Protein AF-A0A9P8M3V0-F1 (afdb_monomer)

InterPro domains:
  IPR002935 Class I-like SAM-dependent O-methyltransferase [PF01596] (32-208)
  IPR002935 Class I-like SAM-dependent O-methyltransferase [PS51682] (11-247)
  IPR029063 S-adenosyl-L-methionine-dependent methyltransferase superfamily [G3DSA:3.40.50.150] (4-231)
  IPR029063 S-adenosyl-L-methionine-dependent methyltransferase superfamily [SSF53335] (13-229)
  IPR040233 CCD97-like, C-terminal [PF09747] (293-359)
  IPR050362 Cation-dependent O-methyltransferase [PTHR10509] (41-198)

Solvent-accessible surface area (backbone atoms only — not comparable to full-atom values): 22439 Å² total; per-residue (Å²): 130,81,86,82,77,76,77,88,54,95,44,71,68,55,42,50,51,51,50,56,50,51,62,74,75,41,88,78,74,58,68,67,59,54,53,48,51,52,48,40,63,74,71,39,95,68,31,88,77,56,80,51,72,70,53,44,51,50,53,29,49,51,35,51,75,71,66,30,40,32,38,38,33,38,39,31,59,61,27,64,66,53,48,39,50,29,62,40,36,32,90,91,16,42,25,44,27,28,16,59,50,65,66,36,31,48,48,15,54,53,50,34,54,75,75,63,44,77,39,48,47,71,47,69,32,55,52,77,56,49,65,71,67,55,72,47,95,62,46,21,36,34,40,38,40,53,56,69,46,72,45,42,46,58,52,50,49,52,48,53,69,39,35,38,87,91,47,81,55,26,46,43,40,91,92,40,48,79,46,66,62,70,60,45,57,84,46,45,56,82,42,76,48,88,84,37,64,48,72,76,71,48,66,80,73,42,102,84,38,42,72,66,34,41,54,28,27,45,50,31,54,51,48,66,62,72,60,54,57,65,68,57,37,38,69,73,46,54,72,76,50,52,77,66,57,52,50,54,48,48,66,73,66,40,74,70,58,58,53,53,51,51,48,56,50,50,50,53,52,48,50,54,50,48,48,61,71,68,66,64,81,74,80,82,82,57,87,86,79,72,77,86,75,66,103,55,104,58,87,59,82,63,79,57,87,61,92,45,72,70,53,40,54,49,38,51,51,50,51,49,38,48,36,64,72,68,65,59,37,87,93,51,75,55,75,75,56,61,88,35,69,94,72,36,65,65,61,51,48,60,49,51,54,49,54,61,72,71,55,78,89,80,70,97,71,91,65,86,88,78,86,83,90,86,80,84,91,130

Radius of gyration: 29.23 Å; Cα contacts (8 Å, |Δi|>4): 378; chains: 1; bounding box: 68×86×80 Å

Mean predicted aligned error: 17.7 Å

Sequence (378 aa):
MIENCTTLYPNDIVGRKVSEYSDQHSVPLPEDLVKYHEWVLRSQEHSHFTISLLEARMLSWMARMVNAKRVLEIGTFVGFSVATWANAVGKDGSVTGLEKSPEFAQMARDQLSRFGWNNAEVVTGDALHTLAGLEPPEPYDIIFIDAQKSGYPAYLKIILDRSQPGQANRLLRPGGLIIGDNALRCGLVADESDDNPATKTVPLHTINWDWNNIAFLDEFNKMMHGHPHPVLYERLIKRHQTSSERQQEGQAKGYGRVLEADLARGETRLSALATEAAGEQREDLSPARHRWHAASDIDNPWDGEASTKEQGSELWREFLRERFIRGGDEDFDYAKVDGNEELDVVLRRDEEDRWFDDEEPSWVGDRDAAGETGVQDF

Foldseek 3Di:
DPPPDDPPAPDPVRVVVVVVVCQVPDDADPPLLVVVLVCLVPPPPVSVLDDDRVVLSVVLVVCVVLLWQEEEEEAQQQNSSVLSNLVSNDPNGAYEYEHADPVSQVNNVVSCVVSPSPRYHYDYHDSLVCLLPDQDPDAGQEYEYRDQLLCLVVSVVSLVVQQAPPHHSRHHDVNGYYHYPCLCVQVCLVDVDPVRVCVPVPPDDDPRHHPSSSVSSNVNVVVVVVPPPLVCCCVPPVVPDDPVRVVVVPVVVDPPVVVSSVVVVVVVVVVVVVCVVVPPDDDPPDVPPDDDDFPDPDPQPLVDDDPDPVSNVVSVVVVCCRCPVVVRPPVDDCVVPVPPPVNPPVVVVVVVVVVVVPDDDDDPPPDDDDDDDDDDDD

Structure (mmCIF, N/CA/C/O backbone):
data_AF-A0A9P8M3V0-F1
#
_entry.id   AF-A0A9P8M3V0-F1
#
loop_
_atom_site.group_PDB
_atom_site.id
_atom_site.type_symbol
_atom_site.label_atom_id
_atom_site.label_alt_id
_atom_site.label_comp_id
_atom_site.label_asym_id
_atom_site.label_entity_id
_atom_site.label_seq_id
_atom_site.pdbx_PDB_ins_code
_atom_site.Cartn_x
_atom_site.Cartn_y
_atom_site.Cartn_z
_atom_site.occupancy
_atom_site.B_iso_or_equiv
_atom_site.auth_seq_id
_atom_site.auth_comp_id
_atom_site.auth_asym_id
_atom_site.auth_atom_id
_atom_site.pdbx_PDB_model_num
ATOM 1 N N . MET A 1 1 ? 26.224 21.419 10.468 1.00 44.88 1 MET A N 1
ATOM 2 C CA . MET A 1 1 ? 25.247 20.324 10.322 1.00 44.88 1 MET A CA 1
ATOM 3 C C . MET A 1 1 ? 26.056 19.048 10.324 1.00 44.88 1 MET A C 1
ATOM 5 O O . MET A 1 1 ? 26.960 18.953 9.511 1.00 44.88 1 MET A O 1
ATOM 9 N N . ILE A 1 2 ? 25.833 18.152 11.283 1.00 44.34 2 ILE A N 1
ATOM 10 C CA . ILE A 1 2 ? 26.395 16.800 11.193 1.00 44.34 2 ILE A CA 1
ATOM 11 C C . ILE A 1 2 ? 25.642 16.139 10.036 1.00 44.34 2 ILE A C 1
ATOM 13 O O . ILE A 1 2 ? 24.411 16.156 10.044 1.00 44.34 2 ILE A O 1
ATOM 17 N N . GLU A 1 3 ? 26.358 15.670 9.016 1.00 45.41 3 GLU A N 1
ATOM 18 C CA . GLU A 1 3 ? 25.768 14.897 7.921 1.00 45.41 3 GLU A CA 1
ATOM 19 C C . GLU A 1 3 ? 25.096 13.660 8.519 1.00 45.41 3 GLU A C 1
ATOM 21 O O . GLU A 1 3 ? 25.761 12.742 8.985 1.00 45.41 3 GLU A O 1
ATOM 26 N N . ASN A 1 4 ? 23.765 13.670 8.559 1.00 56.47 4 ASN A N 1
ATOM 27 C CA . ASN A 1 4 ? 22.959 12.551 9.048 1.00 56.47 4 ASN A CA 1
ATOM 28 C C . ASN A 1 4 ? 22.274 11.809 7.887 1.00 56.47 4 ASN A C 1
ATOM 30 O O . ASN A 1 4 ? 21.232 11.187 8.070 1.00 56.47 4 ASN A O 1
ATOM 34 N N . CYS A 1 5 ? 22.816 11.936 6.670 1.00 63.94 5 CYS A N 1
ATOM 35 C CA . CYS A 1 5 ? 22.314 11.230 5.499 1.00 63.94 5 CYS A CA 1
ATOM 36 C C . CYS A 1 5 ? 23.101 9.927 5.330 1.00 63.94 5 CYS A C 1
ATOM 38 O O . CYS A 1 5 ? 24.256 9.936 4.906 1.00 63.94 5 CYS A O 1
ATOM 40 N N . THR A 1 6 ? 22.489 8.799 5.687 1.00 75.00 6 THR A N 1
ATOM 41 C CA . THR A 1 6 ? 23.058 7.477 5.415 1.00 75.00 6 THR A CA 1
ATOM 42 C C . THR A 1 6 ? 22.824 7.133 3.948 1.00 75.00 6 THR A C 1
ATOM 44 O O . THR A 1 6 ? 21.683 6.972 3.518 1.00 75.00 6 THR A O 1
ATOM 47 N N . THR A 1 7 ? 23.903 6.992 3.175 1.00 80.12 7 THR A N 1
ATOM 48 C CA . THR A 1 7 ? 23.818 6.385 1.839 1.00 80.12 7 THR A CA 1
ATOM 49 C C . THR A 1 7 ? 23.357 4.937 2.005 1.00 80.12 7 THR A C 1
ATOM 51 O O . THR A 1 7 ? 24.093 4.133 2.571 1.00 80.12 7 THR A O 1
ATOM 54 N N . LEU A 1 8 ? 22.141 4.611 1.548 1.00 83.88 8 LEU A N 1
ATOM 55 C CA . LEU A 1 8 ? 21.569 3.266 1.699 1.00 83.88 8 LEU A CA 1
ATOM 56 C C . LEU A 1 8 ? 22.402 2.219 0.952 1.00 83.88 8 LEU A C 1
ATOM 58 O O . LEU A 1 8 ? 22.829 1.234 1.547 1.00 83.88 8 LEU A O 1
ATOM 62 N N . TYR A 1 9 ? 22.676 2.464 -0.333 1.00 89.50 9 TYR A N 1
ATOM 63 C CA . TYR A 1 9 ? 23.532 1.616 -1.161 1.00 89.50 9 TYR A CA 1
ATOM 64 C C . TYR A 1 9 ? 24.507 2.484 -1.964 1.00 89.50 9 TYR A C 1
ATOM 66 O O . TYR A 1 9 ? 24.086 3.477 -2.554 1.00 89.50 9 TYR A O 1
ATOM 74 N N . PRO A 1 10 ? 25.801 2.129 -2.027 1.00 88.88 10 PRO A N 1
ATOM 75 C CA . PRO A 1 10 ? 26.820 2.953 -2.678 1.00 88.88 10 PRO A CA 1
ATOM 76 C C . PRO A 1 10 ? 26.776 2.910 -4.216 1.00 88.88 10 PRO A C 1
ATOM 78 O O . PRO A 1 10 ? 27.446 3.713 -4.856 1.00 88.88 10 PRO A O 1
ATOM 81 N N . ASN A 1 11 ? 26.063 1.948 -4.816 1.00 89.12 11 ASN A N 1
ATOM 82 C CA . ASN A 1 11 ? 25.818 1.823 -6.259 1.00 89.12 11 ASN A CA 1
ATOM 83 C C . ASN A 1 11 ? 24.795 0.704 -6.550 1.00 89.12 11 ASN A C 1
ATOM 85 O O . ASN A 1 11 ? 24.486 -0.111 -5.676 1.00 89.12 11 ASN A O 1
ATOM 89 N N . ASP A 1 12 ? 24.342 0.614 -7.804 1.00 87.31 12 ASP A N 1
ATOM 90 C CA . ASP A 1 12 ? 23.355 -0.373 -8.271 1.00 87.31 12 ASP A CA 1
ATOM 91 C C . ASP A 1 12 ? 23.804 -1.831 -8.115 1.00 87.31 12 ASP A C 1
ATOM 93 O O . ASP A 1 12 ? 22.974 -2.721 -7.926 1.00 87.31 12 ASP A O 1
ATOM 97 N N . ILE A 1 13 ? 25.111 -2.104 -8.205 1.00 93.38 13 ILE A N 1
ATOM 98 C CA . ILE A 1 13 ? 25.645 -3.465 -8.054 1.00 93.38 13 ILE A CA 1
ATOM 99 C C . ILE A 1 13 ? 25.448 -3.925 -6.610 1.00 93.38 13 ILE A C 1
ATOM 101 O O . ILE A 1 13 ? 24.942 -5.023 -6.381 1.00 93.38 13 ILE A O 1
ATOM 105 N N . VAL A 1 14 ? 25.804 -3.075 -5.643 1.00 93.88 14 VAL A N 1
ATOM 106 C CA . VAL A 1 14 ? 25.598 -3.362 -4.220 1.00 93.88 14 VAL A CA 1
ATOM 107 C C . VAL A 1 14 ? 24.110 -3.418 -3.894 1.00 93.88 1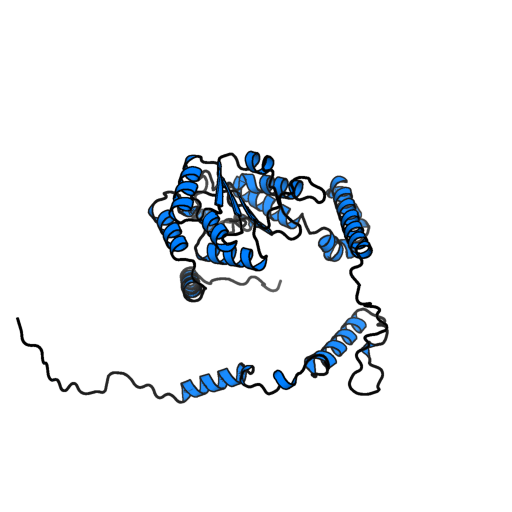4 VAL A C 1
ATOM 109 O O . VAL A 1 14 ? 23.693 -4.362 -3.233 1.00 93.88 14 VAL A O 1
ATOM 112 N N . GLY A 1 15 ? 23.299 -2.490 -4.414 1.00 91.38 15 GLY A N 1
ATOM 113 C CA . GLY A 1 15 ? 21.844 -2.526 -4.236 1.00 91.38 15 GLY A CA 1
ATOM 114 C C . GLY A 1 15 ? 21.241 -3.861 -4.683 1.00 91.38 15 GLY A C 1
ATOM 115 O O . GLY A 1 15 ? 20.538 -4.510 -3.914 1.00 91.38 15 GLY A O 1
ATOM 116 N N . ARG A 1 16 ? 21.613 -4.345 -5.877 1.00 90.50 16 ARG A N 1
ATOM 117 C CA . ARG A 1 16 ? 21.161 -5.648 -6.388 1.00 90.50 16 ARG A CA 1
ATOM 118 C C . ARG A 1 16 ? 21.614 -6.812 -5.509 1.00 90.50 16 ARG A C 1
ATOM 120 O O . ARG A 1 16 ? 20.813 -7.692 -5.217 1.00 90.50 16 ARG A O 1
ATOM 127 N N . LYS A 1 17 ? 22.874 -6.812 -5.064 1.00 94.31 17 LYS A N 1
ATOM 128 C CA . LYS A 1 17 ? 23.410 -7.858 -4.179 1.00 94.31 17 LYS A CA 1
ATOM 129 C C . LYS A 1 17 ? 22.702 -7.892 -2.827 1.00 94.31 17 LYS A C 1
ATOM 131 O O . LYS A 1 17 ? 22.432 -8.976 -2.319 1.00 94.31 17 LYS A O 1
ATOM 136 N N . VAL A 1 18 ? 22.354 -6.730 -2.273 1.00 92.06 18 VAL A N 1
ATOM 137 C CA . VAL A 1 18 ? 21.561 -6.647 -1.041 1.00 92.06 18 VAL A CA 1
ATOM 138 C C . VAL A 1 18 ? 20.141 -7.165 -1.265 1.00 92.06 18 VAL A C 1
ATOM 140 O O . VAL A 1 18 ? 19.637 -7.899 -0.416 1.00 92.06 18 VAL A O 1
ATOM 143 N N . SER A 1 19 ? 19.503 -6.844 -2.394 1.00 87.19 19 SER A N 1
ATOM 144 C CA . SER A 1 19 ? 18.187 -7.402 -2.734 1.00 87.19 19 SER A CA 1
ATOM 145 C C . SER A 1 19 ? 18.231 -8.927 -2.872 1.00 87.19 19 SER A C 1
ATOM 147 O O . SER A 1 19 ? 17.424 -9.604 -2.246 1.00 87.19 19 SER A O 1
ATOM 149 N N . GLU A 1 20 ? 19.215 -9.473 -3.598 1.00 89.88 20 GLU A N 1
ATOM 150 C CA . GLU A 1 20 ? 19.427 -10.924 -3.746 1.00 89.88 20 GLU A CA 1
ATOM 151 C C . GLU A 1 20 ? 19.598 -11.614 -2.383 1.00 89.88 20 GLU A C 1
ATOM 153 O O . GLU A 1 20 ? 18.942 -12.617 -2.105 1.00 89.88 20 GLU A O 1
ATOM 158 N N . TYR A 1 21 ? 20.445 -11.054 -1.514 1.00 92.56 21 TYR A N 1
ATOM 159 C CA . TYR A 1 21 ? 20.647 -11.562 -0.158 1.00 92.56 21 TYR A CA 1
ATOM 160 C C . TYR A 1 21 ? 19.351 -11.502 0.665 1.00 92.56 21 TYR A C 1
ATOM 162 O O . TYR A 1 21 ? 18.953 -12.481 1.292 1.00 92.56 21 TYR A O 1
ATOM 170 N N . SER A 1 22 ? 18.644 -10.370 0.624 1.00 90.12 22 SER A N 1
ATOM 171 C CA . SER A 1 22 ? 17.384 -10.189 1.356 1.00 90.12 22 SER A CA 1
ATOM 172 C C . SER A 1 22 ? 16.322 -11.191 0.909 1.00 90.12 22 SER A C 1
ATOM 174 O O . SER A 1 22 ? 15.603 -11.732 1.746 1.00 90.12 22 SER A O 1
ATOM 176 N N . ASP A 1 23 ? 16.242 -11.485 -0.388 1.00 85.25 23 ASP A N 1
ATOM 177 C CA . ASP A 1 23 ? 15.318 -12.477 -0.933 1.00 85.25 23 ASP A CA 1
ATOM 178 C C . ASP A 1 23 ? 15.640 -13.903 -0.471 1.00 85.25 23 ASP A C 1
ATOM 180 O O . ASP A 1 23 ? 14.714 -14.657 -0.168 1.00 85.25 23 ASP A O 1
ATOM 184 N N . GLN A 1 24 ? 16.925 -14.263 -0.392 1.00 88.69 24 GLN A N 1
ATOM 185 C CA . GLN A 1 24 ? 17.390 -15.589 0.039 1.00 88.69 24 GLN A CA 1
ATOM 186 C C . GLN A 1 24 ? 17.230 -15.824 1.545 1.00 88.69 24 GLN A C 1
ATOM 188 O O . GLN A 1 24 ? 17.010 -16.956 1.970 1.00 88.69 24 GLN A O 1
ATOM 193 N N . HIS A 1 25 ? 17.322 -14.760 2.345 1.00 90.88 25 HIS A N 1
ATOM 194 C CA . HIS A 1 25 ? 17.304 -14.828 3.807 1.00 90.88 25 HIS A CA 1
ATOM 195 C C . HIS A 1 25 ? 15.989 -14.336 4.438 1.00 90.88 25 HIS A C 1
ATOM 197 O O . HIS A 1 25 ? 15.899 -14.210 5.659 1.00 90.88 25 HIS A O 1
ATOM 203 N N . SER A 1 26 ? 14.952 -14.085 3.634 1.00 88.62 26 SER A N 1
ATOM 204 C CA . SER A 1 26 ? 13.604 -13.756 4.113 1.00 88.62 26 SER A CA 1
ATOM 205 C C . SER A 1 26 ? 12.661 -14.948 4.009 1.00 88.62 26 SER A C 1
ATOM 207 O O . SER A 1 26 ? 12.798 -15.801 3.134 1.00 88.62 26 SER A O 1
ATOM 209 N N . VAL A 1 27 ? 11.629 -14.967 4.857 1.00 88.62 27 VAL A N 1
ATOM 210 C CA . VAL A 1 27 ? 10.550 -15.961 4.758 1.00 88.62 27 VAL A CA 1
ATOM 211 C C . VAL A 1 27 ? 9.948 -15.921 3.341 1.00 88.62 27 VAL A C 1
ATOM 213 O O . VAL A 1 27 ? 9.580 -14.839 2.859 1.00 88.62 27 VAL A O 1
ATOM 216 N N . PRO A 1 28 ? 9.852 -17.067 2.642 1.00 90.50 28 PRO A N 1
ATOM 217 C CA . PRO A 1 28 ? 9.319 -17.097 1.289 1.00 90.50 28 PRO A CA 1
ATOM 218 C C . PRO A 1 28 ? 7.817 -16.793 1.284 1.00 90.50 28 PRO A C 1
ATOM 220 O O . PRO A 1 28 ? 7.082 -17.148 2.209 1.00 90.50 28 PRO A O 1
ATOM 223 N N . LEU A 1 29 ? 7.353 -16.149 0.212 1.00 93.81 29 LEU A N 1
ATOM 224 C CA . LEU A 1 29 ? 5.923 -16.070 -0.074 1.00 93.81 29 LEU A CA 1
ATOM 225 C C . LEU A 1 29 ? 5.414 -17.451 -0.528 1.00 93.81 29 LEU A C 1
ATOM 227 O O . LEU A 1 29 ? 6.187 -18.217 -1.108 1.00 93.81 29 LEU A O 1
ATOM 231 N N . PRO A 1 30 ? 4.127 -17.772 -0.298 1.00 95.62 30 PRO A N 1
ATOM 232 C CA . PRO A 1 30 ? 3.486 -18.943 -0.885 1.00 95.62 30 PRO A CA 1
ATOM 233 C C . PRO A 1 30 ? 3.764 -19.065 -2.385 1.00 95.62 30 PRO A C 1
ATOM 235 O O . PRO A 1 30 ? 3.725 -18.069 -3.110 1.00 95.62 30 PRO A O 1
ATOM 238 N N . GLU A 1 31 ? 3.994 -20.292 -2.852 1.00 96.44 31 GLU A N 1
ATOM 239 C CA . GLU A 1 31 ? 4.336 -20.576 -4.252 1.00 96.44 31 GLU A CA 1
ATOM 240 C C . GLU A 1 31 ? 3.298 -20.005 -5.230 1.00 96.44 31 GLU A C 1
ATOM 242 O O . GLU A 1 31 ? 3.654 -19.487 -6.286 1.00 96.44 31 GLU A O 1
ATOM 247 N N . ASP A 1 32 ? 2.019 -20.023 -4.855 1.00 97.19 32 ASP A N 1
ATOM 248 C CA . ASP A 1 32 ? 0.938 -19.473 -5.672 1.00 97.19 32 ASP A CA 1
ATOM 249 C C . ASP A 1 32 ? 1.036 -17.950 -5.839 1.00 97.19 32 ASP A C 1
ATOM 251 O O . ASP A 1 32 ? 0.793 -17.446 -6.934 1.00 97.19 32 ASP A O 1
ATOM 255 N N . LEU A 1 33 ? 1.465 -17.204 -4.808 1.00 97.38 33 LEU A N 1
ATOM 256 C CA . LEU A 1 33 ? 1.730 -15.765 -4.944 1.00 97.38 33 LEU A CA 1
ATOM 257 C C . LEU A 1 33 ? 2.925 -15.515 -5.865 1.00 97.38 33 LEU A C 1
ATOM 259 O O . LEU A 1 33 ? 2.870 -14.629 -6.714 1.00 97.38 33 LEU A O 1
ATOM 263 N N . VAL A 1 34 ? 3.982 -16.321 -5.752 1.00 96.88 34 VAL A N 1
ATOM 264 C CA . VAL A 1 34 ? 5.148 -16.209 -6.641 1.00 96.88 34 VAL A CA 1
ATOM 265 C C . VAL A 1 34 ? 4.745 -16.478 -8.095 1.00 96.88 34 VAL A C 1
ATOM 267 O O . VAL A 1 34 ? 5.070 -15.687 -8.978 1.00 96.88 34 VAL A O 1
ATOM 270 N N . LYS A 1 35 ? 3.957 -17.530 -8.351 1.00 98.00 35 LYS A N 1
ATOM 271 C CA . LYS A 1 35 ? 3.419 -17.848 -9.685 1.00 98.00 35 LYS A CA 1
ATOM 272 C C . LYS A 1 35 ? 2.510 -16.751 -10.230 1.00 98.00 35 LYS A C 1
ATOM 274 O O . LYS A 1 35 ? 2.551 -16.471 -11.428 1.00 98.00 35 LYS A O 1
ATOM 279 N N . TYR A 1 36 ? 1.693 -16.136 -9.380 1.00 98.00 36 TYR A N 1
ATOM 280 C CA . TYR A 1 36 ? 0.853 -15.011 -9.774 1.00 98.00 36 TYR A CA 1
ATOM 281 C C . TYR A 1 36 ? 1.718 -13.814 -10.185 1.00 98.00 36 TYR A C 1
ATOM 283 O O . TYR A 1 36 ? 1.559 -13.301 -11.290 1.00 98.00 36 TYR A O 1
ATOM 291 N N . HIS A 1 37 ? 2.704 -13.436 -9.373 1.00 97.62 37 HIS A N 1
ATOM 292 C CA . HIS A 1 37 ? 3.645 -12.369 -9.716 1.00 97.62 37 HIS A CA 1
ATOM 293 C C . HIS A 1 37 ? 4.384 -12.649 -11.035 1.00 97.62 37 HIS A C 1
ATOM 295 O O . HIS A 1 37 ? 4.434 -11.793 -11.916 1.00 97.62 37 HIS A O 1
ATOM 301 N N . GLU A 1 38 ? 4.892 -13.871 -11.232 1.00 97.19 38 GLU A N 1
ATOM 302 C CA . GLU A 1 38 ? 5.509 -14.278 -12.501 1.00 97.19 38 GLU A CA 1
ATOM 303 C C . GLU A 1 38 ? 4.551 -14.153 -13.690 1.00 97.19 38 GLU A C 1
ATOM 305 O O . GLU A 1 38 ? 4.959 -13.724 -14.772 1.00 97.19 38 GLU A O 1
ATOM 310 N N . TRP A 1 39 ? 3.279 -14.520 -13.508 1.00 97.44 39 TRP A N 1
ATOM 311 C CA . TRP A 1 39 ? 2.264 -14.339 -14.538 1.00 97.44 39 TRP A CA 1
ATOM 312 C C . TRP A 1 39 ? 2.083 -12.859 -14.880 1.00 97.44 39 TRP A C 1
ATOM 314 O O . TRP A 1 39 ? 2.057 -12.536 -16.069 1.00 97.44 39 TRP A O 1
ATOM 324 N N . VAL A 1 40 ? 2.031 -11.960 -13.889 1.00 97.62 40 VAL A N 1
ATOM 325 C CA . VAL A 1 40 ? 1.940 -10.512 -14.137 1.00 97.62 40 VAL A CA 1
ATOM 326 C C . VAL A 1 40 ? 3.128 -10.047 -14.978 1.00 97.62 40 VAL A C 1
ATOM 328 O O . VAL A 1 40 ? 2.933 -9.459 -16.041 1.00 97.62 40 VAL A O 1
ATOM 331 N N . LEU A 1 41 ? 4.352 -10.390 -14.563 1.00 96.75 41 LEU A N 1
ATOM 332 C CA . LEU A 1 41 ? 5.581 -9.984 -15.251 1.00 96.75 41 LEU A CA 1
ATOM 333 C C . LEU A 1 41 ? 5.677 -10.493 -16.695 1.00 96.75 41 LEU A C 1
ATOM 335 O O . LEU A 1 41 ? 6.214 -9.798 -17.553 1.00 96.75 41 LEU A O 1
ATOM 339 N N . ARG A 1 42 ? 5.180 -11.704 -16.974 1.00 96.94 42 ARG A N 1
ATOM 340 C CA . ARG A 1 42 ? 5.281 -12.324 -18.306 1.00 96.94 42 ARG A CA 1
ATOM 341 C C . ARG A 1 42 ? 4.140 -11.962 -19.249 1.00 96.94 42 ARG A C 1
ATOM 343 O O . ARG A 1 42 ? 4.328 -12.054 -20.458 1.00 96.94 42 ARG A O 1
ATOM 350 N N . SER A 1 43 ? 2.958 -11.645 -18.722 1.00 94.69 43 SER A N 1
ATOM 351 C CA . SER A 1 43 ? 1.737 -11.514 -19.530 1.00 94.69 43 SER A CA 1
ATOM 352 C C . SER A 1 43 ? 1.221 -10.088 -19.679 1.00 94.69 43 SER A C 1
ATOM 354 O O . SER A 1 43 ? 0.475 -9.830 -20.620 1.00 94.69 43 SER A O 1
ATOM 356 N N . GLN A 1 44 ? 1.596 -9.173 -18.781 1.00 94.94 44 GLN A N 1
ATOM 357 C CA . GLN A 1 44 ? 1.056 -7.817 -18.762 1.00 94.94 44 GLN A CA 1
ATOM 358 C C . GLN A 1 44 ? 2.053 -6.815 -19.344 1.00 94.94 44 GLN A C 1
ATOM 360 O O . GLN A 1 44 ? 3.186 -6.711 -18.878 1.00 94.94 44 GLN A O 1
ATOM 365 N N . GLU A 1 45 ? 1.610 -6.016 -20.318 1.00 90.62 45 GLU A N 1
ATOM 366 C CA . GLU A 1 45 ? 2.402 -4.908 -20.878 1.00 90.62 45 GLU A CA 1
ATOM 367 C C . GLU A 1 45 ? 2.762 -3.873 -19.797 1.00 90.62 45 GLU A C 1
ATOM 369 O O . GLU A 1 45 ? 3.880 -3.360 -19.740 1.00 90.62 45 GLU A O 1
ATOM 374 N N . HIS A 1 46 ? 1.833 -3.622 -18.873 1.00 88.12 46 HIS A N 1
ATOM 375 C CA . HIS A 1 46 ? 2.005 -2.701 -17.750 1.00 88.12 46 HIS A CA 1
ATOM 376 C C . HIS A 1 46 ? 2.466 -3.400 -16.465 1.00 88.12 46 HIS A C 1
ATOM 378 O O . HIS A 1 46 ? 2.129 -2.972 -15.366 1.00 88.12 46 HIS A O 1
ATOM 384 N N . SER A 1 47 ? 3.244 -4.480 -16.579 1.00 91.00 47 SER A N 1
ATOM 385 C CA . SER A 1 47 ? 3.702 -5.263 -15.424 1.00 91.00 47 SER A CA 1
ATOM 386 C C . SER A 1 47 ? 4.456 -4.447 -14.370 1.00 91.00 47 SER A C 1
ATOM 388 O O . SER A 1 47 ? 4.392 -4.784 -13.197 1.00 91.00 47 SER A O 1
ATOM 390 N N . HIS A 1 48 ? 5.090 -3.336 -14.749 1.00 87.31 48 HIS A N 1
ATOM 391 C CA . HIS A 1 48 ? 5.752 -2.403 -13.831 1.00 87.31 48 HIS A CA 1
ATOM 392 C C . HIS A 1 48 ? 4.806 -1.665 -12.859 1.00 87.31 48 HIS A C 1
ATOM 394 O O . HIS A 1 48 ? 5.293 -0.933 -12.004 1.00 87.31 48 HIS A O 1
ATOM 400 N N . PHE A 1 49 ? 3.481 -1.822 -12.982 1.00 91.06 49 PHE A N 1
ATOM 401 C CA . PHE A 1 49 ? 2.511 -1.360 -11.979 1.00 91.06 49 PHE A CA 1
ATOM 402 C C . PHE A 1 49 ? 2.348 -2.333 -10.805 1.00 91.06 49 PHE A C 1
ATOM 404 O O . PHE A 1 49 ? 1.696 -1.990 -9.831 1.00 91.06 49 PHE A O 1
ATOM 411 N N . THR A 1 50 ? 2.883 -3.555 -10.889 1.00 95.69 50 THR A N 1
ATOM 412 C CA . THR A 1 50 ? 2.801 -4.502 -9.773 1.00 95.69 50 THR A CA 1
ATOM 413 C C . THR A 1 50 ? 3.837 -4.182 -8.702 1.00 95.69 50 THR A C 1
ATOM 415 O O . THR A 1 50 ? 4.986 -3.868 -9.017 1.00 95.69 50 THR A O 1
ATOM 418 N N . ILE A 1 51 ? 3.455 -4.357 -7.437 1.00 96.06 51 ILE A N 1
ATOM 419 C CA . ILE A 1 51 ? 4.398 -4.341 -6.314 1.00 96.06 51 ILE A CA 1
ATOM 420 C C . ILE A 1 51 ? 5.428 -5.470 -6.445 1.00 96.06 51 ILE A C 1
ATOM 422 O O . ILE A 1 51 ? 5.147 -6.534 -7.009 1.00 96.06 51 ILE A O 1
ATOM 426 N N . SER A 1 52 ? 6.614 -5.259 -5.875 1.00 93.62 52 SER A N 1
ATOM 427 C CA . SER A 1 52 ? 7.668 -6.281 -5.836 1.00 93.62 52 SER A CA 1
ATOM 428 C C . SER A 1 52 ? 7.357 -7.406 -4.837 1.00 93.62 52 SER A C 1
ATOM 430 O O . SER A 1 52 ? 6.582 -7.233 -3.897 1.00 93.62 52 SER A O 1
ATOM 432 N N . LEU A 1 53 ? 8.031 -8.557 -4.964 1.00 93.56 53 LEU A N 1
ATOM 433 C CA . LEU A 1 53 ? 7.935 -9.631 -3.961 1.00 93.56 53 LEU A CA 1
ATOM 434 C C . LEU A 1 53 ? 8.429 -9.188 -2.574 1.00 93.56 53 LEU A C 1
ATOM 436 O O . LEU A 1 53 ? 7.878 -9.614 -1.560 1.00 93.56 53 LEU A O 1
ATOM 440 N N . LEU A 1 54 ? 9.457 -8.336 -2.512 1.00 91.88 54 LEU A N 1
ATOM 441 C CA . LEU A 1 54 ? 9.974 -7.806 -1.250 1.00 91.88 54 LEU A CA 1
ATOM 442 C C . LEU A 1 54 ? 8.934 -6.920 -0.556 1.00 91.88 54 LEU A C 1
ATOM 444 O O . LEU A 1 54 ? 8.687 -7.068 0.640 1.00 91.88 54 LEU A O 1
ATOM 448 N N . GLU A 1 55 ? 8.276 -6.054 -1.321 1.00 95.00 55 GLU A N 1
ATOM 449 C CA . GLU A 1 55 ? 7.176 -5.234 -0.823 1.00 95.00 55 GLU A CA 1
ATOM 450 C C . GLU A 1 55 ? 5.994 -6.100 -0.377 1.00 95.00 55 GLU A C 1
ATOM 452 O O . GLU A 1 55 ? 5.498 -5.934 0.733 1.00 95.00 55 GLU A O 1
ATOM 457 N N . ALA A 1 56 ? 5.613 -7.112 -1.159 1.00 97.06 56 ALA A N 1
ATOM 458 C CA . ALA A 1 56 ? 4.555 -8.046 -0.785 1.00 97.06 56 ALA A CA 1
ATOM 459 C C . ALA A 1 56 ? 4.837 -8.768 0.553 1.00 97.06 56 ALA A C 1
ATOM 461 O O . ALA A 1 56 ? 3.927 -8.958 1.372 1.00 97.06 56 ALA A O 1
ATOM 462 N N . ARG A 1 57 ? 6.101 -9.126 0.831 1.00 95.44 57 ARG A N 1
ATOM 463 C CA . ARG A 1 57 ? 6.516 -9.658 2.144 1.00 95.44 57 ARG A CA 1
ATOM 464 C C . ARG A 1 57 ? 6.350 -8.622 3.256 1.00 95.44 57 ARG A C 1
ATOM 466 O O . ARG A 1 57 ? 5.807 -8.957 4.309 1.00 95.44 57 ARG A O 1
ATOM 473 N N . MET A 1 58 ? 6.781 -7.381 3.026 1.00 95.31 58 MET A N 1
ATOM 474 C CA . MET A 1 58 ? 6.642 -6.288 3.993 1.00 95.31 58 MET A CA 1
ATOM 475 C C . MET A 1 58 ? 5.169 -6.015 4.326 1.00 95.31 58 MET A C 1
ATOM 477 O O . MET A 1 58 ? 4.807 -5.974 5.500 1.00 95.31 58 MET A O 1
ATOM 481 N N . LEU A 1 59 ? 4.308 -5.904 3.313 1.00 97.69 59 LEU A N 1
ATOM 482 C CA . LEU A 1 59 ? 2.867 -5.696 3.479 1.00 97.69 59 LEU A CA 1
ATOM 483 C C . LEU A 1 59 ? 2.222 -6.854 4.255 1.00 97.69 59 LEU A C 1
ATOM 485 O O . LEU A 1 59 ? 1.477 -6.632 5.212 1.00 97.69 59 LEU A O 1
ATOM 489 N N . SER A 1 60 ? 2.588 -8.097 3.925 1.00 97.06 60 SER A N 1
ATOM 490 C CA . SER A 1 60 ? 2.132 -9.282 4.661 1.00 97.06 60 SER A CA 1
ATOM 491 C C . SER A 1 60 ? 2.543 -9.248 6.135 1.00 97.06 60 SER A C 1
ATOM 493 O O . SER A 1 60 ? 1.751 -9.592 7.015 1.00 97.06 60 SER A O 1
ATOM 495 N N . TRP A 1 61 ? 3.777 -8.828 6.419 1.00 95.75 61 TRP A N 1
ATOM 496 C CA . TRP A 1 61 ? 4.276 -8.670 7.782 1.00 95.75 61 TRP A CA 1
ATOM 497 C C . TRP A 1 61 ? 3.522 -7.569 8.539 1.00 95.75 61 TRP A C 1
ATOM 499 O O . TRP A 1 61 ? 3.061 -7.815 9.654 1.00 95.75 61 TRP A O 1
ATOM 509 N N . MET A 1 62 ? 3.301 -6.403 7.923 1.00 96.31 62 MET A N 1
ATOM 510 C CA . MET A 1 62 ? 2.534 -5.302 8.520 1.00 96.31 62 MET A CA 1
ATOM 511 C C . MET A 1 62 ? 1.100 -5.715 8.862 1.00 96.31 62 MET A C 1
ATOM 513 O O . MET A 1 62 ? 0.649 -5.462 9.979 1.00 96.31 62 MET A O 1
ATOM 517 N N . ALA A 1 63 ? 0.406 -6.409 7.951 1.00 97.56 63 ALA A N 1
ATOM 518 C CA . ALA A 1 63 ? -0.934 -6.941 8.206 1.00 97.56 63 ALA A CA 1
ATOM 519 C C . ALA A 1 63 ? -0.968 -7.867 9.425 1.00 97.56 63 ALA A C 1
ATOM 521 O O . ALA A 1 63 ? -1.849 -7.740 10.276 1.00 97.56 63 ALA A O 1
ATOM 522 N N . ARG A 1 64 ? 0.013 -8.766 9.551 1.00 94.94 64 ARG A N 1
ATOM 523 C CA . ARG A 1 64 ? 0.100 -9.691 10.689 1.00 94.94 64 ARG A CA 1
ATOM 524 C C . ARG A 1 64 ? 0.427 -8.979 11.996 1.00 94.94 64 ARG A C 1
ATOM 526 O O . ARG A 1 64 ? -0.181 -9.304 13.010 1.00 94.94 64 ARG A O 1
ATOM 533 N N . MET A 1 65 ? 1.325 -7.994 11.974 1.00 95.94 65 MET A N 1
ATOM 534 C CA . MET A 1 65 ? 1.678 -7.213 13.164 1.00 95.94 65 MET A CA 1
ATOM 535 C C . MET A 1 65 ? 0.477 -6.494 13.776 1.00 95.94 65 MET A C 1
ATOM 537 O O . MET A 1 65 ? 0.354 -6.441 14.996 1.00 95.94 65 MET A O 1
ATOM 541 N N . VAL A 1 66 ? -0.415 -5.955 12.941 1.00 95.56 66 VAL A N 1
ATOM 542 C CA . VAL A 1 66 ? -1.629 -5.272 13.418 1.00 95.56 66 VAL A CA 1
ATOM 543 C C . VAL A 1 66 ? -2.843 -6.196 13.518 1.00 95.56 66 VAL A C 1
ATOM 545 O O . VAL A 1 66 ? -3.950 -5.710 13.753 1.00 95.56 66 VAL A O 1
ATOM 548 N N . ASN A 1 67 ? -2.640 -7.508 13.339 1.00 95.69 67 ASN A N 1
ATOM 549 C CA . ASN A 1 67 ? -3.680 -8.535 13.292 1.00 95.69 67 ASN A CA 1
ATOM 550 C C . ASN A 1 67 ? -4.858 -8.147 12.374 1.00 95.69 67 ASN A C 1
ATOM 552 O O . ASN A 1 67 ? -6.023 -8.275 12.750 1.00 95.69 67 ASN A O 1
ATOM 556 N N . ALA A 1 68 ? -4.547 -7.634 11.182 1.00 98.12 68 ALA A N 1
ATOM 557 C CA . ALA A 1 68 ? -5.544 -7.193 10.216 1.00 98.12 68 ALA A CA 1
ATOM 558 C C . ALA A 1 68 ? -6.444 -8.353 9.761 1.00 98.12 68 ALA A C 1
ATOM 560 O O . ALA A 1 68 ? -5.979 -9.458 9.470 1.00 98.12 68 ALA A O 1
ATOM 561 N N . LYS A 1 69 ? -7.740 -8.068 9.662 1.00 98.25 69 LYS A N 1
ATOM 562 C CA . LYS A 1 69 ? -8.796 -8.935 9.132 1.00 98.25 69 LYS A CA 1
ATOM 563 C C . LYS A 1 69 ? -9.509 -8.314 7.943 1.00 98.25 69 LYS A C 1
ATOM 565 O O . LYS A 1 69 ? -10.062 -9.050 7.139 1.00 98.25 69 LYS A O 1
ATOM 570 N N . ARG A 1 70 ? -9.512 -6.993 7.803 1.00 98.50 70 ARG A N 1
ATOM 571 C CA . ARG A 1 70 ? -10.209 -6.273 6.738 1.00 98.50 70 ARG A CA 1
ATOM 572 C C . ARG A 1 70 ? -9.248 -5.286 6.090 1.00 98.50 70 ARG A C 1
ATOM 574 O O . ARG A 1 70 ? -8.795 -4.349 6.747 1.00 98.50 70 ARG A O 1
ATOM 581 N N . VAL A 1 71 ? -8.955 -5.475 4.806 1.00 98.81 71 VAL A N 1
ATOM 582 C CA . VAL A 1 71 ? -8.096 -4.563 4.033 1.00 98.81 71 VAL A CA 1
ATOM 583 C C . VAL A 1 71 ? -8.887 -3.950 2.887 1.00 98.81 71 VAL A C 1
ATOM 585 O O . VAL A 1 71 ? -9.577 -4.657 2.159 1.00 98.81 71 VAL A O 1
ATOM 588 N N . LEU A 1 72 ? -8.773 -2.637 2.726 1.00 98.81 72 LEU A N 1
ATOM 589 C CA . LEU A 1 72 ? -9.244 -1.923 1.546 1.00 98.81 72 LEU A CA 1
ATOM 590 C C . LEU A 1 72 ? -8.038 -1.509 0.709 1.00 98.81 72 LEU A C 1
ATOM 592 O O . LEU A 1 72 ? -7.107 -0.898 1.226 1.00 98.81 72 LEU A O 1
ATOM 596 N N . GLU A 1 73 ? -8.076 -1.794 -0.581 1.00 98.75 73 GLU A N 1
ATOM 597 C CA . GLU A 1 73 ? -7.057 -1.396 -1.542 1.00 98.75 73 GLU A CA 1
ATOM 598 C C . GLU A 1 73 ? -7.659 -0.459 -2.592 1.00 98.75 73 GLU A C 1
ATOM 600 O O . GLU A 1 73 ? -8.682 -0.759 -3.206 1.00 98.75 73 GLU A O 1
ATOM 605 N N . ILE A 1 74 ? -7.023 0.693 -2.793 1.00 98.56 74 ILE A N 1
ATOM 606 C CA . ILE A 1 74 ? -7.379 1.679 -3.810 1.00 98.56 74 ILE A CA 1
ATOM 607 C C . ILE A 1 74 ? -6.350 1.580 -4.935 1.00 98.56 74 ILE A C 1
ATOM 609 O O . ILE A 1 74 ? -5.222 2.036 -4.760 1.00 98.56 74 ILE A O 1
ATOM 613 N N . GLY A 1 75 ? -6.773 1.041 -6.081 1.00 97.06 75 GLY A N 1
ATOM 614 C CA . GLY A 1 75 ? -5.900 0.668 -7.194 1.00 97.06 75 GLY A CA 1
ATOM 615 C C . GLY A 1 75 ? -5.490 -0.796 -7.084 1.00 97.06 75 GLY A C 1
ATOM 616 O O . GLY A 1 75 ? -4.664 -1.152 -6.258 1.00 97.06 75 GLY A O 1
ATOM 617 N N . THR A 1 76 ? -6.116 -1.652 -7.892 1.00 97.19 76 THR A N 1
ATOM 618 C CA . THR A 1 76 ? -5.936 -3.113 -7.822 1.00 97.19 76 THR A CA 1
ATOM 619 C C . THR A 1 76 ? -5.107 -3.645 -8.980 1.00 97.19 76 THR A C 1
ATOM 621 O O . THR A 1 76 ? -4.490 -4.706 -8.864 1.00 97.19 76 THR A O 1
ATOM 624 N N . PHE A 1 77 ? -5.111 -2.939 -10.115 1.00 97.12 77 PHE A N 1
ATOM 625 C CA . PHE A 1 77 ? -4.529 -3.414 -11.362 1.00 97.12 77 PHE A CA 1
ATOM 626 C C . PHE A 1 77 ? -5.014 -4.849 -11.639 1.00 97.12 77 PHE A C 1
ATOM 628 O O . PHE A 1 77 ? -6.216 -5.115 -11.597 1.00 97.12 77 PHE A O 1
ATOM 635 N N . VAL A 1 78 ? -4.106 -5.789 -11.889 1.00 97.69 78 VAL A N 1
ATOM 636 C CA . VAL A 1 78 ? -4.444 -7.194 -12.121 1.00 97.69 78 VAL A CA 1
ATOM 637 C C . VAL A 1 78 ? -4.485 -8.033 -10.846 1.00 97.69 78 VAL A C 1
ATOM 639 O O . VAL A 1 78 ? -4.574 -9.236 -10.983 1.00 97.69 78 VAL A O 1
ATOM 642 N N . GLY A 1 79 ? -4.446 -7.454 -9.636 1.00 97.81 79 GLY A N 1
ATOM 643 C CA . GLY A 1 79 ? -4.836 -8.129 -8.386 1.00 97.81 79 GLY A CA 1
ATOM 644 C C . GLY A 1 79 ? -3.745 -8.837 -7.573 1.00 97.81 79 GLY A C 1
ATOM 645 O O . GLY A 1 79 ? -4.082 -9.606 -6.670 1.00 97.81 79 GLY A O 1
ATOM 646 N N . PHE A 1 80 ? -2.457 -8.611 -7.849 1.00 98.56 80 PHE A N 1
ATOM 647 C CA . PHE A 1 80 ? -1.367 -9.264 -7.104 1.00 98.56 80 PHE A CA 1
ATOM 648 C C . PHE A 1 80 ? -1.238 -8.769 -5.646 1.00 98.56 80 PHE A C 1
ATOM 650 O O . PHE A 1 80 ? -1.104 -9.572 -4.718 1.00 98.56 80 PHE A O 1
ATOM 657 N N . SER A 1 81 ? -1.325 -7.457 -5.421 1.00 98.38 81 SER A N 1
ATOM 658 C CA . SER A 1 81 ? -1.372 -6.839 -4.086 1.00 98.38 81 SER A CA 1
ATOM 659 C C . SER A 1 81 ? -2.609 -7.290 -3.303 1.00 98.38 81 SER A C 1
ATOM 661 O O . SER A 1 81 ? -2.475 -7.764 -2.174 1.00 98.38 81 SER A O 1
ATOM 663 N N . VAL A 1 82 ? -3.790 -7.309 -3.934 1.00 98.69 82 VAL A N 1
ATOM 664 C CA . VAL A 1 82 ? -5.015 -7.885 -3.343 1.00 98.69 82 VAL A CA 1
ATOM 665 C C . VAL A 1 82 ? -4.808 -9.331 -2.885 1.00 98.69 82 VAL A C 1
ATOM 667 O O . VAL A 1 82 ? -5.175 -9.672 -1.761 1.00 98.69 82 VAL A O 1
ATOM 670 N N . ALA A 1 83 ? -4.189 -10.184 -3.707 1.00 98.50 83 ALA A N 1
ATOM 671 C CA . ALA A 1 83 ? -3.889 -11.566 -3.323 1.00 98.50 83 ALA A CA 1
ATOM 672 C C . ALA A 1 83 ? -2.907 -11.647 -2.144 1.00 98.50 83 ALA A C 1
ATOM 674 O O . ALA A 1 83 ? -3.052 -12.494 -1.260 1.00 98.50 83 ALA A O 1
ATOM 675 N N . THR A 1 84 ? -1.928 -10.741 -2.106 1.00 98.50 84 THR A N 1
ATOM 676 C CA . THR A 1 84 ? -0.965 -10.621 -1.003 1.00 98.50 84 THR A CA 1
ATOM 677 C C . THR A 1 84 ? -1.683 -10.313 0.309 1.00 98.50 84 THR A C 1
ATOM 679 O O . THR A 1 84 ? -1.479 -11.015 1.304 1.00 98.50 84 THR A O 1
ATOM 682 N N . TRP A 1 85 ? -2.590 -9.334 0.305 1.00 98.62 85 TRP A N 1
ATOM 683 C CA . TRP A 1 85 ? -3.424 -9.021 1.463 1.00 98.62 85 TRP A CA 1
ATOM 684 C C . TRP A 1 85 ? -4.323 -10.190 1.849 1.00 98.62 85 TRP A C 1
ATOM 686 O O . TRP A 1 85 ? -4.394 -10.537 3.026 1.00 98.62 85 TRP A O 1
ATOM 696 N N . ALA A 1 86 ? -4.957 -10.834 0.867 1.00 98.31 86 ALA A N 1
ATOM 697 C CA . ALA A 1 86 ? -5.895 -11.933 1.075 1.00 98.31 86 ALA A CA 1
ATOM 698 C C . ALA A 1 86 ? -5.220 -13.132 1.751 1.00 98.31 86 ALA A C 1
ATOM 700 O O . ALA A 1 86 ? -5.771 -13.735 2.675 1.00 98.31 86 ALA A O 1
ATOM 701 N N . ASN A 1 87 ? -3.987 -13.428 1.341 1.00 97.75 87 ASN A N 1
ATOM 702 C CA . ASN A 1 87 ? -3.128 -14.397 2.000 1.00 97.75 87 ASN A CA 1
ATOM 703 C C . ASN A 1 87 ? -2.726 -13.954 3.419 1.00 97.75 87 ASN A C 1
ATOM 705 O O . ASN A 1 87 ? -2.703 -14.770 4.340 1.00 97.75 87 ASN A O 1
ATOM 709 N N . ALA A 1 88 ? -2.398 -12.674 3.613 1.00 97.56 88 ALA A N 1
ATOM 710 C CA . ALA A 1 88 ? -1.905 -12.162 4.888 1.00 97.56 88 ALA A CA 1
ATOM 711 C C . ALA A 1 88 ? -2.972 -12.137 5.995 1.00 97.56 88 ALA A C 1
ATOM 713 O O . ALA A 1 88 ? -2.661 -12.510 7.128 1.00 97.56 88 ALA A O 1
ATOM 714 N N . VAL A 1 89 ? -4.212 -11.745 5.676 1.00 97.81 89 VAL A N 1
ATOM 715 C CA . VAL A 1 89 ? -5.333 -11.707 6.639 1.00 97.81 89 VAL A CA 1
ATOM 716 C C . VAL A 1 89 ? -5.901 -13.094 6.958 1.00 97.81 89 VAL A C 1
ATOM 718 O O . VAL A 1 89 ? -6.542 -13.292 7.996 1.00 97.81 89 VAL A O 1
ATOM 721 N N . GLY A 1 90 ? -5.626 -14.070 6.087 1.00 95.19 90 GLY A N 1
ATOM 722 C CA . GLY A 1 90 ? -6.098 -15.445 6.194 1.00 95.19 90 GLY A CA 1
ATOM 723 C C . GLY A 1 90 ? -7.566 -15.620 5.798 1.00 95.19 90 GLY A C 1
ATOM 724 O O . GLY A 1 90 ? -8.277 -14.667 5.487 1.00 95.19 90 GLY A O 1
ATOM 725 N N . LYS A 1 91 ? -8.033 -16.872 5.832 1.00 92.31 91 LYS A N 1
ATOM 726 C CA . LYS A 1 91 ? -9.374 -17.287 5.370 1.00 92.31 91 LYS A CA 1
ATOM 727 C C . LYS A 1 91 ? -10.552 -16.575 6.053 1.00 92.31 91 LYS A C 1
ATOM 729 O O . LYS A 1 91 ? -11.614 -16.476 5.456 1.00 92.31 91 LYS A O 1
ATOM 734 N N . ASP A 1 92 ? -10.358 -16.127 7.294 1.00 93.38 92 ASP A N 1
ATOM 735 C CA . ASP A 1 92 ? -11.388 -15.461 8.100 1.00 93.38 92 ASP A CA 1
ATOM 736 C C . ASP A 1 92 ? -11.339 -13.929 7.937 1.00 93.38 92 ASP A C 1
ATOM 738 O O . ASP A 1 92 ? -12.152 -13.213 8.514 1.00 93.38 92 ASP A O 1
ATOM 742 N N . GLY A 1 93 ? -10.359 -13.418 7.184 1.00 97.56 93 GLY A N 1
ATOM 743 C CA . GLY A 1 93 ? -10.280 -12.018 6.789 1.00 97.56 93 GLY A CA 1
ATOM 744 C C . GLY A 1 93 ? -10.893 -11.773 5.412 1.00 97.56 93 GLY A C 1
ATOM 745 O O . GLY A 1 93 ? -11.251 -12.708 4.706 1.00 97.56 93 GLY A O 1
ATOM 746 N N . SER A 1 94 ? -10.992 -10.507 5.020 1.00 98.25 94 SER A N 1
ATOM 747 C CA . SER A 1 94 ? -11.537 -10.061 3.739 1.00 98.25 94 SER A CA 1
ATOM 748 C C . SER A 1 94 ? -10.724 -8.907 3.161 1.00 98.25 94 SER A C 1
ATOM 750 O O . SER A 1 94 ? -10.170 -8.089 3.904 1.00 98.25 94 SER A O 1
ATOM 752 N N . VAL A 1 95 ? -10.659 -8.843 1.833 1.00 98.75 95 VAL A N 1
ATOM 753 C CA . VAL A 1 95 ? -9.988 -7.768 1.099 1.00 98.75 95 VAL A CA 1
ATOM 754 C C . VAL A 1 95 ? -10.928 -7.205 0.047 1.00 98.75 95 VAL A C 1
ATOM 756 O O . VAL A 1 95 ? -11.496 -7.960 -0.736 1.00 98.75 95 VAL A O 1
ATOM 759 N N . THR A 1 96 ? -11.052 -5.885 0.000 1.00 98.69 96 THR A N 1
ATOM 760 C CA . THR A 1 96 ? -11.836 -5.175 -1.012 1.00 98.69 96 THR A CA 1
ATOM 761 C C . THR A 1 96 ? -10.885 -4.340 -1.862 1.00 98.69 96 THR A C 1
ATOM 763 O O . THR A 1 96 ? -10.245 -3.428 -1.350 1.00 98.69 96 THR A O 1
ATOM 766 N N . GLY A 1 97 ? -10.774 -4.644 -3.154 1.00 98.50 97 GLY A N 1
ATOM 767 C CA . GLY A 1 97 ? -10.000 -3.873 -4.127 1.00 98.50 97 GLY A CA 1
ATOM 768 C C . GLY A 1 97 ? -10.886 -2.947 -4.959 1.00 98.50 97 GLY A C 1
ATOM 769 O O . GLY A 1 97 ? -11.951 -3.358 -5.423 1.00 98.50 97 GLY A O 1
ATOM 770 N N . LEU A 1 98 ? -10.468 -1.698 -5.160 1.00 98.62 98 LEU A N 1
ATOM 771 C CA . LEU A 1 98 ? -11.144 -0.725 -6.018 1.00 98.62 98 LEU A CA 1
ATOM 772 C C . LEU A 1 98 ? -10.351 -0.537 -7.313 1.00 98.62 98 LEU A C 1
ATOM 774 O O . LEU A 1 98 ? -9.235 -0.016 -7.287 1.00 98.62 98 LEU A O 1
ATOM 778 N N . GLU A 1 99 ? -10.952 -0.902 -8.445 1.00 97.94 99 GLU A N 1
ATOM 779 C CA . GLU A 1 99 ? -10.307 -0.833 -9.759 1.00 97.94 99 GLU A CA 1
ATOM 780 C C . GLU A 1 99 ? -11.152 -0.055 -10.761 1.00 97.94 99 GLU A C 1
ATOM 782 O O . GLU A 1 99 ? -12.331 -0.343 -10.968 1.00 97.94 99 GLU A O 1
ATOM 787 N N . LYS A 1 100 ? -10.542 0.916 -11.437 1.00 96.81 100 LYS A N 1
ATOM 788 C CA . LYS A 1 100 ? -11.244 1.760 -12.403 1.00 96.81 100 LYS A CA 1
ATOM 789 C C . LYS A 1 100 ? -11.471 1.048 -13.729 1.00 96.81 100 LYS A C 1
ATOM 791 O O . LYS A 1 100 ? -12.545 1.196 -14.311 1.00 96.81 100 LYS A O 1
ATOM 796 N N . SER A 1 101 ? -10.473 0.316 -14.219 1.00 96.88 101 SER A N 1
ATOM 797 C CA . SER A 1 101 ? -10.532 -0.373 -15.507 1.00 96.88 101 SER A CA 1
ATOM 798 C C . SER A 1 101 ? -11.382 -1.642 -15.401 1.00 96.88 101 SER A C 1
ATOM 800 O O . SER A 1 101 ? -11.011 -2.559 -14.667 1.00 96.88 101 SER A O 1
ATOM 802 N N . PRO A 1 102 ? -12.497 -1.768 -16.147 1.00 97.81 102 PRO A N 1
ATOM 803 C CA . PRO A 1 102 ? -13.280 -3.003 -16.151 1.00 97.81 102 PRO A CA 1
ATOM 804 C C . PRO A 1 102 ? -12.475 -4.221 -16.616 1.00 97.81 102 PRO A C 1
ATOM 806 O O . PRO A 1 102 ? -12.704 -5.322 -16.124 1.00 97.81 102 PRO A O 1
ATOM 809 N N . GLU A 1 103 ? -11.520 -4.016 -17.527 1.00 97.62 103 GLU A N 1
ATOM 810 C CA . GLU A 1 103 ? -10.634 -5.064 -18.032 1.00 97.62 103 GLU A CA 1
ATOM 811 C C . GLU A 1 103 ? -9.696 -5.580 -16.936 1.00 97.62 103 GLU A C 1
ATOM 813 O O . GLU A 1 103 ? -9.700 -6.776 -16.646 1.00 97.62 103 GLU A O 1
ATOM 818 N N . PHE A 1 104 ? -8.960 -4.687 -16.263 1.00 97.69 104 PHE A N 1
ATOM 819 C CA . PHE A 1 104 ? -8.065 -5.094 -15.174 1.00 97.69 104 PHE A CA 1
ATOM 820 C C . PHE A 1 104 ? -8.839 -5.669 -13.992 1.00 97.69 104 PHE A C 1
ATOM 822 O O . PHE A 1 104 ? -8.440 -6.693 -13.445 1.00 97.69 104 PHE A O 1
ATOM 829 N N . ALA A 1 105 ? -10.001 -5.097 -13.664 1.00 98.38 105 ALA A N 1
ATOM 830 C CA . ALA A 1 105 ? -10.869 -5.642 -12.630 1.00 98.38 105 ALA A CA 1
ATOM 831 C C . ALA A 1 105 ? -11.316 -7.076 -12.950 1.00 98.38 105 ALA A C 1
ATOM 833 O O . ALA A 1 105 ? -11.370 -7.917 -12.053 1.00 98.38 105 ALA A O 1
ATOM 834 N N . GLN A 1 106 ? -11.635 -7.372 -14.215 1.00 98.38 106 GLN A N 1
ATOM 835 C CA . GLN A 1 106 ? -11.991 -8.727 -14.624 1.00 98.38 106 GLN A CA 1
ATOM 836 C C . GLN A 1 106 ? -10.788 -9.672 -14.538 1.00 98.38 106 GLN A C 1
ATOM 838 O O . GLN A 1 106 ? -10.913 -10.742 -13.949 1.00 98.38 106 GLN A O 1
ATOM 843 N N . MET A 1 107 ? -9.618 -9.256 -15.033 1.00 98.12 107 MET A N 1
ATOM 844 C CA . MET A 1 107 ? -8.385 -10.045 -14.924 1.00 98.12 107 MET A CA 1
ATOM 845 C C . MET A 1 107 ? -8.029 -10.356 -13.466 1.00 98.12 107 MET A C 1
ATOM 847 O O . MET A 1 107 ? -7.687 -11.496 -13.153 1.00 98.12 107 MET A O 1
ATOM 851 N N . ALA A 1 10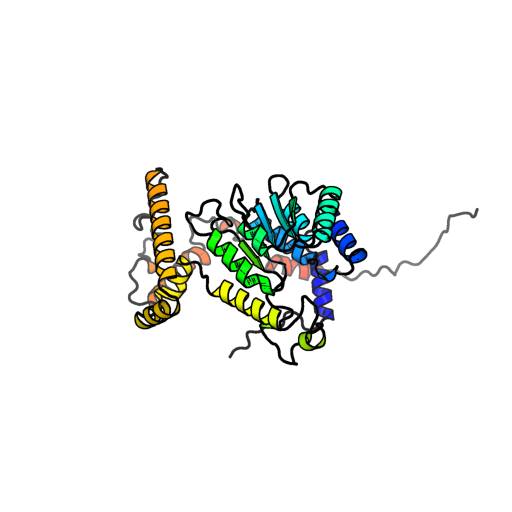8 ? -8.165 -9.371 -12.574 1.00 98.38 108 ALA A N 1
ATOM 852 C CA . ALA A 1 108 ? -7.938 -9.541 -11.146 1.00 98.38 108 ALA A CA 1
ATOM 853 C C . ALA A 1 108 ? -8.882 -10.592 -10.551 1.00 98.38 108 ALA A C 1
ATOM 855 O O . ALA A 1 108 ? -8.419 -11.513 -9.882 1.00 98.38 108 ALA A O 1
ATOM 856 N N . ARG A 1 109 ? -10.193 -10.519 -10.833 1.00 98.62 109 ARG A N 1
ATOM 857 C CA . ARG A 1 109 ? -11.162 -11.531 -10.368 1.00 98.62 109 ARG A CA 1
ATOM 858 C C . ARG A 1 109 ? -10.824 -12.929 -10.884 1.00 98.62 109 ARG A C 1
ATOM 860 O O . ARG A 1 109 ? -10.856 -13.883 -10.107 1.00 98.62 109 ARG A O 1
ATOM 867 N N . ASP A 1 110 ? -10.478 -13.045 -12.163 1.00 97.94 110 ASP A N 1
ATOM 868 C CA . ASP A 1 110 ? -10.171 -14.330 -12.792 1.00 97.94 110 ASP A CA 1
ATOM 869 C C . ASP A 1 110 ? -8.928 -14.974 -12.166 1.00 97.94 110 ASP A C 1
ATOM 871 O O . ASP A 1 110 ? -8.948 -16.159 -11.828 1.00 97.94 110 ASP A O 1
ATOM 875 N N . GLN A 1 111 ? -7.852 -14.207 -11.957 1.00 97.81 111 GLN A N 1
ATOM 876 C CA . GLN A 1 111 ? -6.642 -14.731 -11.321 1.00 97.81 111 GLN A CA 1
ATOM 877 C C . GLN A 1 111 ? -6.843 -15.008 -9.825 1.00 97.81 111 GLN A C 1
ATOM 879 O O . GLN A 1 111 ? -6.432 -16.069 -9.356 1.00 97.81 111 GLN A O 1
ATOM 884 N N . LEU A 1 112 ? -7.517 -14.124 -9.078 1.00 98.12 112 LEU A N 1
ATOM 885 C CA . LEU A 1 112 ? -7.837 -14.358 -7.663 1.00 98.12 112 LEU A CA 1
ATOM 886 C C . LEU A 1 112 ? -8.621 -15.664 -7.484 1.00 98.12 112 LEU A C 1
ATOM 888 O O . LEU A 1 112 ? -8.262 -16.490 -6.645 1.00 98.12 112 LEU A O 1
ATOM 892 N N . SER A 1 113 ? -9.633 -15.894 -8.328 1.00 97.06 113 SER A N 1
ATOM 893 C CA . SER A 1 113 ? -10.401 -17.141 -8.336 1.00 97.06 113 SER A CA 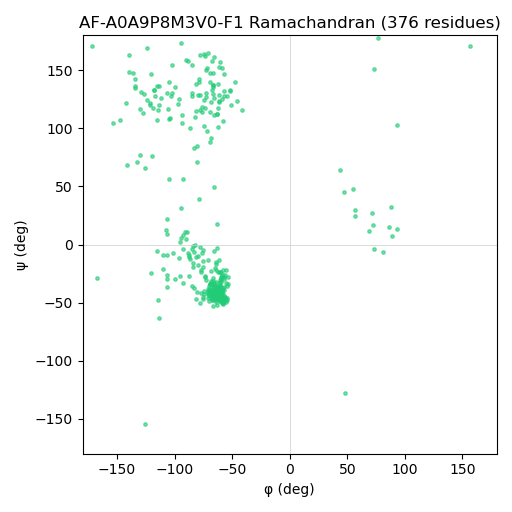1
ATOM 894 C C . SER A 1 113 ? -9.540 -18.347 -8.720 1.00 97.06 113 SER A C 1
ATOM 896 O O . SER A 1 113 ? -9.580 -19.373 -8.039 1.00 97.06 113 SER A O 1
ATOM 898 N N . ARG A 1 114 ? -8.713 -18.223 -9.767 1.00 96.44 114 ARG A N 1
ATOM 899 C CA . ARG A 1 114 ? -7.834 -19.296 -10.260 1.00 96.44 114 ARG A CA 1
ATOM 900 C C . ARG A 1 114 ? -6.880 -19.831 -9.194 1.00 96.44 114 ARG A C 1
ATOM 902 O O . ARG A 1 114 ? -6.630 -21.032 -9.164 1.00 96.44 114 ARG A O 1
ATOM 909 N N . PHE A 1 115 ? -6.343 -18.952 -8.357 1.00 94.06 115 PHE A N 1
ATOM 910 C CA . PHE A 1 115 ? -5.420 -19.314 -7.282 1.00 94.06 115 PHE A CA 1
ATOM 911 C C . PHE A 1 115 ? -6.113 -19.507 -5.917 1.00 94.06 115 PHE A C 1
ATOM 913 O O . PHE A 1 115 ? -5.455 -19.814 -4.929 1.00 94.06 115 PHE A O 1
ATOM 920 N N . GLY A 1 116 ? -7.443 -19.376 -5.847 1.00 94.88 116 GLY A N 1
ATOM 921 C CA . GLY A 1 116 ? -8.232 -19.735 -4.665 1.00 94.88 116 GLY A CA 1
ATOM 922 C C . GLY A 1 116 ? -8.373 -18.656 -3.583 1.00 94.88 116 GLY A C 1
ATOM 923 O O . GLY A 1 116 ? -8.827 -18.973 -2.480 1.00 94.88 116 GLY A O 1
ATOM 924 N N . TRP A 1 117 ? -8.058 -17.388 -3.869 1.00 96.31 117 TRP A N 1
ATOM 925 C CA . TRP A 1 117 ? -8.277 -16.262 -2.946 1.00 96.31 117 TRP A CA 1
ATOM 926 C C . TRP A 1 117 ? -9.728 -15.777 -2.985 1.00 96.31 117 TRP A C 1
ATOM 928 O O . TRP A 1 117 ? -10.049 -14.700 -3.477 1.00 96.31 117 TRP A O 1
ATOM 938 N N . ASN A 1 118 ? -10.622 -16.606 -2.443 1.00 95.44 118 ASN A N 1
ATOM 939 C CA . ASN A 1 118 ? -12.067 -16.351 -2.406 1.00 95.44 118 ASN A CA 1
ATOM 940 C C . ASN A 1 118 ? -12.491 -15.318 -1.348 1.00 95.44 118 ASN A C 1
ATOM 942 O O . ASN A 1 118 ? -13.657 -14.944 -1.281 1.00 95.44 118 ASN A O 1
ATOM 946 N N . ASN A 1 119 ? -11.560 -14.884 -0.501 1.00 97.56 119 ASN A N 1
ATOM 947 C CA . ASN A 1 119 ? -11.767 -13.848 0.504 1.00 97.56 119 ASN A CA 1
ATOM 948 C C . ASN A 1 119 ? -11.439 -12.434 -0.010 1.00 97.56 119 ASN A C 1
ATOM 950 O O . ASN A 1 119 ? -11.375 -11.492 0.778 1.00 97.56 119 ASN A O 1
ATOM 954 N N . ALA A 1 120 ? -11.225 -12.282 -1.316 1.00 97.88 120 ALA A N 1
ATOM 955 C CA . ALA A 1 120 ? -11.005 -11.002 -1.965 1.00 97.88 120 ALA A CA 1
ATOM 956 C C . ALA A 1 120 ? -12.138 -10.673 -2.941 1.00 97.88 120 ALA A C 1
ATOM 958 O O . ALA A 1 120 ? -12.557 -11.514 -3.737 1.00 97.88 120 ALA A O 1
ATOM 959 N N . GLU A 1 121 ? -12.592 -9.426 -2.921 1.00 97.38 121 GLU A N 1
ATOM 960 C CA . GLU A 1 121 ? -13.542 -8.874 -3.881 1.00 97.38 121 GLU A CA 1
ATOM 961 C C . GLU A 1 121 ? -12.928 -7.681 -4.616 1.00 97.38 121 GLU A C 1
ATOM 963 O O . GLU A 1 121 ? -12.140 -6.923 -4.055 1.00 97.38 121 GLU A O 1
ATOM 968 N N . VAL A 1 122 ? -13.301 -7.501 -5.883 1.00 98.50 122 VAL A N 1
ATOM 969 C CA . VAL A 1 122 ? -12.869 -6.355 -6.694 1.00 98.50 122 VAL A CA 1
ATOM 970 C C . VAL A 1 122 ? -14.100 -5.599 -7.165 1.00 98.50 122 VAL A C 1
ATOM 972 O O . VAL A 1 122 ? -14.938 -6.149 -7.889 1.00 98.50 122 VAL A O 1
ATOM 975 N N . VAL A 1 123 ? -14.196 -4.331 -6.785 1.00 98.25 123 VAL A N 1
ATOM 976 C CA . VAL A 1 123 ? -15.266 -3.411 -7.171 1.00 98.25 123 VAL A CA 1
ATOM 977 C C . VAL A 1 123 ? -14.782 -2.567 -8.345 1.00 98.25 123 VAL A C 1
ATOM 979 O O . VAL A 1 123 ? -13.785 -1.853 -8.244 1.00 98.25 123 VAL A O 1
ATOM 982 N N . THR A 1 124 ? -15.500 -2.640 -9.468 1.00 98.38 124 THR A N 1
ATOM 983 C CA . THR A 1 124 ? -15.175 -1.842 -10.655 1.00 98.38 124 THR A CA 1
ATOM 984 C C . THR A 1 124 ? -15.805 -0.455 -10.564 1.00 98.38 124 THR A C 1
ATOM 986 O O . THR A 1 124 ? -17.018 -0.340 -10.396 1.00 98.38 124 THR A O 1
ATOM 989 N N . GLY A 1 125 ? -15.009 0.596 -10.741 1.00 96.94 125 GLY A N 1
ATOM 990 C CA . GLY A 1 125 ? -15.480 1.976 -10.831 1.00 96.94 125 GLY A CA 1
ATOM 991 C C . GLY A 1 125 ? -14.407 2.993 -10.460 1.00 96.94 125 GLY A C 1
ATOM 992 O O . GLY A 1 125 ? -13.340 2.641 -9.965 1.00 96.94 125 GLY A O 1
ATOM 993 N N . ASP A 1 126 ? -14.686 4.277 -10.696 1.00 95.62 126 ASP A N 1
ATOM 994 C CA . ASP A 1 126 ? -13.771 5.335 -10.265 1.00 95.62 126 ASP A CA 1
ATOM 995 C C . ASP A 1 126 ? -13.625 5.309 -8.740 1.00 95.62 126 ASP A C 1
ATOM 997 O O . ASP A 1 126 ? -14.624 5.406 -8.022 1.00 95.62 126 ASP A O 1
ATOM 1001 N N . ALA A 1 127 ? -12.384 5.187 -8.265 1.00 93.44 127 ALA A N 1
ATOM 1002 C CA . ALA A 1 127 ? -12.073 5.065 -6.850 1.00 93.44 127 ALA A CA 1
ATOM 1003 C C . ALA A 1 127 ? -12.654 6.211 -6.011 1.00 93.44 127 ALA A C 1
ATOM 1005 O O . ALA A 1 127 ? -13.064 5.966 -4.886 1.00 93.44 127 ALA A O 1
ATOM 1006 N N . LEU A 1 128 ? -12.760 7.442 -6.532 1.00 92.88 128 LEU A N 1
ATOM 1007 C CA . LEU A 1 128 ? -13.362 8.546 -5.772 1.00 92.88 128 LEU A CA 1
ATOM 1008 C C . LEU A 1 128 ? -14.854 8.316 -5.513 1.00 92.88 128 LEU A C 1
ATOM 1010 O O . LEU A 1 128 ? -15.364 8.686 -4.457 1.00 92.88 128 LEU A O 1
ATOM 1014 N N . HIS A 1 129 ? -15.551 7.692 -6.462 1.00 95.12 129 HIS A N 1
ATOM 1015 C CA . HIS A 1 129 ? -16.970 7.381 -6.331 1.00 95.12 129 HIS A CA 1
ATOM 1016 C C . HIS A 1 129 ? -17.192 6.114 -5.508 1.00 95.12 129 HIS A C 1
ATOM 1018 O O . HIS A 1 129 ? -18.021 6.114 -4.599 1.00 95.12 129 HIS A O 1
ATOM 1024 N N . THR A 1 130 ? -16.449 5.044 -5.795 1.00 95.62 130 THR A N 1
ATOM 1025 C CA . THR A 1 130 ? -16.600 3.770 -5.083 1.00 95.62 130 THR A CA 1
ATOM 1026 C C . THR A 1 130 ? -16.188 3.916 -3.620 1.00 95.62 130 THR A C 1
ATOM 1028 O O . THR A 1 130 ? -16.959 3.533 -2.748 1.00 95.62 130 THR A O 1
ATOM 1031 N N . LEU A 1 131 ? -15.067 4.585 -3.320 1.00 95.31 131 LEU A N 1
ATOM 1032 C CA . LEU A 1 131 ? -14.623 4.868 -1.949 1.00 95.31 131 LEU A CA 1
ATOM 1033 C C . LEU A 1 131 ? -15.637 5.707 -1.162 1.00 95.31 131 LEU A C 1
ATOM 1035 O O . LEU A 1 131 ? -15.864 5.447 0.019 1.00 95.31 131 LEU A O 1
ATOM 1039 N N . ALA A 1 132 ? -16.261 6.706 -1.792 1.00 91.69 132 ALA A N 1
ATOM 1040 C CA . ALA A 1 132 ? -17.283 7.527 -1.145 1.00 91.69 132 ALA A CA 1
ATOM 1041 C C . ALA A 1 132 ? -18.579 6.742 -0.874 1.00 91.69 132 ALA A C 1
ATOM 1043 O O . ALA A 1 132 ? -19.221 6.976 0.146 1.00 91.69 132 ALA A O 1
ATOM 1044 N N . GLY A 1 133 ? -18.937 5.807 -1.759 1.00 91.81 133 GLY A N 1
ATOM 1045 C CA . GLY A 1 133 ? -20.149 4.990 -1.663 1.00 91.81 133 GLY A CA 1
ATOM 1046 C C . GLY A 1 133 ? -20.011 3.686 -0.870 1.00 91.81 133 GLY A C 1
ATOM 1047 O O . GLY A 1 133 ? -21.015 3.017 -0.654 1.00 91.81 133 GLY A O 1
ATOM 1048 N N . LEU A 1 134 ? -18.802 3.295 -0.448 1.00 93.75 134 LEU A N 1
ATOM 1049 C CA . LEU A 1 134 ? -18.600 2.075 0.341 1.00 93.75 134 LEU A CA 1
ATOM 1050 C C . LEU A 1 134 ? -19.347 2.156 1.672 1.00 93.75 134 LEU A C 1
ATOM 1052 O O . LEU A 1 134 ? -19.109 3.079 2.436 1.00 93.75 134 LEU A O 1
ATOM 1056 N N . GLU A 1 135 ? -20.153 1.164 2.019 1.00 93.06 135 GLU A N 1
ATOM 1057 C CA . GLU A 1 135 ? -20.779 1.049 3.342 1.00 93.06 135 GLU A CA 1
ATOM 1058 C C . GLU A 1 135 ? -20.311 -0.253 3.991 1.00 93.06 135 GLU A C 1
ATOM 1060 O O . GLU A 1 135 ? -21.023 -1.258 3.953 1.00 93.06 135 GLU A O 1
ATOM 1065 N N . PRO A 1 136 ? -19.066 -0.294 4.505 1.00 92.44 136 PRO A N 1
ATOM 1066 C CA . PRO A 1 136 ? -18.536 -1.535 5.032 1.00 92.44 136 PRO A CA 1
ATOM 1067 C C . PRO A 1 136 ? -19.289 -1.912 6.321 1.00 92.44 136 PRO A C 1
ATOM 1069 O O . PRO A 1 136 ? -19.558 -1.035 7.145 1.00 92.44 136 PRO A O 1
ATOM 1072 N N . PRO A 1 137 ? -19.603 -3.205 6.526 1.00 90.00 137 PRO A N 1
ATOM 1073 C CA . PRO A 1 137 ? -20.296 -3.662 7.732 1.00 90.00 137 PRO A CA 1
ATOM 1074 C C . PRO A 1 137 ? -19.456 -3.438 8.995 1.00 90.00 137 PRO A C 1
ATOM 1076 O O . PRO A 1 137 ? -19.992 -3.160 10.063 1.00 90.00 137 PRO A O 1
ATOM 1079 N N . GLU A 1 138 ? -18.134 -3.526 8.852 1.00 93.19 138 GLU A N 1
ATOM 1080 C CA . GLU A 1 138 ? -17.153 -3.203 9.879 1.00 93.19 138 GLU A CA 1
ATOM 1081 C C . GLU A 1 138 ? -16.013 -2.383 9.263 1.00 93.19 138 GLU A C 1
ATOM 1083 O O . GLU A 1 138 ? -15.664 -2.616 8.095 1.00 93.19 138 GLU A O 1
ATOM 1088 N N . PRO A 1 139 ? -15.394 -1.464 10.024 1.00 96.44 139 PRO A N 1
ATOM 1089 C CA . PRO A 1 139 ? -14.275 -0.676 9.526 1.00 96.44 139 PRO A CA 1
ATOM 1090 C C . PRO A 1 139 ? -13.105 -1.558 9.075 1.00 96.44 139 PRO A C 1
ATOM 1092 O O . PRO A 1 139 ? -12.883 -2.647 9.602 1.00 96.44 139 PRO A O 1
ATOM 1095 N N . TYR A 1 140 ? -12.328 -1.065 8.120 1.00 98.50 140 TYR A N 1
ATOM 1096 C CA . TYR A 1 140 ? -11.082 -1.689 7.699 1.00 98.50 140 TYR A CA 1
ATOM 1097 C C . TYR A 1 140 ? -9.985 -1.503 8.756 1.00 98.50 140 TYR A C 1
ATOM 1099 O O . TYR A 1 140 ? -9.949 -0.502 9.482 1.00 98.50 140 TYR A O 1
ATOM 1107 N N . ASP A 1 141 ? -9.069 -2.466 8.816 1.00 98.44 141 ASP A N 1
ATOM 1108 C CA . ASP A 1 141 ? -7.848 -2.414 9.622 1.00 98.44 141 ASP A CA 1
ATOM 1109 C C . ASP A 1 141 ? -6.722 -1.688 8.889 1.00 98.44 141 ASP A C 1
ATOM 1111 O O . ASP A 1 141 ? -5.917 -0.992 9.509 1.00 98.44 141 ASP A O 1
ATOM 1115 N N . ILE A 1 142 ? -6.667 -1.870 7.568 1.00 98.75 142 ILE A N 1
ATOM 1116 C CA . ILE A 1 142 ? -5.667 -1.284 6.679 1.00 98.75 142 ILE A CA 1
ATOM 1117 C C . ILE A 1 142 ? -6.373 -0.715 5.454 1.00 98.75 142 ILE A C 1
ATOM 1119 O O . ILE A 1 142 ? -7.244 -1.364 4.873 1.00 98.75 142 ILE A O 1
ATOM 1123 N N . ILE A 1 143 ? -5.962 0.482 5.048 1.00 98.62 143 ILE A N 1
ATOM 1124 C CA . ILE A 1 143 ? -6.288 1.058 3.748 1.00 98.62 143 ILE A CA 1
ATOM 1125 C C . ILE A 1 143 ? -4.979 1.297 2.990 1.00 98.62 143 ILE A C 1
ATOM 1127 O O . ILE A 1 143 ? -4.134 2.073 3.437 1.00 98.62 143 ILE A O 1
ATOM 1131 N N . PHE A 1 144 ? -4.813 0.620 1.857 1.00 98.75 144 PHE A N 1
ATOM 1132 C CA . PHE A 1 144 ? -3.667 0.743 0.959 1.00 98.75 144 PHE A CA 1
ATOM 1133 C C . PHE A 1 144 ? -4.040 1.605 -0.253 1.00 98.75 144 PHE A C 1
ATOM 1135 O O . PHE A 1 144 ? -5.083 1.391 -0.870 1.00 98.75 144 PHE A O 1
ATOM 1142 N N . ILE A 1 145 ? -3.218 2.604 -0.571 1.00 98.31 145 ILE A N 1
ATOM 1143 C CA . ILE A 1 145 ? -3.412 3.534 -1.685 1.00 98.31 145 ILE A CA 1
ATOM 1144 C C . ILE A 1 145 ? -2.277 3.325 -2.686 1.00 98.31 145 ILE A C 1
ATOM 1146 O O . ILE A 1 145 ? -1.154 3.771 -2.445 1.00 98.31 145 ILE A O 1
ATOM 1150 N N . ASP A 1 146 ? -2.597 2.707 -3.819 1.00 96.00 146 ASP A N 1
ATOM 1151 C CA . ASP A 1 146 ? -1.700 2.561 -4.963 1.00 96.00 146 ASP A CA 1
ATOM 1152 C C . ASP A 1 146 ? -2.450 2.712 -6.296 1.00 96.00 146 ASP A C 1
ATOM 1154 O O . ASP A 1 146 ? -2.659 1.785 -7.071 1.00 96.00 146 ASP A O 1
ATOM 1158 N N . ALA A 1 147 ? -2.905 3.935 -6.556 1.00 93.44 147 ALA A N 1
ATOM 1159 C CA . ALA A 1 147 ? -3.679 4.265 -7.751 1.00 93.44 147 ALA A CA 1
ATOM 1160 C C . ALA A 1 147 ? -3.045 5.426 -8.532 1.00 93.44 147 ALA A C 1
ATOM 1162 O O . ALA A 1 147 ? -1.845 5.701 -8.444 1.00 93.44 147 ALA A O 1
ATOM 1163 N N . GLN A 1 148 ? -3.867 6.147 -9.299 1.00 90.94 148 GLN A N 1
ATOM 1164 C CA . GLN A 1 148 ? -3.482 7.410 -9.925 1.00 90.94 148 GLN A CA 1
ATOM 1165 C C . GLN A 1 148 ? -3.062 8.439 -8.863 1.00 90.94 148 GLN A C 1
ATOM 1167 O O . GLN A 1 148 ? -3.817 8.752 -7.939 1.00 90.94 148 GLN A O 1
ATOM 1172 N N . LYS A 1 149 ? -1.855 8.993 -9.003 1.00 88.94 149 LYS A N 1
ATOM 1173 C CA . LYS A 1 149 ? -1.225 9.811 -7.954 1.00 88.94 149 LYS A CA 1
ATOM 1174 C C . LYS A 1 149 ? -1.940 11.151 -7.738 1.00 88.94 149 LYS A C 1
ATOM 1176 O O . LYS A 1 149 ? -2.083 11.590 -6.602 1.00 88.94 149 LYS A O 1
ATOM 1181 N N . SER A 1 150 ? -2.529 11.722 -8.790 1.00 89.88 150 SER A N 1
ATOM 1182 C CA . SER A 1 150 ? -3.416 12.894 -8.696 1.00 89.88 150 SER A CA 1
ATOM 1183 C C . SER A 1 150 ? -4.637 12.709 -7.786 1.00 89.88 150 SER A C 1
ATOM 1185 O O . SER A 1 150 ? -5.198 13.688 -7.303 1.00 89.88 150 SER A O 1
ATOM 1187 N N . GLY A 1 151 ? -5.054 11.465 -7.529 1.00 92.06 151 GLY A N 1
ATOM 1188 C CA . GLY A 1 151 ? -6.165 11.167 -6.629 1.00 92.06 151 GLY A CA 1
ATOM 1189 C C . GLY A 1 151 ? -5.779 11.105 -5.150 1.00 92.06 151 GLY A C 1
ATOM 1190 O O . GLY A 1 151 ? -6.668 11.167 -4.305 1.00 92.06 151 GLY A O 1
ATOM 1191 N N . TYR A 1 152 ? -4.488 11.003 -4.810 1.00 94.75 152 TYR A N 1
ATOM 1192 C CA . TYR A 1 152 ? -4.028 10.688 -3.449 1.00 94.75 152 TYR A CA 1
ATOM 1193 C C . TYR A 1 152 ? -4.541 11.660 -2.375 1.00 94.75 152 TYR A C 1
ATOM 1195 O O . TYR A 1 152 ? -5.096 11.176 -1.383 1.00 94.75 152 TYR A O 1
ATOM 1203 N N . PRO A 1 153 ? -4.450 12.997 -2.548 1.00 93.62 153 PRO A N 1
ATOM 1204 C CA . PRO A 1 153 ? -5.003 13.937 -1.569 1.00 93.62 153 PRO A CA 1
ATOM 1205 C C . PRO A 1 153 ? -6.508 13.751 -1.348 1.00 93.62 153 PRO A C 1
ATOM 1207 O O . PRO A 1 153 ? -6.990 13.768 -0.215 1.00 93.62 153 PRO A O 1
ATOM 1210 N N . ALA A 1 154 ? -7.260 13.510 -2.426 1.00 94.62 154 ALA A N 1
ATOM 1211 C CA . ALA A 1 154 ? -8.702 13.311 -2.360 1.00 94.62 154 ALA A CA 1
ATOM 1212 C C . ALA A 1 154 ? -9.072 11.968 -1.707 1.00 94.62 154 ALA A C 1
ATOM 1214 O O . ALA A 1 154 ? -9.968 11.940 -0.862 1.00 94.62 154 ALA A O 1
ATOM 1215 N N . TYR A 1 155 ? -8.361 10.880 -2.028 1.00 96.31 155 TYR A N 1
ATOM 1216 C CA . TYR A 1 155 ? -8.530 9.587 -1.360 1.00 96.31 155 TYR A CA 1
ATOM 1217 C C . TYR A 1 155 ? -8.277 9.714 0.139 1.00 96.31 155 TYR A C 1
ATOM 1219 O O . TYR A 1 155 ? -9.133 9.334 0.935 1.00 96.31 155 TYR A O 1
ATOM 1227 N N . LEU A 1 156 ? -7.150 10.320 0.530 1.00 95.50 156 LEU A N 1
ATOM 1228 C CA . LEU A 1 156 ? -6.804 10.531 1.932 1.00 95.50 156 LEU A CA 1
ATOM 1229 C C . LEU A 1 156 ? -7.866 11.360 2.655 1.00 95.50 156 LEU A C 1
ATOM 1231 O O . LEU A 1 156 ? -8.299 10.987 3.743 1.00 95.50 156 LEU A O 1
ATOM 1235 N N . LYS A 1 157 ? -8.332 12.452 2.040 1.00 92.00 157 LYS A N 1
ATOM 1236 C CA . LYS A 1 157 ? -9.393 13.284 2.609 1.00 92.00 157 LYS A CA 1
ATOM 1237 C C . LYS A 1 157 ? -10.671 12.478 2.854 1.00 92.00 157 LYS A C 1
ATOM 1239 O O . LYS A 1 157 ? -11.212 12.539 3.953 1.00 92.00 157 LYS A O 1
ATOM 1244 N N . ILE A 1 158 ? -11.133 11.706 1.867 1.00 93.75 158 ILE A N 1
ATOM 1245 C CA . ILE A 1 158 ? -12.324 10.853 2.016 1.00 93.75 158 ILE A CA 1
ATOM 1246 C C . ILE A 1 158 ? -12.107 9.830 3.133 1.00 93.75 158 ILE A C 1
ATOM 1248 O O . ILE A 1 158 ? -12.983 9.664 3.979 1.00 93.75 158 ILE A O 1
ATOM 1252 N N . ILE A 1 159 ? -10.943 9.174 3.170 1.00 95.00 159 ILE A N 1
ATOM 1253 C CA . ILE A 1 159 ? -10.616 8.190 4.204 1.00 95.00 159 ILE A CA 1
ATOM 1254 C C . ILE A 1 159 ? -10.701 8.826 5.589 1.00 95.00 159 ILE A C 1
ATOM 1256 O O . ILE A 1 159 ? -11.379 8.282 6.457 1.00 95.00 159 ILE A O 1
ATOM 1260 N N . LEU A 1 160 ? -10.060 9.975 5.801 1.00 91.69 160 LEU A N 1
ATOM 1261 C CA . LEU A 1 160 ? -10.028 10.647 7.098 1.00 91.69 160 LEU A CA 1
ATOM 1262 C C . LEU A 1 160 ? -11.406 11.167 7.513 1.00 91.69 160 LEU A C 1
ATOM 1264 O O . LEU A 1 160 ? -11.827 10.910 8.639 1.00 91.69 160 LEU A O 1
ATOM 1268 N N . ASP A 1 161 ? -12.138 11.824 6.610 1.00 89.19 161 ASP A N 1
ATOM 1269 C CA . ASP A 1 161 ? -13.487 12.340 6.880 1.00 89.19 161 ASP A CA 1
ATOM 1270 C C . ASP A 1 161 ? -14.454 11.207 7.264 1.00 89.19 161 ASP A C 1
ATOM 1272 O O . ASP A 1 161 ? -15.255 11.338 8.191 1.00 89.19 161 ASP A O 1
ATOM 1276 N N . ARG A 1 162 ? -14.347 10.054 6.592 1.00 91.50 162 ARG A N 1
ATOM 1277 C CA . ARG A 1 162 ? -15.171 8.864 6.854 1.00 91.50 162 ARG A CA 1
ATOM 1278 C C . ARG A 1 162 ? -14.649 7.974 7.979 1.00 91.50 162 ARG A C 1
ATOM 1280 O O . ARG A 1 162 ? -15.294 6.989 8.334 1.00 91.50 162 ARG A O 1
ATOM 1287 N N . SER A 1 163 ? -13.493 8.302 8.543 1.00 91.81 163 SER A N 1
ATOM 1288 C CA . SER A 1 163 ? -12.893 7.583 9.671 1.00 91.81 163 SER A CA 1
ATOM 1289 C C . SER A 1 163 ? -12.982 8.371 10.971 1.00 91.81 163 SER A C 1
ATOM 1291 O O . SER A 1 163 ? -12.338 8.001 11.955 1.00 91.81 163 SER A O 1
ATOM 1293 N N . GLN A 1 164 ? -13.781 9.441 10.985 1.00 83.69 164 GLN A N 1
ATOM 1294 C CA . GLN A 1 164 ? -14.019 10.231 12.180 1.00 83.69 164 GLN A CA 1
ATOM 1295 C C . GLN A 1 164 ? -14.786 9.431 13.239 1.00 83.69 164 GLN A C 1
ATOM 1297 O O . GLN A 1 164 ? -15.605 8.566 12.905 1.00 83.69 164 GLN A O 1
ATOM 1302 N N . PRO A 1 165 ? -14.530 9.694 14.527 1.00 76.75 165 PRO A N 1
ATOM 1303 C CA . PRO A 1 165 ? -15.322 9.110 15.596 1.00 76.75 165 PRO A CA 1
ATOM 1304 C C . PRO A 1 165 ? -16.819 9.456 15.455 1.00 76.75 165 PRO A C 1
ATOM 1306 O O . PRO A 1 165 ? -17.179 10.494 14.900 1.00 76.75 165 PRO A O 1
ATOM 1309 N N . GLY A 1 166 ? -17.697 8.534 15.859 1.00 76.12 166 GLY A N 1
ATOM 1310 C CA . GLY A 1 166 ? -19.153 8.691 15.737 1.00 76.12 166 GLY A CA 1
ATOM 1311 C C . GLY A 1 166 ? -19.745 8.566 14.321 1.00 76.12 166 GLY A C 1
ATOM 1312 O O . GLY A 1 166 ? -20.968 8.580 14.189 1.00 76.12 166 GLY A O 1
ATOM 1313 N N . GLN A 1 167 ? -18.933 8.410 13.266 1.00 78.00 167 GLN A N 1
ATOM 1314 C CA . GLN A 1 167 ? -19.439 8.179 11.906 1.00 78.00 167 GLN A CA 1
ATOM 1315 C C . GLN A 1 167 ? -20.144 6.824 11.787 1.00 78.00 167 GLN A C 1
ATOM 1317 O O . GLN A 1 167 ? -19.586 5.780 12.136 1.00 78.00 167 GLN A O 1
ATOM 1322 N N . ALA A 1 168 ? -21.357 6.839 11.231 1.00 77.38 168 ALA A N 1
ATOM 1323 C CA . ALA A 1 168 ? -22.016 5.622 10.774 1.00 77.38 168 ALA A CA 1
ATOM 1324 C C . ALA A 1 168 ? -21.230 5.040 9.586 1.00 77.38 168 ALA A C 1
ATOM 1326 O O . ALA A 1 168 ? -20.795 5.787 8.710 1.00 77.38 168 ALA A O 1
ATOM 1327 N N . ASN A 1 169 ? -21.033 3.717 9.559 1.00 84.50 169 ASN A N 1
ATOM 1328 C CA . ASN A 1 169 ? -20.237 3.021 8.534 1.00 84.50 169 ASN A CA 1
ATOM 1329 C C . ASN A 1 169 ? -18.812 3.587 8.403 1.00 84.50 169 ASN A C 1
ATOM 1331 O O . ASN A 1 169 ? -18.337 3.904 7.305 1.00 84.50 169 ASN A O 1
ATOM 1335 N N . ARG A 1 170 ? -18.152 3.754 9.557 1.00 92.00 170 ARG A N 1
ATOM 1336 C CA . ARG A 1 170 ? -16.772 4.232 9.662 1.00 92.00 170 ARG A CA 1
ATOM 1337 C C . ARG A 1 170 ? -15.848 3.409 8.763 1.00 92.00 170 ARG A C 1
ATOM 1339 O O . ARG A 1 170 ? -15.877 2.182 8.801 1.00 92.00 170 ARG A O 1
ATOM 1346 N N . LEU A 1 171 ? -15.008 4.091 7.988 1.00 95.56 171 LEU A N 1
ATOM 1347 C CA . LEU A 1 171 ? -14.174 3.431 6.987 1.00 95.56 171 LEU A CA 1
ATOM 1348 C C . LEU A 1 171 ? -12.947 2.743 7.599 1.00 95.56 171 LEU A C 1
ATOM 1350 O O . LEU A 1 171 ? -12.731 1.571 7.328 1.00 95.56 171 LEU A O 1
ATOM 1354 N N . LEU A 1 172 ? -12.165 3.433 8.434 1.00 95.94 172 LEU A N 1
ATOM 1355 C CA . LEU A 1 172 ? -10.987 2.877 9.115 1.00 95.94 172 LEU A CA 1
ATOM 1356 C C . LEU A 1 172 ? -11.212 2.816 10.626 1.00 95.94 172 LEU A C 1
ATOM 1358 O O . LEU A 1 172 ? -11.684 3.790 11.226 1.00 95.94 172 LEU A O 1
ATOM 1362 N N . ARG A 1 173 ? -10.837 1.705 11.269 1.00 93.56 173 ARG A N 1
ATOM 1363 C CA . ARG A 1 173 ? -10.920 1.587 12.733 1.00 93.56 173 ARG A CA 1
ATOM 1364 C C . ARG A 1 173 ? -9.932 2.519 13.455 1.00 93.56 173 ARG A C 1
ATOM 1366 O O . ARG A 1 173 ? -8.893 2.878 12.896 1.00 93.56 173 ARG A O 1
ATOM 1373 N N . PRO A 1 174 ? -10.176 2.859 14.736 1.00 88.62 174 PRO A N 1
ATOM 1374 C CA . PRO A 1 174 ? -9.136 3.418 15.597 1.00 88.62 174 PRO A CA 1
ATOM 1375 C C . PRO A 1 174 ? -7.869 2.550 15.599 1.00 88.62 174 PRO A C 1
ATOM 1377 O O . PRO A 1 174 ? -7.937 1.325 15.733 1.00 88.62 174 PRO A O 1
ATOM 1380 N N . GLY A 1 175 ? -6.710 3.192 15.435 1.00 87.69 175 GLY A N 1
ATOM 1381 C CA . GLY A 1 175 ? -5.417 2.506 15.353 1.00 87.69 175 GLY A CA 1
ATOM 1382 C C . GLY A 1 175 ? -5.209 1.673 14.081 1.00 87.69 175 GLY A C 1
ATOM 1383 O O . GLY A 1 175 ? -4.276 0.875 14.049 1.00 87.69 175 GLY A O 1
ATOM 1384 N N . GLY A 1 176 ? -6.075 1.811 13.071 1.00 93.12 176 GLY A N 1
ATOM 1385 C CA . GLY A 1 176 ? -5.857 1.239 11.744 1.00 93.12 176 GLY A CA 1
ATOM 1386 C C . GLY A 1 176 ? -4.750 1.966 10.974 1.00 93.12 176 GLY A C 1
ATOM 1387 O O . GLY A 1 176 ? -4.341 3.070 11.343 1.00 93.12 176 GLY A O 1
ATOM 1388 N N . LEU A 1 177 ? -4.264 1.343 9.901 1.00 96.56 177 LEU A N 1
ATOM 1389 C CA . LEU A 1 177 ? -3.166 1.864 9.085 1.00 96.56 177 LEU A CA 1
ATOM 1390 C C . LEU A 1 177 ? -3.665 2.433 7.756 1.00 96.56 177 LEU A C 1
ATOM 1392 O O . LEU A 1 177 ? -4.501 1.831 7.087 1.00 96.56 177 LEU A O 1
ATOM 1396 N N . ILE A 1 178 ? -3.086 3.561 7.348 1.00 97.00 178 ILE A N 1
ATOM 1397 C CA . ILE A 1 178 ? -3.163 4.066 5.975 1.00 97.00 178 ILE A CA 1
ATOM 1398 C C . ILE A 1 178 ? -1.758 3.961 5.392 1.00 97.00 178 ILE A C 1
ATOM 1400 O O . ILE A 1 178 ? -0.806 4.462 5.990 1.00 97.00 178 ILE A O 1
ATOM 1404 N N . ILE A 1 179 ? -1.631 3.306 4.245 1.00 97.56 179 ILE A N 1
ATOM 1405 C CA . ILE A 1 179 ? -0.357 3.076 3.564 1.00 97.56 179 ILE A CA 1
ATOM 1406 C C . ILE A 1 179 ? -0.494 3.636 2.149 1.00 97.56 179 ILE A C 1
ATOM 1408 O O . ILE A 1 179 ? -1.420 3.261 1.439 1.00 97.56 179 ILE A O 1
ATOM 1412 N N . GLY A 1 180 ? 0.395 4.545 1.747 1.00 96.06 180 GLY A N 1
ATOM 1413 C CA . GLY A 1 180 ? 0.432 5.088 0.387 1.00 96.06 180 GLY A CA 1
ATOM 1414 C C . GLY A 1 180 ? 1.704 4.663 -0.332 1.00 96.06 180 GLY A C 1
ATOM 1415 O O . GLY A 1 180 ? 2.794 4.999 0.133 1.00 96.06 180 GLY A O 1
ATOM 1416 N N . ASP A 1 181 ? 1.570 3.957 -1.453 1.00 95.56 181 ASP A N 1
ATOM 1417 C CA . ASP A 1 181 ? 2.720 3.511 -2.239 1.00 95.56 181 ASP A CA 1
ATOM 1418 C C . ASP A 1 181 ? 3.219 4.592 -3.217 1.00 95.56 181 ASP A C 1
ATOM 1420 O O . ASP A 1 181 ? 2.493 5.505 -3.628 1.00 95.56 181 ASP A O 1
ATOM 1424 N N . ASN A 1 182 ? 4.506 4.502 -3.552 1.00 92.88 182 ASN A N 1
ATOM 1425 C CA . ASN A 1 182 ? 5.288 5.401 -4.396 1.00 92.88 182 ASN A CA 1
ATOM 1426 C C . ASN A 1 182 ? 5.296 6.867 -3.933 1.00 92.88 182 ASN A C 1
ATOM 1428 O O . ASN A 1 182 ? 5.556 7.764 -4.738 1.00 92.88 182 ASN A O 1
ATOM 1432 N N . ALA A 1 183 ? 5.066 7.111 -2.642 1.00 91.69 183 ALA A N 1
ATOM 1433 C CA . ALA A 1 183 ? 4.946 8.440 -2.044 1.00 91.69 183 ALA A CA 1
ATOM 1434 C C . ALA A 1 183 ? 6.130 9.386 -2.334 1.00 91.69 183 ALA A C 1
ATOM 1436 O O . ALA A 1 183 ? 5.952 10.600 -2.374 1.00 91.69 183 ALA A O 1
ATOM 1437 N N . LEU A 1 184 ? 7.335 8.844 -2.553 1.00 91.19 184 LEU A N 1
ATOM 1438 C CA . LEU A 1 184 ? 8.546 9.622 -2.856 1.00 91.19 184 LEU A CA 1
ATOM 1439 C C . LEU A 1 184 ? 8.864 9.733 -4.350 1.00 91.19 184 LEU A C 1
ATOM 1441 O O . LEU A 1 184 ? 9.748 10.499 -4.723 1.00 91.19 184 LEU A O 1
ATOM 1445 N N . ARG A 1 185 ? 8.185 8.954 -5.199 1.00 88.25 185 ARG A N 1
ATOM 1446 C CA . ARG A 1 185 ? 8.326 8.956 -6.661 1.00 88.25 185 ARG A CA 1
ATOM 1447 C C . ARG A 1 185 ? 9.776 9.002 -7.162 1.00 88.25 185 ARG A C 1
ATOM 1449 O O . ARG A 1 185 ? 10.191 9.971 -7.788 1.00 88.25 185 ARG A O 1
ATOM 1456 N N . CYS A 1 186 ? 10.560 7.965 -6.867 1.00 87.69 186 CYS A N 1
ATOM 1457 C CA . CYS A 1 186 ? 11.989 7.914 -7.225 1.00 87.69 186 CYS A CA 1
ATOM 1458 C C . CYS A 1 186 ? 12.799 9.110 -6.673 1.00 87.69 186 CYS A C 1
ATOM 1460 O O . CYS A 1 186 ? 13.760 9.557 -7.290 1.00 87.69 186 CYS A O 1
ATOM 1462 N N . GLY A 1 187 ? 12.380 9.668 -5.535 1.00 89.19 187 GLY A N 1
ATOM 1463 C CA . GLY A 1 187 ? 13.004 10.835 -4.912 1.00 89.19 187 GLY A CA 1
ATOM 1464 C C . GLY A 1 187 ? 12.583 12.181 -5.506 1.00 89.19 187 GLY A C 1
ATOM 1465 O O . GLY A 1 187 ? 12.916 13.203 -4.920 1.00 89.19 187 GLY A O 1
ATOM 1466 N N . LEU A 1 188 ? 11.815 12.212 -6.602 1.00 89.00 188 LEU A N 1
ATOM 1467 C CA . LEU A 1 188 ? 11.448 13.452 -7.303 1.00 89.00 188 LEU A CA 1
ATOM 1468 C C . LEU A 1 188 ? 10.586 14.402 -6.464 1.00 89.00 188 LEU A C 1
ATOM 1470 O O . LEU A 1 188 ? 10.563 15.596 -6.725 1.00 89.00 188 LEU A O 1
ATOM 1474 N N . VAL A 1 189 ? 9.891 13.887 -5.445 1.00 90.12 189 VAL A N 1
ATOM 1475 C CA . VAL A 1 189 ? 9.169 14.730 -4.476 1.00 90.12 189 VAL A CA 1
ATOM 1476 C C . VAL A 1 189 ? 10.132 15.537 -3.598 1.00 90.12 189 VAL A C 1
ATOM 1478 O O . VAL A 1 189 ? 9.808 16.645 -3.184 1.00 90.12 189 VAL A O 1
ATOM 1481 N N . ALA A 1 190 ? 11.303 14.978 -3.288 1.00 90.19 190 ALA A N 1
ATOM 1482 C CA . ALA A 1 190 ? 12.297 15.610 -2.427 1.00 90.19 190 ALA A CA 1
ATOM 1483 C C . ALA A 1 190 ? 13.338 16.416 -3.219 1.00 90.19 190 ALA A C 1
ATOM 1485 O O . ALA A 1 190 ? 13.827 17.427 -2.718 1.00 90.19 190 ALA A O 1
ATOM 1486 N N . ASP A 1 191 ? 13.677 15.964 -4.427 1.00 88.44 191 ASP A N 1
ATOM 1487 C CA . ASP A 1 191 ? 14.678 16.579 -5.293 1.00 88.44 191 ASP A CA 1
ATOM 1488 C C . ASP A 1 191 ? 14.303 16.409 -6.773 1.00 88.44 191 ASP A C 1
ATOM 1490 O O . ASP A 1 191 ? 14.394 15.314 -7.339 1.00 88.44 191 ASP A O 1
ATOM 1494 N N . GLU A 1 192 ? 13.876 17.514 -7.385 1.00 86.62 192 GLU A N 1
ATOM 1495 C CA . GLU A 1 192 ? 13.545 17.622 -8.810 1.00 86.62 192 GLU A CA 1
ATOM 1496 C C . GLU A 1 192 ? 14.717 18.127 -9.672 1.00 86.62 192 GLU A C 1
ATOM 1498 O O . GLU A 1 192 ? 14.538 18.384 -10.862 1.00 86.62 192 GLU A O 1
ATOM 1503 N N . SER A 1 193 ? 15.909 18.296 -9.090 1.00 87.19 193 SER A N 1
ATOM 1504 C CA . SER A 1 193 ? 17.081 18.783 -9.815 1.00 87.19 193 SER A CA 1
ATOM 1505 C C . SER A 1 193 ? 17.684 17.726 -10.749 1.00 87.19 193 SER A C 1
ATOM 1507 O O . SER A 1 193 ? 17.446 16.524 -10.618 1.00 87.19 193 SER A O 1
ATOM 1509 N N . ASP A 1 194 ? 18.534 18.175 -11.677 1.00 86.38 194 ASP A N 1
ATOM 1510 C CA . ASP A 1 194 ? 19.258 17.308 -12.617 1.00 86.38 194 ASP A CA 1
ATOM 1511 C C . ASP A 1 194 ? 20.212 16.301 -11.942 1.00 86.38 194 ASP A C 1
ATOM 1513 O O . ASP A 1 194 ? 20.692 15.378 -12.622 1.00 86.38 194 ASP A O 1
ATOM 1517 N N . ASP A 1 195 ? 20.493 16.486 -10.647 1.00 88.56 195 ASP A N 1
ATOM 1518 C CA . ASP A 1 195 ? 21.298 15.581 -9.826 1.00 88.56 195 ASP A CA 1
ATOM 1519 C C . ASP A 1 195 ? 20.526 14.304 -9.476 1.00 88.56 195 ASP A C 1
ATOM 1521 O O . ASP A 1 195 ? 21.137 13.242 -9.337 1.00 88.56 195 ASP A O 1
ATOM 1525 N N . ASN A 1 196 ? 19.190 14.360 -9.422 1.00 87.31 196 ASN A N 1
ATOM 1526 C CA . ASN A 1 196 ? 18.361 13.170 -9.307 1.00 87.31 196 ASN A CA 1
ATOM 1527 C C . ASN A 1 196 ? 18.297 12.452 -10.670 1.00 87.31 196 ASN A C 1
ATOM 1529 O O . ASN A 1 196 ? 17.678 12.971 -11.605 1.00 87.31 196 ASN A O 1
ATOM 1533 N N . PRO A 1 197 ? 18.845 11.226 -10.814 1.00 85.81 197 PRO A N 1
ATOM 1534 C CA . PRO A 1 197 ? 18.850 10.512 -12.092 1.00 85.81 197 PRO A CA 1
ATOM 1535 C C . PRO A 1 197 ? 17.448 10.256 -12.657 1.00 85.81 197 PRO A C 1
ATOM 1537 O O . PRO A 1 197 ? 17.287 10.140 -13.875 1.00 85.81 197 PRO A O 1
ATOM 1540 N N . ALA A 1 198 ? 16.430 10.193 -11.789 1.00 84.19 198 ALA A N 1
ATOM 1541 C CA . ALA A 1 198 ? 15.042 9.979 -12.178 1.00 84.19 198 ALA A CA 1
ATOM 1542 C C . ALA A 1 198 ? 14.514 11.073 -13.116 1.00 84.19 198 ALA A C 1
ATOM 1544 O O . ALA A 1 198 ? 13.680 10.775 -13.964 1.00 84.19 198 ALA A O 1
ATOM 1545 N N . THR A 1 199 ? 15.040 12.301 -13.051 1.00 80.31 199 THR A N 1
ATOM 1546 C CA . THR A 1 199 ? 14.652 13.397 -13.963 1.00 80.31 199 THR A CA 1
ATOM 1547 C C . THR A 1 199 ? 14.925 13.084 -15.437 1.00 80.31 199 THR A C 1
ATOM 1549 O O . THR A 1 199 ? 14.269 13.636 -16.319 1.00 80.31 199 THR A O 1
ATOM 1552 N N . LYS A 1 200 ? 15.870 12.175 -15.712 1.00 80.56 200 LYS A N 1
ATOM 1553 C CA . LYS A 1 200 ? 16.302 11.784 -17.064 1.00 80.56 200 LYS A CA 1
ATOM 1554 C C . LYS A 1 200 ? 15.808 10.398 -17.470 1.00 80.56 200 LYS A C 1
ATOM 1556 O O . LYS A 1 200 ? 15.656 10.134 -18.660 1.00 80.56 200 LYS A O 1
ATOM 1561 N N . THR A 1 201 ? 15.615 9.497 -16.506 1.00 76.81 201 THR A N 1
ATOM 1562 C CA . THR A 1 201 ? 15.276 8.087 -16.765 1.00 76.81 201 THR A CA 1
ATOM 1563 C C . THR A 1 201 ? 13.782 7.806 -16.707 1.00 76.81 201 THR A C 1
ATOM 1565 O O . THR A 1 201 ? 13.306 6.886 -17.371 1.00 76.81 201 THR A O 1
ATOM 1568 N N . VAL A 1 202 ? 13.031 8.596 -15.942 1.00 69.94 202 VAL A N 1
ATOM 1569 C CA . VAL A 1 202 ? 11.580 8.483 -15.876 1.00 69.94 202 VAL A CA 1
ATOM 1570 C C . VAL A 1 202 ? 10.972 9.182 -17.093 1.00 69.94 202 VAL A C 1
ATOM 1572 O O . VAL A 1 202 ? 11.281 10.350 -17.333 1.00 69.94 202 VAL A O 1
ATOM 1575 N N . PRO A 1 203 ? 10.076 8.527 -17.853 1.00 60.84 203 PRO A N 1
ATOM 1576 C CA . PRO A 1 203 ? 9.389 9.163 -18.967 1.00 60.84 203 PRO A CA 1
ATOM 1577 C C . PRO A 1 203 ? 8.528 10.332 -18.477 1.00 60.84 203 PRO A C 1
ATOM 1579 O O . PRO A 1 203 ? 7.418 10.139 -17.975 1.00 60.84 203 PRO A O 1
ATOM 1582 N N . LEU A 1 204 ? 9.035 11.552 -18.641 1.00 55.81 204 LEU A N 1
ATOM 1583 C CA . LEU A 1 204 ? 8.257 12.774 -18.496 1.00 55.81 204 LEU A CA 1
ATOM 1584 C C . LEU A 1 204 ? 7.154 12.716 -19.567 1.00 55.81 204 LEU A C 1
ATOM 1586 O O . LEU A 1 204 ? 7.465 12.570 -20.747 1.00 55.81 204 LEU A O 1
ATOM 1590 N N . HIS A 1 205 ? 5.880 12.796 -19.169 1.00 55.34 205 HIS A N 1
ATOM 1591 C CA . HIS A 1 205 ? 4.690 12.778 -20.047 1.00 55.34 205 HIS A CA 1
ATOM 1592 C C . HIS A 1 205 ? 4.092 11.404 -20.416 1.00 55.34 205 HIS A C 1
ATOM 1594 O O . HIS A 1 205 ? 3.488 11.265 -21.481 1.00 55.34 205 HIS A O 1
ATOM 1600 N N . THR A 1 206 ? 4.159 10.398 -19.539 1.00 56.41 206 THR A N 1
ATOM 1601 C CA . THR A 1 206 ? 3.188 9.280 -19.619 1.00 56.41 206 THR A CA 1
ATOM 1602 C C . THR A 1 206 ? 1.959 9.577 -18.761 1.00 56.41 206 THR A C 1
ATOM 1604 O O . THR A 1 206 ? 2.029 10.394 -17.846 1.00 56.41 206 THR A O 1
ATOM 1607 N N . ILE A 1 207 ? 0.823 8.917 -19.033 1.00 51.00 207 ILE A N 1
ATOM 1608 C CA . ILE A 1 207 ? -0.474 9.197 -18.374 1.00 51.00 207 ILE A CA 1
ATOM 1609 C C . ILE A 1 207 ? -0.418 9.117 -16.837 1.00 51.00 207 ILE A C 1
ATOM 1611 O O . ILE A 1 207 ? -1.233 9.730 -16.155 1.00 51.00 207 ILE A O 1
ATOM 1615 N N . ASN A 1 208 ? 0.580 8.407 -16.303 1.00 51.44 208 ASN A N 1
ATOM 1616 C CA . ASN A 1 208 ? 0.817 8.253 -14.874 1.00 51.44 208 ASN A CA 1
ATOM 1617 C C . ASN A 1 208 ? 2.072 8.981 -14.372 1.00 51.44 208 ASN A C 1
ATOM 1619 O O . ASN A 1 208 ? 2.251 9.014 -13.163 1.00 51.44 208 ASN A O 1
ATOM 1623 N N . TRP A 1 209 ? 2.937 9.534 -15.234 1.00 58.66 209 TRP A N 1
ATOM 1624 C CA . TRP A 1 209 ? 4.228 10.145 -14.875 1.00 58.66 209 TRP A CA 1
ATOM 1625 C C . TRP A 1 209 ? 4.378 11.541 -15.500 1.00 58.66 209 TRP A C 1
ATOM 1627 O O . TRP A 1 209 ? 5.080 11.743 -16.491 1.00 58.66 209 TRP A O 1
ATOM 1637 N N . ASP A 1 210 ? 3.706 12.519 -14.903 1.00 66.75 210 ASP A N 1
ATOM 1638 C CA . ASP A 1 210 ? 3.883 13.941 -15.202 1.00 66.75 210 ASP A CA 1
ATOM 1639 C C . ASP A 1 210 ? 4.245 14.720 -13.923 1.00 66.75 210 ASP A C 1
ATOM 1641 O O . ASP A 1 210 ? 4.166 14.190 -12.811 1.00 66.75 210 ASP A O 1
ATOM 1645 N N . TRP A 1 211 ? 4.649 15.983 -14.072 1.00 63.81 211 TRP A N 1
ATOM 1646 C CA . TRP A 1 211 ? 5.023 16.842 -12.941 1.00 63.81 211 TRP A CA 1
ATOM 1647 C C . TRP A 1 211 ? 3.848 17.176 -12.016 1.00 63.81 211 TRP A C 1
ATOM 1649 O O . TRP A 1 211 ? 4.041 17.344 -10.813 1.00 63.81 211 TRP A O 1
ATOM 1659 N N . ASN A 1 212 ? 2.618 17.209 -12.539 1.00 71.56 212 ASN A N 1
ATOM 1660 C CA . ASN A 1 212 ? 1.438 17.448 -11.709 1.00 71.56 212 ASN A CA 1
ATOM 1661 C C . ASN A 1 212 ? 1.269 16.330 -10.673 1.00 71.56 212 ASN A C 1
ATOM 1663 O O . ASN A 1 212 ? 0.973 16.603 -9.513 1.00 71.56 212 ASN A O 1
ATOM 1667 N N . ASN A 1 213 ? 1.527 15.077 -11.057 1.00 79.56 213 ASN A N 1
ATOM 1668 C CA . ASN A 1 213 ? 1.490 13.939 -10.142 1.00 79.56 213 ASN A CA 1
ATOM 1669 C C . ASN A 1 213 ? 2.510 14.050 -8.992 1.00 79.56 213 ASN A C 1
ATOM 1671 O O . ASN A 1 213 ? 2.206 13.603 -7.889 1.00 79.56 213 ASN A O 1
ATOM 1675 N N . ILE A 1 214 ? 3.682 14.661 -9.206 1.00 85.19 214 ILE A N 1
ATOM 1676 C CA . ILE A 1 214 ? 4.678 14.882 -8.138 1.00 85.19 214 ILE A CA 1
ATOM 1677 C C . ILE A 1 214 ? 4.149 15.891 -7.113 1.00 85.19 214 ILE A C 1
ATOM 1679 O O . ILE A 1 214 ? 4.224 15.632 -5.913 1.00 85.19 214 ILE A O 1
ATOM 1683 N N . ALA A 1 215 ? 3.532 16.985 -7.569 1.00 88.06 215 ALA A N 1
ATOM 1684 C CA . ALA A 1 215 ? 2.925 17.978 -6.681 1.00 88.06 215 ALA A CA 1
ATOM 1685 C C . ALA A 1 215 ? 1.790 17.385 -5.823 1.00 88.06 215 ALA A C 1
ATOM 1687 O O . ALA A 1 215 ? 1.709 17.667 -4.629 1.00 88.06 215 ALA A O 1
ATOM 1688 N N . PHE A 1 216 ? 0.950 16.513 -6.394 1.00 90.81 216 PHE A N 1
ATOM 1689 C CA . PHE A 1 216 ? -0.095 15.821 -5.629 1.00 90.81 216 PHE A CA 1
ATOM 1690 C C . PHE A 1 216 ? 0.470 14.844 -4.586 1.00 90.81 216 PHE A C 1
ATOM 1692 O O . PHE A 1 216 ? -0.118 14.688 -3.516 1.00 90.81 216 PHE A O 1
ATOM 1699 N N . LEU A 1 217 ? 1.607 14.199 -4.863 1.00 92.00 217 LEU A N 1
ATOM 1700 C CA . LEU A 1 217 ? 2.284 13.342 -3.884 1.00 92.00 217 LEU A CA 1
ATOM 1701 C C . LEU A 1 217 ? 2.920 14.153 -2.754 1.00 92.00 217 LEU A C 1
ATOM 1703 O O . LEU A 1 217 ? 2.811 13.762 -1.595 1.00 92.00 217 LEU A O 1
ATOM 1707 N N . ASP A 1 218 ? 3.526 15.299 -3.063 1.00 91.88 218 ASP A N 1
ATOM 1708 C CA . ASP A 1 218 ? 4.010 16.240 -2.050 1.00 91.88 218 ASP A CA 1
ATOM 1709 C C . ASP A 1 218 ? 2.862 16.749 -1.157 1.00 91.88 218 ASP A C 1
ATOM 1711 O O . ASP A 1 218 ? 2.967 16.725 0.072 1.00 91.88 218 ASP A O 1
ATOM 1715 N N . GLU A 1 219 ? 1.722 17.125 -1.750 1.00 91.50 219 GLU A N 1
ATOM 1716 C CA . GLU A 1 219 ? 0.511 17.489 -1.006 1.00 91.50 219 GLU A CA 1
ATOM 1717 C C . GLU A 1 219 ? 0.043 16.343 -0.098 1.00 91.50 219 GLU A C 1
ATOM 1719 O O . GLU A 1 219 ? -0.162 16.554 1.099 1.00 91.50 219 GLU A O 1
ATOM 1724 N N . PHE A 1 220 ? -0.070 15.124 -0.632 1.00 93.44 220 PHE A N 1
ATOM 1725 C CA . PHE A 1 220 ? -0.432 13.933 0.138 1.00 93.44 220 PHE A CA 1
ATOM 1726 C C . PHE A 1 220 ? 0.527 13.700 1.317 1.00 93.44 220 PHE A C 1
ATOM 1728 O O . PHE A 1 220 ? 0.076 13.521 2.450 1.00 93.44 220 PHE A O 1
ATOM 1735 N N . ASN A 1 221 ? 1.841 13.778 1.093 1.00 92.56 221 ASN A N 1
ATOM 1736 C CA . ASN A 1 221 ? 2.853 13.603 2.137 1.00 92.56 221 ASN A CA 1
ATOM 1737 C C . ASN A 1 221 ? 2.726 14.672 3.235 1.00 92.56 221 ASN A C 1
ATOM 1739 O O . ASN A 1 221 ? 2.770 14.365 4.430 1.00 92.56 221 ASN A O 1
ATOM 1743 N N . LYS A 1 222 ? 2.501 15.932 2.846 1.00 89.56 222 LYS A N 1
ATOM 1744 C CA . LYS A 1 222 ? 2.263 17.043 3.779 1.00 89.56 222 LYS A CA 1
ATOM 1745 C C . LYS A 1 222 ? 0.954 16.884 4.546 1.00 89.56 222 LYS A C 1
ATOM 1747 O O . LYS A 1 222 ? 0.912 17.213 5.731 1.00 89.56 222 LYS A O 1
ATOM 1752 N N . MET A 1 223 ? -0.099 16.354 3.925 1.00 86.81 223 MET A N 1
ATOM 1753 C CA . MET A 1 223 ? -1.350 16.022 4.611 1.00 86.81 223 MET A CA 1
ATOM 1754 C C . MET A 1 223 ? -1.138 14.915 5.646 1.00 86.81 223 MET A C 1
ATOM 1756 O O . MET A 1 223 ? -1.557 15.079 6.790 1.00 86.81 223 MET A O 1
ATOM 1760 N N . MET A 1 224 ? -0.434 13.836 5.291 1.00 84.62 224 MET A N 1
ATOM 1761 C CA . MET A 1 224 ? -0.097 12.751 6.223 1.00 84.62 224 MET A CA 1
ATOM 1762 C C . MET A 1 224 ? 0.683 13.267 7.444 1.00 84.62 224 MET A C 1
ATOM 1764 O O . MET A 1 224 ? 0.430 12.829 8.565 1.00 84.62 224 MET A O 1
ATOM 1768 N N . HIS A 1 225 ? 1.563 14.259 7.263 1.00 76.62 225 HIS A N 1
ATOM 1769 C CA . HIS A 1 225 ? 2.212 14.968 8.372 1.00 76.62 225 HIS A CA 1
ATOM 1770 C C . HIS A 1 225 ? 1.243 15.875 9.159 1.00 76.62 225 HIS A C 1
ATOM 1772 O O . HIS A 1 225 ? 1.261 15.909 10.390 1.00 76.62 225 HIS A O 1
ATOM 1778 N N . GLY A 1 226 ? 0.400 16.625 8.446 1.00 64.19 226 GLY A N 1
ATOM 1779 C CA . GLY A 1 226 ? -0.512 17.643 8.973 1.00 64.19 226 GLY A CA 1
ATOM 1780 C C . GLY A 1 226 ? -1.764 17.118 9.687 1.00 64.19 226 GLY A C 1
ATOM 1781 O O . GLY A 1 226 ? -2.487 17.928 10.279 1.00 64.19 226 GLY A O 1
ATOM 1782 N N . HIS A 1 227 ? -1.989 15.799 9.693 1.00 57.69 227 HIS A N 1
ATOM 1783 C CA . HIS A 1 227 ? -2.996 15.088 10.494 1.00 57.69 227 HIS A CA 1
ATOM 1784 C C . HIS A 1 227 ? -2.375 14.335 11.692 1.00 57.69 227 HIS A C 1
ATOM 1786 O O . HIS A 1 227 ? -2.555 13.124 11.832 1.00 57.69 227 HIS A O 1
ATOM 1792 N N . PRO A 1 228 ? -1.635 15.005 12.595 1.00 50.94 228 PRO A N 1
ATOM 1793 C CA . PRO A 1 228 ? -1.086 14.336 13.757 1.00 50.94 228 PRO A CA 1
ATOM 1794 C C . PRO A 1 228 ? -2.233 13.913 14.676 1.00 50.94 228 PRO A C 1
ATOM 1796 O O . PRO A 1 228 ? -3.148 14.695 14.947 1.00 50.94 228 PRO A O 1
ATOM 1799 N N . HIS A 1 229 ? -2.163 12.675 15.171 1.00 51.94 229 HIS A N 1
ATOM 1800 C CA . HIS A 1 229 ? -3.058 12.143 16.196 1.00 51.94 229 HIS A CA 1
ATOM 1801 C C . HIS A 1 229 ? -3.276 13.224 17.269 1.00 51.94 229 HIS A C 1
ATOM 1803 O O . HIS A 1 229 ? -2.298 13.596 17.925 1.00 51.94 229 HIS A O 1
ATOM 1809 N N . PRO A 1 230 ? -4.498 13.756 17.467 1.00 54.16 230 PRO A N 1
ATOM 1810 C CA . PRO A 1 230 ? -4.712 14.981 18.243 1.00 54.16 230 PRO A CA 1
ATOM 1811 C C . PRO A 1 230 ? -4.089 14.933 19.643 1.00 54.16 230 PRO A C 1
ATOM 1813 O O . PRO A 1 230 ? -3.538 15.922 20.117 1.00 54.16 230 PRO A O 1
ATOM 1816 N N . VAL A 1 231 ? -4.083 13.750 20.265 1.00 49.06 231 VAL A N 1
ATOM 1817 C CA . VAL A 1 231 ? -3.463 13.505 21.578 1.00 49.06 231 VAL A CA 1
ATOM 1818 C C . VAL A 1 231 ? -1.927 13.528 21.532 1.00 49.06 231 VAL A C 1
ATOM 1820 O O . VAL A 1 231 ? -1.298 14.055 22.447 1.00 49.06 231 VAL A O 1
ATOM 1823 N N . LEU A 1 232 ? -1.299 12.993 20.477 1.00 47.31 232 LEU A N 1
ATOM 1824 C CA . LEU A 1 232 ? 0.159 13.045 20.315 1.00 47.31 232 LEU A CA 1
ATOM 1825 C C . LEU A 1 232 ? 0.598 14.446 19.902 1.00 47.31 232 LEU A C 1
ATOM 1827 O O . LEU A 1 232 ? 1.577 14.948 20.440 1.00 47.31 232 LEU A O 1
ATOM 1831 N N . TYR A 1 233 ? -0.162 15.104 19.023 1.00 55.53 233 TYR A N 1
ATOM 1832 C CA . TYR A 1 233 ? 0.038 16.509 18.694 1.00 55.53 233 TYR A CA 1
ATOM 1833 C C . TYR A 1 233 ? -0.014 17.378 19.946 1.00 55.53 233 TYR A C 1
ATOM 1835 O O . TYR A 1 233 ? 0.856 18.214 20.174 1.00 55.53 233 TYR A O 1
ATOM 1843 N N . GLU A 1 234 ? -1.007 17.150 20.806 1.00 52.56 234 GLU A N 1
ATOM 1844 C CA . GLU A 1 234 ? -1.140 17.904 22.040 1.00 52.56 234 GLU A CA 1
ATOM 1845 C C . GLU A 1 234 ? 0.013 17.635 23.011 1.00 52.56 234 GLU A C 1
ATOM 1847 O O . GLU A 1 234 ? 0.613 18.575 23.531 1.00 52.56 234 GLU A O 1
ATOM 1852 N N . ARG A 1 235 ? 0.374 16.362 23.203 1.00 53.97 235 ARG A N 1
ATOM 1853 C CA . ARG A 1 235 ? 1.442 15.945 24.117 1.00 53.97 235 ARG A CA 1
ATOM 1854 C C . ARG A 1 235 ? 2.837 16.375 23.658 1.00 53.97 235 ARG A C 1
ATOM 1856 O O . ARG A 1 235 ? 3.637 16.750 24.509 1.00 53.97 235 ARG A O 1
ATOM 1863 N N . LEU A 1 236 ? 3.134 16.272 22.364 1.00 46.03 236 LEU A N 1
ATOM 1864 C CA . LEU A 1 236 ? 4.485 16.431 21.812 1.00 46.03 236 LEU A CA 1
ATOM 1865 C C . LEU A 1 236 ? 4.736 17.816 21.214 1.00 46.03 236 LEU A C 1
ATOM 1867 O O . LEU A 1 236 ? 5.871 18.277 21.234 1.00 46.03 236 LEU A O 1
ATOM 1871 N N . ILE A 1 237 ? 3.698 18.482 20.700 1.00 58.50 237 ILE A N 1
ATOM 1872 C CA . ILE A 1 237 ? 3.823 19.782 20.027 1.00 58.50 237 ILE A CA 1
ATOM 1873 C C . ILE A 1 237 ? 3.126 20.870 20.854 1.00 58.50 237 ILE A C 1
ATOM 1875 O O . ILE A 1 237 ? 3.777 21.767 21.389 1.00 58.50 237 ILE A O 1
ATOM 1879 N N . LYS A 1 238 ? 1.804 20.775 21.038 1.00 59.25 238 LYS A N 1
ATOM 1880 C CA . LYS A 1 238 ? 0.975 21.854 21.611 1.00 59.25 238 LYS A CA 1
ATOM 1881 C C . LYS A 1 238 ? 1.319 22.197 23.063 1.00 59.25 238 LYS A C 1
ATOM 1883 O O . LYS A 1 238 ? 1.245 23.362 23.440 1.00 59.25 238 LYS A O 1
ATOM 1888 N N . ARG A 1 239 ? 1.699 21.211 23.888 1.00 66.06 239 ARG A N 1
ATOM 1889 C CA . ARG A 1 239 ? 2.120 21.420 25.290 1.00 66.06 239 ARG A CA 1
ATOM 1890 C C . ARG A 1 239 ? 3.373 22.296 25.403 1.00 66.06 239 ARG A C 1
ATOM 1892 O O . ARG A 1 239 ? 3.584 22.913 26.444 1.00 66.06 239 ARG A O 1
ATOM 1899 N N . HIS A 1 240 ? 4.176 22.350 24.345 1.00 68.38 240 HIS A N 1
ATOM 1900 C CA . HIS A 1 240 ? 5.417 23.115 24.289 1.00 68.38 240 HIS A CA 1
ATOM 1901 C C . HIS A 1 240 ? 5.275 24.448 23.539 1.00 68.38 240 HIS A C 1
ATOM 1903 O O . HIS A 1 240 ? 6.197 25.255 23.584 1.00 68.38 240 HIS A O 1
ATOM 1909 N N . GLN A 1 241 ? 4.126 24.711 22.904 1.00 73.50 241 GLN A N 1
ATOM 1910 C CA . GLN A 1 241 ? 3.845 25.983 22.238 1.00 73.50 241 GLN A CA 1
ATOM 1911 C C . GLN A 1 241 ? 3.442 27.076 23.234 1.00 73.50 241 GLN A C 1
ATOM 1913 O O . GLN A 1 241 ? 2.628 26.878 24.145 1.00 73.50 241 GLN A O 1
ATOM 1918 N N . THR A 1 242 ? 3.936 28.284 22.998 1.00 80.75 242 THR A N 1
ATOM 1919 C CA . THR A 1 242 ? 3.485 29.492 23.685 1.00 80.75 242 THR A CA 1
ATOM 1920 C C . THR A 1 242 ? 2.030 29.817 23.335 1.00 80.75 242 THR A C 1
ATOM 1922 O O . THR A 1 242 ? 1.457 29.359 22.344 1.00 80.75 242 THR A O 1
ATOM 1925 N N . SER A 1 243 ? 1.378 30.635 24.161 1.00 66.69 243 SER A N 1
ATOM 1926 C CA . SER A 1 243 ? -0.001 31.079 23.905 1.00 66.69 243 SER A CA 1
ATOM 1927 C C . SER A 1 243 ? -0.148 31.850 22.584 1.00 66.69 243 SER A C 1
ATOM 1929 O O . SER A 1 243 ? -1.192 31.752 21.947 1.00 66.69 243 SER A O 1
ATOM 1931 N N . SER A 1 244 ? 0.903 32.557 22.153 1.00 72.38 244 SER A N 1
ATOM 1932 C CA . SER A 1 244 ? 0.936 33.301 20.886 1.00 72.38 244 SER A CA 1
ATOM 1933 C C . SER A 1 244 ? 0.991 32.365 19.672 1.00 72.38 244 SER A C 1
ATOM 1935 O O . SER A 1 244 ? 0.200 32.507 18.741 1.00 72.38 244 SER A O 1
ATOM 1937 N N . GLU A 1 245 ? 1.859 31.350 19.714 1.00 69.50 245 GLU A N 1
ATOM 1938 C CA . GLU A 1 245 ? 1.989 30.343 18.648 1.00 69.50 245 GLU A CA 1
ATOM 1939 C C . GLU A 1 245 ? 0.700 29.533 18.481 1.00 69.50 245 GLU A C 1
ATOM 1941 O O . GLU A 1 245 ? 0.231 29.336 17.362 1.00 69.50 245 GLU A O 1
ATOM 1946 N N . ARG A 1 246 ? 0.056 29.153 19.595 1.00 65.62 246 ARG A N 1
ATOM 1947 C CA . ARG A 1 246 ? -1.243 28.459 19.577 1.00 65.62 246 ARG A CA 1
ATOM 1948 C C . ARG A 1 246 ? -2.344 29.290 18.922 1.00 65.62 246 ARG A C 1
ATOM 1950 O O . ARG A 1 246 ? -3.208 28.742 18.240 1.00 65.62 246 ARG A O 1
ATOM 1957 N N . GLN A 1 247 ? -2.333 30.604 19.133 1.00 61.12 247 GLN A N 1
ATOM 1958 C CA . GLN A 1 247 ? -3.333 31.511 18.578 1.00 61.12 247 GLN A CA 1
ATOM 1959 C C . GLN A 1 247 ? -3.124 31.741 17.076 1.00 61.12 247 GLN A C 1
ATOM 1961 O O . GLN A 1 247 ? -4.095 31.689 16.323 1.00 61.12 247 GLN A O 1
ATOM 1966 N N . GLN A 1 248 ? -1.877 31.931 16.634 1.00 71.19 248 GLN A N 1
ATOM 1967 C CA . GLN A 1 248 ? -1.542 32.030 15.208 1.00 71.19 248 GLN A CA 1
ATOM 1968 C C . GLN A 1 248 ? -1.869 30.736 14.463 1.00 71.19 248 GLN A C 1
ATOM 1970 O O . GLN A 1 248 ? -2.481 30.762 13.397 1.00 71.19 248 GLN A O 1
ATOM 1975 N N . GLU A 1 249 ? -1.532 29.592 15.054 1.00 64.19 249 GLU A N 1
ATOM 1976 C CA . GLU A 1 249 ? -1.851 28.292 14.483 1.00 64.19 249 GLU A CA 1
ATOM 1977 C C . GLU A 1 249 ? -3.367 28.039 14.420 1.00 64.19 249 GLU A C 1
ATOM 1979 O O . GLU A 1 249 ? -3.874 27.558 13.406 1.00 64.19 249 GLU A O 1
ATOM 1984 N N . GLY A 1 250 ? -4.110 28.397 15.471 1.00 58.34 250 GLY A N 1
ATOM 1985 C CA . GLY A 1 250 ? -5.571 28.301 15.486 1.00 58.34 250 GLY A CA 1
ATOM 1986 C C . GLY A 1 250 ? -6.239 29.183 14.427 1.00 58.34 250 GLY A C 1
ATOM 1987 O O . GLY A 1 250 ? -7.212 28.762 13.802 1.00 58.34 250 GLY A O 1
ATOM 1988 N N . GLN A 1 251 ? -5.691 30.375 14.171 1.00 63.22 251 GLN A N 1
ATOM 1989 C CA . GLN A 1 251 ? -6.145 31.263 13.096 1.00 63.22 251 GLN A CA 1
ATOM 1990 C C . GLN A 1 251 ? -5.824 30.698 11.706 1.00 63.22 251 GLN A C 1
ATOM 1992 O O . GLN A 1 251 ? -6.658 30.795 10.809 1.00 63.22 251 GLN A O 1
ATOM 1997 N N . ALA A 1 252 ? -4.661 30.063 11.539 1.00 63.31 252 ALA A N 1
ATOM 1998 C CA . ALA A 1 252 ? -4.255 29.443 10.280 1.00 63.31 252 ALA A CA 1
ATOM 1999 C C . ALA A 1 252 ? -5.065 28.175 9.941 1.00 63.31 252 ALA A C 1
ATOM 2001 O O . ALA A 1 252 ? -5.359 27.927 8.775 1.00 63.31 252 ALA A O 1
ATOM 2002 N N . LYS A 1 253 ? -5.439 27.367 10.946 1.00 57.91 253 LYS A N 1
ATOM 2003 C CA . LYS A 1 253 ? -6.114 26.066 10.753 1.00 57.91 253 LYS A CA 1
ATOM 2004 C C . LYS A 1 253 ? -7.643 26.139 10.633 1.00 57.91 253 LYS A C 1
ATOM 2006 O O . LYS A 1 253 ? -8.255 25.149 10.234 1.00 57.91 253 LYS A O 1
ATOM 2011 N N . GLY A 1 254 ? -8.255 27.281 10.953 1.00 48.47 254 GLY A N 1
ATOM 2012 C CA . GLY A 1 254 ? -9.707 27.477 10.910 1.00 48.47 254 GLY A CA 1
ATOM 2013 C C . GLY A 1 254 ? -10.469 26.762 12.040 1.00 48.47 254 GLY A C 1
ATOM 2014 O O . GLY A 1 254 ? -10.068 25.716 12.550 1.00 48.47 254 GLY A O 1
ATOM 2015 N N . TYR A 1 255 ? -11.610 27.328 12.443 1.00 44.47 255 TYR A N 1
ATOM 2016 C CA . TYR A 1 255 ? -12.369 26.908 13.634 1.00 44.47 255 TYR A CA 1
ATOM 2017 C C . TYR A 1 255 ? -12.945 25.474 13.588 1.00 44.47 255 TYR A C 1
ATOM 2019 O O . TYR A 1 255 ? -13.279 24.927 14.637 1.00 44.47 255 TYR A O 1
ATOM 2027 N N . GLY A 1 256 ? -13.030 24.833 12.415 1.00 45.12 256 GLY A N 1
ATOM 2028 C CA . GLY A 1 256 ? -13.597 23.482 12.267 1.00 45.12 256 GLY A CA 1
ATOM 2029 C C . GLY A 1 256 ? -12.793 22.379 12.970 1.00 45.12 256 GLY A C 1
ATOM 2030 O O . GLY A 1 256 ? -13.376 21.489 13.582 1.00 45.12 256 GLY A O 1
ATOM 2031 N N . ARG A 1 257 ? -11.456 22.482 12.975 1.00 46.56 257 ARG A N 1
ATOM 2032 C CA . ARG A 1 257 ? -10.558 21.474 13.577 1.00 46.56 257 ARG A CA 1
ATOM 2033 C C . ARG A 1 257 ? -10.483 21.556 15.106 1.00 46.56 257 ARG A C 1
ATOM 2035 O O . ARG A 1 257 ? -10.127 20.585 15.768 1.00 46.56 257 ARG A O 1
ATOM 2042 N N . VAL A 1 258 ? -10.821 22.714 15.682 1.00 49.38 258 VAL A N 1
ATOM 2043 C CA . VAL A 1 258 ? -10.915 22.886 17.142 1.00 49.38 258 VAL A CA 1
ATOM 2044 C C . VAL A 1 258 ? -12.093 22.076 17.683 1.00 49.38 258 VAL A C 1
ATOM 2046 O O . VAL A 1 258 ? -11.924 21.355 18.663 1.00 49.38 258 VAL A O 1
ATOM 2049 N N . LEU A 1 259 ? -13.234 22.125 16.986 1.00 47.06 259 LEU A N 1
ATOM 2050 C CA . LEU A 1 259 ? -14.443 21.384 17.340 1.00 47.06 259 LEU A CA 1
ATOM 2051 C C . LEU A 1 259 ? -14.243 19.864 17.236 1.00 47.06 259 LEU A C 1
ATOM 2053 O O . LEU A 1 259 ? -14.664 19.131 18.121 1.00 47.06 259 LEU A O 1
ATOM 2057 N N . GLU A 1 260 ? -13.556 19.396 16.193 1.00 47.53 260 GLU A N 1
ATOM 2058 C CA . GLU A 1 260 ? -13.209 17.981 15.982 1.00 47.53 260 GLU A CA 1
ATOM 2059 C C . GLU A 1 260 ? -12.306 17.443 17.106 1.00 47.53 260 GLU A C 1
ATOM 2061 O O . GLU A 1 260 ? -12.559 16.383 17.680 1.00 47.53 260 GLU A O 1
ATOM 2066 N N . ALA A 1 261 ? -11.299 18.228 17.508 1.00 48.81 261 ALA A N 1
ATOM 2067 C CA . ALA A 1 261 ? -10.452 17.895 18.646 1.00 48.81 261 ALA A CA 1
ATOM 2068 C C . ALA A 1 261 ? -11.225 17.930 19.979 1.00 48.81 261 ALA A C 1
ATOM 2070 O O . ALA A 1 261 ? -10.941 17.121 20.861 1.00 48.81 261 ALA A O 1
ATOM 2071 N N . ASP A 1 262 ? -12.175 18.856 20.155 1.00 49.47 262 ASP A N 1
ATOM 2072 C CA . ASP A 1 262 ? -13.091 18.895 21.307 1.00 49.47 262 ASP A CA 1
ATOM 2073 C C . ASP A 1 262 ? -14.005 17.664 21.369 1.00 49.47 262 ASP A C 1
ATOM 2075 O O . ASP A 1 262 ? -14.186 17.087 22.444 1.00 49.47 262 ASP A O 1
ATOM 2079 N N . LEU A 1 263 ? -14.522 17.217 20.225 1.00 50.47 263 LEU A N 1
ATOM 2080 C CA . LEU A 1 263 ? -15.381 16.038 20.130 1.00 50.47 263 LEU A CA 1
ATOM 2081 C C . LEU A 1 263 ? -14.607 14.759 20.468 1.00 50.47 263 LEU A C 1
ATOM 2083 O O . LEU A 1 263 ? -15.030 13.995 21.332 1.00 50.47 263 LEU A O 1
ATOM 2087 N N . ALA A 1 264 ? -13.415 14.585 19.888 1.00 49.00 264 ALA A N 1
ATOM 2088 C CA . ALA A 1 264 ? -12.539 13.451 20.181 1.00 49.00 264 ALA A CA 1
ATOM 2089 C C . ALA A 1 264 ? -12.112 13.403 21.666 1.00 49.00 264 ALA A C 1
ATOM 2091 O O . ALA A 1 264 ? -12.005 12.320 22.254 1.00 49.00 264 ALA A O 1
ATOM 2092 N N . ARG A 1 265 ? -11.922 14.571 22.311 1.00 56.53 265 ARG A N 1
A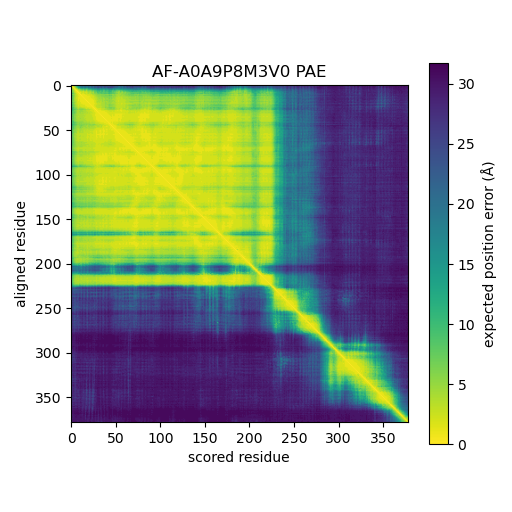TOM 2093 C CA . ARG A 1 265 ? -11.714 14.677 23.771 1.00 56.53 265 ARG A CA 1
ATOM 2094 C C . ARG A 1 265 ? -12.937 14.202 24.550 1.00 56.53 265 ARG A C 1
ATOM 2096 O O . ARG A 1 265 ? -12.782 13.446 25.508 1.00 56.53 265 ARG A O 1
ATOM 2103 N N . GLY A 1 266 ? -14.125 14.662 24.157 1.00 53.41 266 GLY A N 1
ATOM 2104 C CA . GLY A 1 266 ? -15.394 14.267 24.765 1.00 53.41 266 GLY A CA 1
ATOM 2105 C C . GLY A 1 266 ? -15.596 12.759 24.707 1.00 53.41 266 GLY A C 1
ATOM 2106 O O . GLY A 1 266 ? -15.882 12.141 25.727 1.00 53.41 266 GLY A O 1
ATOM 2107 N N . GLU A 1 267 ? -15.339 12.154 23.553 1.00 53.53 267 GLU A N 1
ATOM 2108 C CA . GLU A 1 267 ? -15.487 10.715 23.352 1.00 53.53 267 GLU A CA 1
ATOM 2109 C C . GLU A 1 267 ? -14.451 9.881 24.099 1.00 53.53 267 GLU A C 1
ATOM 2111 O O . GLU A 1 267 ? -14.811 8.876 24.697 1.00 53.53 267 GLU A O 1
ATOM 2116 N N . THR A 1 268 ? -13.186 10.309 24.161 1.00 52.53 268 THR A N 1
ATOM 2117 C CA . THR A 1 268 ? -12.171 9.605 24.969 1.00 52.53 268 THR A CA 1
ATOM 2118 C C . THR A 1 268 ? -12.532 9.658 26.454 1.00 52.53 268 THR A C 1
ATOM 2120 O O . THR A 1 268 ? -12.380 8.676 27.178 1.00 52.53 268 THR A O 1
ATOM 2123 N N . ARG A 1 269 ? -13.064 10.798 26.916 1.00 57.53 269 ARG A N 1
ATOM 2124 C CA . ARG A 1 269 ? -13.527 10.965 28.297 1.00 57.53 269 ARG A CA 1
ATOM 2125 C C . ARG A 1 269 ? -14.763 10.116 28.579 1.00 57.53 269 ARG A C 1
ATOM 2127 O O . ARG A 1 269 ? -14.834 9.504 29.634 1.00 57.53 269 ARG A O 1
ATOM 2134 N N . LEU A 1 270 ? -15.701 10.048 27.637 1.00 50.84 270 LEU A N 1
ATOM 2135 C CA . LEU A 1 270 ? -16.883 9.193 27.723 1.00 50.84 270 LEU A CA 1
ATOM 2136 C C . LEU A 1 270 ? -16.517 7.710 27.667 1.00 50.84 270 LEU A C 1
ATOM 2138 O O . LEU A 1 270 ? -17.082 6.939 28.427 1.00 50.84 270 LEU A O 1
ATOM 2142 N N . SER A 1 271 ? -15.545 7.319 26.843 1.00 48.38 271 SER A N 1
ATOM 2143 C CA . SER A 1 271 ? -15.008 5.959 26.800 1.00 48.38 271 SER A CA 1
ATOM 2144 C C . SER A 1 271 ? -14.348 5.599 28.127 1.00 48.38 271 SER A C 1
ATOM 2146 O O . SER A 1 271 ? -14.646 4.548 28.671 1.00 48.38 271 SER A O 1
ATOM 2148 N N . ALA A 1 272 ? -13.518 6.482 28.690 1.00 52.09 272 ALA A N 1
ATOM 2149 C CA . ALA A 1 272 ? -12.897 6.264 29.995 1.00 52.09 272 ALA A CA 1
ATOM 2150 C C . ALA A 1 272 ? -13.939 6.156 31.124 1.00 52.09 272 ALA A C 1
ATOM 2152 O O . ALA A 1 272 ? -13.822 5.290 31.986 1.00 52.09 272 ALA A O 1
ATOM 2153 N N . LEU A 1 273 ? -14.982 6.992 31.089 1.00 57.03 273 LEU A N 1
ATOM 2154 C CA . LEU A 1 273 ? -16.103 6.938 32.033 1.00 57.03 273 LEU A CA 1
ATOM 2155 C C . LEU A 1 273 ? -16.975 5.688 31.834 1.00 57.03 273 LEU A C 1
ATOM 2157 O O . LEU A 1 273 ? -17.501 5.154 32.804 1.00 57.03 273 LEU A O 1
ATOM 2161 N N . ALA A 1 274 ? -17.134 5.210 30.599 1.00 48.38 274 ALA A N 1
ATOM 2162 C CA . ALA A 1 274 ? -17.864 3.984 30.286 1.00 48.38 274 ALA A CA 1
ATOM 2163 C C . ALA A 1 274 ? -17.101 2.741 30.764 1.00 48.38 274 ALA A C 1
ATOM 2165 O O . ALA A 1 274 ? -17.718 1.837 31.321 1.00 48.38 274 ALA A O 1
ATOM 2166 N N . THR A 1 275 ? -15.771 2.725 30.630 1.00 50.28 275 THR A N 1
ATOM 2167 C CA . THR A 1 275 ? -14.899 1.697 31.219 1.00 50.28 275 THR A CA 1
ATOM 2168 C C . THR A 1 275 ? -14.970 1.721 32.752 1.00 50.28 275 THR A C 1
ATOM 2170 O O . THR A 1 275 ? -15.090 0.671 33.374 1.00 50.28 275 THR A O 1
ATOM 2173 N N . GLU A 1 276 ? -15.003 2.909 33.373 1.00 51.56 276 GLU A N 1
ATOM 2174 C CA . GLU A 1 276 ? -15.227 3.058 34.823 1.00 51.56 276 GLU A CA 1
ATOM 2175 C C . GLU A 1 276 ? -16.631 2.592 35.262 1.00 51.56 276 GLU A C 1
ATOM 2177 O O . GLU A 1 276 ? -16.779 2.002 36.331 1.00 51.56 276 GLU A O 1
ATOM 2182 N N . ALA A 1 277 ? -17.665 2.804 34.439 1.00 48.94 277 ALA A N 1
ATOM 2183 C CA . ALA A 1 277 ? -19.036 2.369 34.717 1.00 48.94 277 ALA A CA 1
ATOM 2184 C C . ALA A 1 277 ? -19.267 0.860 34.491 1.00 48.94 277 ALA A C 1
ATOM 2186 O O . ALA A 1 277 ? -20.178 0.291 35.092 1.00 48.94 277 ALA A O 1
ATOM 2187 N N . ALA A 1 278 ? -18.453 0.206 33.654 1.00 48.38 278 ALA A N 1
ATOM 2188 C CA . ALA A 1 278 ? -18.539 -1.223 33.336 1.00 48.38 278 ALA A CA 1
ATOM 2189 C C . ALA A 1 278 ? -17.956 -2.148 34.425 1.00 48.38 278 ALA A C 1
ATOM 2191 O O . ALA A 1 278 ? -18.044 -3.368 34.303 1.00 48.38 278 ALA A O 1
ATOM 2192 N N . GLY A 1 279 ? -17.402 -1.595 35.510 1.00 43.28 279 GLY A N 1
ATOM 2193 C CA . GLY A 1 279 ? -16.939 -2.379 36.658 1.00 43.28 279 GLY A CA 1
ATOM 2194 C C . GLY A 1 279 ? -15.660 -3.185 36.415 1.00 43.28 279 GLY A C 1
ATOM 2195 O O . GLY A 1 279 ? -15.358 -4.083 37.201 1.00 43.28 279 GLY A O 1
ATOM 2196 N N . GLU A 1 280 ? -14.889 -2.868 35.371 1.00 43.84 280 GLU A N 1
ATOM 2197 C CA . GLU A 1 280 ? -13.521 -3.368 35.238 1.00 43.84 280 GLU A CA 1
ATOM 2198 C C . GLU A 1 280 ? -12.674 -2.755 36.362 1.00 43.84 280 GLU A C 1
ATOM 2200 O O . GLU A 1 280 ? -12.476 -1.540 36.436 1.00 43.84 280 GLU A O 1
ATOM 2205 N N . GLN A 1 281 ? -12.240 -3.595 37.306 1.00 38.41 281 GLN A N 1
ATOM 2206 C CA . GLN A 1 281 ? -11.432 -3.159 38.440 1.00 38.41 281 GLN A CA 1
ATOM 2207 C C . GLN A 1 281 ? -10.109 -2.577 37.938 1.00 38.41 281 GLN A C 1
ATOM 2209 O O . GLN A 1 281 ? -9.284 -3.283 37.362 1.00 38.41 281 GLN A O 1
ATOM 2214 N N . ARG A 1 282 ? -9.884 -1.288 38.209 1.00 39.69 282 ARG A N 1
ATOM 2215 C CA . ARG A 1 282 ? -8.533 -0.727 38.229 1.00 39.69 282 ARG A CA 1
ATOM 2216 C C . ARG A 1 282 ? -7.766 -1.371 39.379 1.00 39.69 282 ARG A C 1
ATOM 2218 O O . ARG A 1 282 ? -8.198 -1.270 40.528 1.00 39.69 282 ARG A O 1
ATOM 2225 N N . GLU A 1 283 ? -6.603 -1.944 39.086 1.00 38.19 283 GLU A N 1
ATOM 2226 C CA . GLU A 1 283 ? -5.538 -1.983 40.083 1.00 38.19 283 GLU A CA 1
ATOM 2227 C C . GLU A 1 283 ? -5.238 -0.542 40.514 1.00 38.19 283 GLU A C 1
ATOM 2229 O O . GLU A 1 283 ? -5.070 0.364 39.691 1.00 38.19 283 GLU A O 1
ATOM 2234 N N . ASP A 1 284 ? -5.262 -0.320 41.825 1.00 34.91 284 ASP A N 1
ATOM 2235 C CA . ASP A 1 284 ? -4.979 0.965 42.447 1.00 34.91 284 ASP A CA 1
ATOM 2236 C C . ASP A 1 284 ? -3.496 1.312 42.260 1.00 34.91 284 ASP A C 1
ATOM 2238 O O . ASP A 1 284 ? -2.648 0.962 43.075 1.00 34.91 284 ASP A O 1
ATOM 2242 N N . LEU A 1 285 ? -3.185 2.022 41.175 1.00 39.59 285 LEU A N 1
ATOM 2243 C CA . LEU A 1 285 ? -1.871 2.617 40.915 1.00 39.59 285 LEU A CA 1
ATOM 2244 C C . LEU A 1 285 ? -1.672 3.919 41.713 1.00 39.59 285 LEU A C 1
ATOM 2246 O O . LEU A 1 285 ? -1.135 4.905 41.198 1.00 39.59 285 LEU A O 1
ATOM 2250 N N . SER A 1 286 ? -2.133 3.969 42.966 1.00 35.31 286 SER A N 1
ATOM 2251 C CA . SER A 1 286 ? -1.783 5.067 43.858 1.00 35.31 286 SER A CA 1
ATOM 2252 C C . SER A 1 286 ? -0.276 5.008 44.180 1.00 35.31 286 SER A C 1
ATOM 2254 O O . SER A 1 286 ? 0.256 3.936 44.478 1.00 35.31 286 SER A O 1
ATOM 2256 N N . PRO A 1 287 ? 0.453 6.144 44.178 1.00 36.47 287 PRO A N 1
ATOM 2257 C CA . PRO A 1 287 ? 1.905 6.171 44.416 1.00 36.47 287 PRO A CA 1
ATOM 2258 C C . PRO A 1 287 ? 2.344 5.690 45.810 1.00 36.47 287 PRO A C 1
ATOM 2260 O O . PRO A 1 287 ? 3.532 5.677 46.117 1.00 36.47 287 PRO A O 1
ATOM 2263 N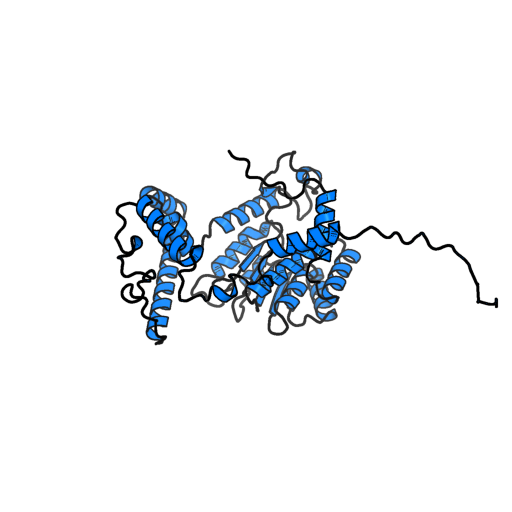 N . ALA A 1 288 ? 1.401 5.349 46.689 1.00 37.38 288 ALA A N 1
ATOM 2264 C CA . ALA A 1 288 ? 1.657 5.070 48.095 1.00 37.38 288 ALA A CA 1
ATOM 2265 C C . ALA A 1 288 ? 2.024 3.605 48.388 1.00 37.38 288 ALA A C 1
ATOM 2267 O O . ALA A 1 288 ? 2.440 3.319 49.509 1.00 37.38 288 ALA A O 1
ATOM 2268 N N . ARG A 1 289 ? 1.872 2.673 47.431 1.00 38.16 289 ARG A N 1
ATOM 2269 C CA . ARG A 1 289 ? 2.079 1.231 47.684 1.00 38.16 289 ARG A CA 1
ATOM 2270 C C . ARG A 1 289 ? 3.227 0.550 46.938 1.00 38.16 289 ARG A C 1
ATOM 2272 O O . ARG A 1 289 ? 3.537 -0.583 47.279 1.00 38.16 289 ARG A O 1
ATOM 2279 N N . HIS A 1 290 ? 3.915 1.236 46.027 1.00 43.66 290 HIS A N 1
ATOM 2280 C CA . HIS A 1 290 ? 5.086 0.689 45.331 1.00 43.66 290 HIS A CA 1
ATOM 2281 C C . HIS A 1 290 ? 6.306 1.608 45.480 1.00 43.66 290 HIS A C 1
ATOM 2283 O O . HIS A 1 290 ? 6.785 2.183 44.506 1.00 43.66 290 HIS A O 1
ATOM 2289 N N . ARG A 1 291 ? 6.817 1.766 46.708 1.00 51.31 291 ARG A N 1
ATOM 2290 C CA . ARG A 1 291 ? 8.215 2.189 46.879 1.00 51.31 291 ARG A CA 1
ATOM 2291 C C . ARG A 1 291 ? 9.091 0.959 46.716 1.00 51.31 291 ARG A C 1
ATOM 2293 O O . ARG A 1 291 ? 9.003 0.032 47.514 1.00 51.31 291 ARG A O 1
ATOM 2300 N N . TRP A 1 292 ? 9.902 0.954 45.666 1.00 52.66 292 TRP A N 1
ATOM 2301 C CA . TRP A 1 292 ? 11.006 0.012 45.549 1.00 52.66 292 TRP A CA 1
ATOM 2302 C C . TRP A 1 292 ? 12.097 0.453 46.532 1.00 52.66 292 TRP A C 1
ATOM 2304 O O . TRP A 1 292 ? 12.598 1.575 46.435 1.00 52.66 292 TRP A O 1
ATOM 2314 N N . HIS A 1 293 ? 12.410 -0.391 47.511 1.00 54.56 293 HIS A N 1
ATOM 2315 C CA . HIS A 1 293 ? 13.501 -0.171 48.455 1.00 54.56 293 HIS A CA 1
ATOM 2316 C C . HIS A 1 293 ? 14.724 -0.931 47.948 1.00 54.56 293 HIS A C 1
ATOM 2318 O O . HIS A 1 293 ? 14.634 -2.130 47.698 1.00 54.56 293 HIS A O 1
ATOM 2324 N N . ALA A 1 294 ? 15.856 -0.245 47.772 1.00 50.66 294 ALA A N 1
ATOM 2325 C CA . ALA A 1 294 ? 17.117 -0.945 47.564 1.00 50.66 294 ALA A CA 1
ATOM 2326 C C . ALA A 1 294 ? 17.418 -1.827 48.794 1.00 50.66 294 ALA A C 1
ATOM 2328 O O . ALA A 1 294 ? 16.923 -1.555 49.885 1.00 50.66 294 ALA A O 1
ATOM 2329 N N . ALA A 1 295 ? 18.235 -2.873 48.634 1.00 49.66 295 ALA A N 1
ATOM 2330 C CA . ALA A 1 295 ? 18.475 -3.942 49.619 1.00 49.66 295 ALA A CA 1
ATOM 2331 C C . ALA A 1 295 ? 19.125 -3.522 50.969 1.00 49.66 295 ALA A C 1
ATOM 2333 O O . ALA A 1 295 ? 19.661 -4.360 51.696 1.00 49.66 295 ALA A O 1
ATOM 2334 N N . SER A 1 296 ? 19.108 -2.239 51.331 1.00 49.56 296 SER A N 1
ATOM 2335 C CA . SER A 1 296 ? 19.517 -1.714 52.631 1.00 49.56 296 SER A CA 1
ATOM 2336 C C . SER A 1 296 ? 18.482 -0.706 53.141 1.00 49.56 296 SER A C 1
ATOM 2338 O O . SER A 1 296 ? 17.928 0.058 52.359 1.00 49.56 296 SER A O 1
ATOM 2340 N N . ASP A 1 297 ? 18.226 -0.699 54.455 1.00 48.31 297 ASP A N 1
ATOM 2341 C CA . ASP A 1 297 ? 17.309 0.215 55.168 1.00 48.31 297 ASP A CA 1
ATOM 2342 C C . ASP A 1 297 ? 17.785 1.693 55.143 1.00 48.31 297 ASP A C 1
ATOM 2344 O O . ASP A 1 297 ? 17.901 2.356 56.176 1.00 48.31 297 ASP A O 1
ATOM 2348 N N . ILE A 1 298 ? 18.130 2.218 53.969 1.00 53.34 298 ILE A N 1
ATOM 2349 C CA . ILE A 1 298 ? 18.608 3.579 53.738 1.00 53.34 298 ILE A CA 1
ATOM 2350 C C . ILE A 1 298 ? 17.602 4.274 52.819 1.00 53.34 298 ILE A C 1
ATOM 2352 O O . ILE A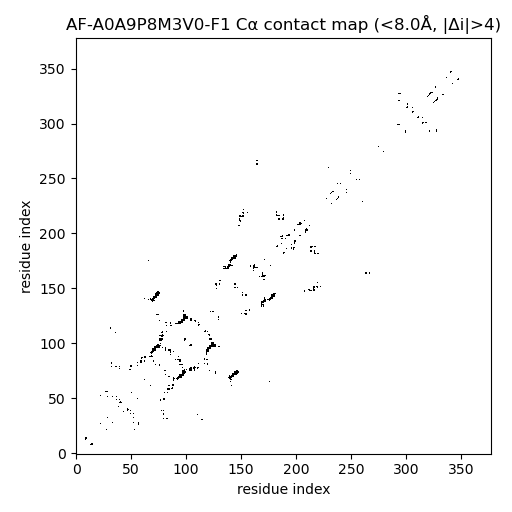 1 298 ? 17.197 3.719 51.801 1.00 53.34 298 ILE A O 1
ATOM 2356 N N . ASP A 1 299 ? 17.209 5.499 53.181 1.00 59.59 299 ASP A N 1
ATOM 2357 C CA . ASP A 1 299 ? 16.355 6.350 52.349 1.00 59.59 299 ASP A CA 1
ATOM 2358 C C . ASP A 1 299 ? 16.928 6.452 50.930 1.00 59.59 299 ASP A C 1
ATOM 2360 O O . ASP A 1 299 ? 18.059 6.909 50.725 1.00 59.59 299 ASP A O 1
ATOM 2364 N N . ASN A 1 300 ? 16.143 6.025 49.941 1.00 67.88 300 ASN A N 1
ATOM 2365 C CA . ASN A 1 300 ? 16.591 6.055 48.564 1.00 67.88 300 ASN A CA 1
ATOM 2366 C C . ASN A 1 300 ? 16.729 7.514 48.089 1.00 67.88 300 ASN A C 1
ATOM 2368 O O . ASN A 1 300 ? 15.783 8.296 48.228 1.00 67.88 300 ASN A O 1
ATOM 2372 N N . PRO A 1 301 ? 17.837 7.895 47.431 1.00 67.44 301 PRO A N 1
ATOM 2373 C CA . PRO A 1 301 ? 18.028 9.260 46.935 1.00 67.44 301 PRO A CA 1
ATOM 2374 C C . PRO A 1 301 ? 16.919 9.746 45.984 1.00 67.44 301 PRO A C 1
ATOM 2376 O O . PRO A 1 301 ? 16.636 10.941 45.927 1.00 67.44 301 PRO A O 1
ATOM 2379 N N . TRP A 1 302 ? 16.285 8.828 45.243 1.00 70.56 302 TRP A N 1
ATOM 2380 C CA . TRP A 1 302 ? 15.210 9.109 44.282 1.00 70.56 302 TRP A CA 1
ATOM 2381 C C . TRP A 1 302 ? 13.804 9.209 44.900 1.00 70.56 302 TRP A C 1
ATOM 2383 O O . TRP A 1 302 ? 12.863 9.517 44.174 1.00 70.56 3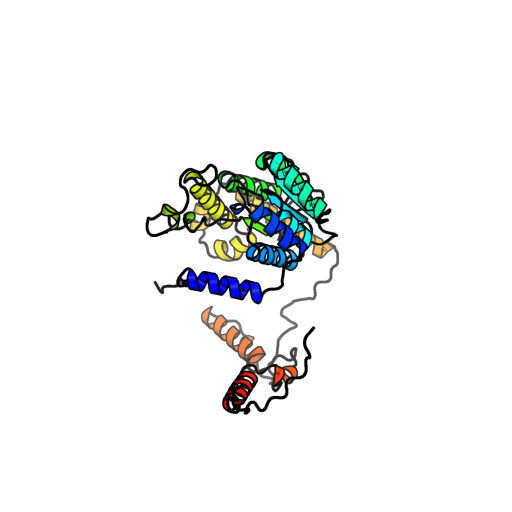02 TRP A O 1
ATOM 2393 N N . ASP A 1 303 ? 13.649 9.009 46.214 1.00 71.19 303 ASP A N 1
ATOM 2394 C CA . ASP A 1 303 ? 12.361 9.184 46.909 1.00 71.19 303 ASP A CA 1
ATOM 2395 C C . ASP A 1 303 ? 12.071 10.656 47.286 1.00 71.19 303 ASP A C 1
ATOM 2397 O O . ASP A 1 303 ? 10.981 10.974 47.770 1.00 71.19 303 ASP A O 1
ATOM 2401 N N . GLY A 1 304 ? 13.033 11.565 47.075 1.00 65.56 304 GLY A N 1
ATOM 2402 C CA . GLY A 1 304 ? 12.889 13.008 47.305 1.00 65.56 304 GLY A CA 1
ATOM 2403 C C . GLY A 1 304 ? 12.350 13.791 46.097 1.00 65.56 304 GLY A C 1
ATOM 2404 O O . GLY A 1 304 ? 12.476 13.371 44.948 1.00 65.56 304 GLY A O 1
ATOM 2405 N N . GLU A 1 305 ? 11.778 14.978 46.337 1.00 66.75 305 GLU A N 1
ATOM 2406 C CA . GLU A 1 305 ? 11.352 15.885 45.259 1.00 66.75 305 GLU A CA 1
ATOM 2407 C C . GLU A 1 305 ? 12.557 16.556 44.570 1.00 66.75 305 GLU A C 1
ATOM 2409 O O . GLU A 1 305 ? 13.423 17.146 45.221 1.00 66.75 305 GLU A O 1
ATOM 2414 N N . ALA A 1 306 ? 12.599 16.513 43.234 1.00 77.12 306 ALA A N 1
ATOM 2415 C CA . ALA A 1 306 ? 13.608 17.218 42.446 1.00 77.12 306 ALA A CA 1
ATOM 2416 C C . ALA A 1 306 ? 13.276 18.716 42.334 1.00 77.12 306 ALA A C 1
ATOM 2418 O O . ALA A 1 306 ? 12.185 19.093 41.910 1.00 77.12 306 ALA A O 1
ATOM 2419 N N . SER A 1 307 ? 14.245 19.578 42.645 1.00 75.19 307 SER A N 1
ATOM 2420 C CA . SER A 1 307 ? 14.085 21.039 42.589 1.00 75.19 307 SER A CA 1
ATOM 2421 C C . SER A 1 307 ? 14.301 21.635 41.190 1.00 75.19 307 SER A C 1
ATOM 2423 O O . SER A 1 307 ? 13.839 22.740 40.906 1.00 75.19 307 SER A O 1
ATOM 2425 N N . THR A 1 308 ? 14.971 20.901 40.294 1.00 79.38 308 THR A N 1
ATOM 2426 C CA . THR A 1 308 ? 15.214 21.288 38.895 1.00 79.38 308 THR A CA 1
ATOM 2427 C C . THR A 1 308 ? 15.067 20.093 37.949 1.00 79.38 308 THR A C 1
ATOM 2429 O O . THR A 1 308 ? 15.100 18.931 38.363 1.00 79.38 308 THR A O 1
ATOM 2432 N N . LYS A 1 309 ? 14.911 20.370 36.648 1.00 59.91 309 LYS A N 1
ATOM 2433 C CA . LYS A 1 309 ? 14.770 19.337 35.609 1.00 59.91 309 LYS A CA 1
ATOM 2434 C C . LYS A 1 309 ? 16.032 18.482 35.488 1.00 59.91 309 LYS A C 1
ATOM 2436 O O . LYS A 1 309 ? 15.946 17.267 35.321 1.00 59.91 309 LYS A O 1
ATOM 2441 N N . GLU A 1 310 ? 17.190 19.120 35.573 1.00 72.88 310 GLU A N 1
ATOM 2442 C CA . GLU A 1 310 ? 18.500 18.483 35.491 1.00 72.88 310 GLU A CA 1
ATOM 2443 C C . GLU A 1 310 ? 18.687 17.510 36.662 1.00 72.88 310 GLU A C 1
ATOM 2445 O O . GLU A 1 310 ? 19.029 16.351 36.439 1.00 72.88 310 GLU A O 1
ATOM 2450 N N . GLN A 1 311 ? 18.324 17.931 37.879 1.00 71.69 311 GLN A N 1
ATOM 2451 C CA . GLN A 1 311 ? 18.361 17.084 39.072 1.00 71.69 311 GLN A CA 1
ATOM 2452 C C . GLN A 1 311 ? 17.393 15.895 38.969 1.00 71.69 311 GLN A C 1
ATOM 2454 O O . GLN A 1 311 ? 17.753 14.772 39.309 1.00 71.69 311 GLN A O 1
ATOM 2459 N N . GLY A 1 312 ? 16.179 16.110 38.448 1.00 74.12 312 GLY A N 1
ATOM 2460 C CA . GLY A 1 312 ? 15.211 15.029 38.236 1.00 74.12 312 GLY A CA 1
ATOM 2461 C C . GLY A 1 312 ? 15.696 13.987 37.224 1.00 74.12 312 GLY A C 1
ATOM 2462 O O . GLY A 1 312 ? 15.501 12.789 37.422 1.00 74.12 312 GLY A O 1
ATOM 2463 N N . SER A 1 313 ? 16.385 14.423 36.164 1.00 67.38 313 SER A N 1
ATOM 2464 C CA . SER A 1 313 ? 16.993 13.501 35.199 1.00 67.38 313 SER A CA 1
ATOM 2465 C C . SER A 1 313 ? 18.124 12.675 35.810 1.00 67.38 313 SER A C 1
ATOM 2467 O O . SER A 1 313 ? 18.358 11.558 35.352 1.00 67.38 313 SER A O 1
ATOM 2469 N N . GLU A 1 314 ? 18.846 13.217 36.785 1.00 75.94 314 GLU A N 1
ATOM 2470 C CA . GLU A 1 314 ? 19.943 12.527 37.461 1.00 75.94 314 GLU A CA 1
ATOM 2471 C C . GLU A 1 314 ? 19.412 11.479 38.446 1.00 75.94 314 GLU A C 1
ATOM 2473 O O . GLU A 1 314 ? 19.809 10.319 38.366 1.00 75.94 314 GLU A O 1
ATOM 2478 N N . LEU A 1 315 ? 18.407 11.832 39.254 1.00 78.50 315 LEU A N 1
ATOM 2479 C CA . LEU A 1 315 ? 17.725 10.897 40.160 1.00 78.50 315 LEU A CA 1
ATOM 2480 C C . LEU A 1 315 ? 17.061 9.730 39.415 1.00 78.50 315 LEU A C 1
ATOM 2482 O O . LEU A 1 315 ? 17.148 8.584 39.851 1.00 78.50 315 LEU A O 1
ATOM 2486 N N . TRP A 1 316 ? 16.451 9.995 38.255 1.00 74.25 316 TRP A N 1
ATOM 2487 C CA . TRP A 1 316 ? 15.870 8.946 37.412 1.00 74.25 316 TRP A CA 1
ATOM 2488 C C . TRP A 1 316 ? 16.928 7.995 36.835 1.00 74.25 316 TRP A C 1
ATOM 2490 O O . TRP A 1 316 ? 16.714 6.785 36.786 1.00 74.25 316 TRP A O 1
ATOM 2500 N N . ARG A 1 317 ? 18.090 8.520 36.422 1.00 75.88 317 ARG A N 1
ATOM 2501 C CA . ARG A 1 317 ? 19.204 7.688 35.938 1.00 75.88 317 ARG A CA 1
ATOM 2502 C C . ARG A 1 317 ? 19.787 6.817 37.046 1.00 75.88 317 ARG A C 1
ATOM 2504 O O . ARG A 1 317 ? 20.115 5.667 36.768 1.00 75.88 317 ARG A O 1
ATOM 2511 N N . GLU A 1 318 ? 19.900 7.340 38.266 1.00 76.94 318 GLU A N 1
ATOM 2512 C CA . GLU A 1 318 ? 20.335 6.553 39.426 1.00 76.94 318 GLU A CA 1
ATOM 2513 C C . GLU A 1 318 ? 19.330 5.440 39.755 1.00 76.94 318 GLU A C 1
ATOM 2515 O O . GLU A 1 318 ? 19.737 4.289 39.878 1.00 76.94 318 GLU A O 1
ATOM 2520 N N . PHE A 1 319 ? 18.021 5.726 39.759 1.00 81.00 319 PHE A N 1
ATOM 2521 C CA . PHE A 1 319 ? 16.983 4.699 39.934 1.00 81.00 319 PHE A CA 1
ATOM 2522 C C . PHE A 1 319 ? 17.105 3.562 38.905 1.00 81.00 319 PHE A C 1
ATOM 2524 O O . PHE A 1 319 ? 17.124 2.387 39.269 1.00 81.00 319 PHE A O 1
ATOM 2531 N N . LEU A 1 320 ? 17.225 3.899 37.615 1.00 76.25 320 LEU A N 1
ATOM 2532 C CA . LEU A 1 320 ? 17.374 2.892 36.561 1.00 76.25 320 LEU A CA 1
ATOM 25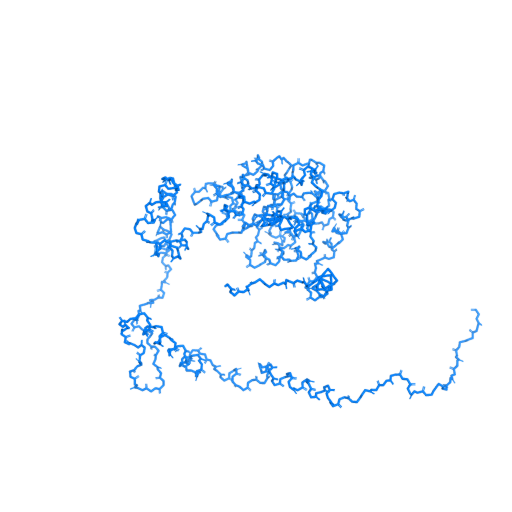33 C C . LEU A 1 320 ? 18.665 2.081 36.709 1.00 76.25 320 LEU A C 1
ATOM 2535 O O . LEU A 1 320 ? 18.677 0.885 36.421 1.00 76.25 320 LEU A O 1
ATOM 2539 N N . ARG A 1 321 ? 19.755 2.726 37.136 1.00 75.44 321 ARG A N 1
ATOM 2540 C CA . ARG A 1 321 ? 21.043 2.059 37.323 1.00 75.44 321 ARG A CA 1
ATOM 2541 C C . ARG A 1 321 ? 20.982 1.054 38.470 1.00 75.44 321 ARG A C 1
ATOM 2543 O O . ARG A 1 321 ? 21.429 -0.073 38.284 1.00 75.44 321 ARG A O 1
ATOM 2550 N N . GLU A 1 322 ? 20.417 1.425 39.614 1.00 75.25 322 GLU A N 1
ATOM 2551 C CA . GLU A 1 322 ? 20.290 0.497 40.742 1.00 75.25 322 GLU A CA 1
ATOM 2552 C C . GLU A 1 322 ? 19.327 -0.649 40.426 1.00 75.25 322 GLU A C 1
ATOM 2554 O O . GLU A 1 322 ? 19.659 -1.810 40.660 1.00 75.25 322 GLU A O 1
ATOM 2559 N N . ARG A 1 323 ? 18.168 -0.344 39.830 1.00 73.94 323 ARG A N 1
ATOM 2560 C CA . ARG A 1 323 ? 17.152 -1.362 39.553 1.00 73.94 323 ARG A CA 1
ATOM 2561 C C . ARG A 1 323 ? 17.581 -2.339 38.457 1.00 73.94 323 ARG A C 1
ATOM 2563 O O . ARG A 1 323 ? 17.487 -3.543 38.652 1.00 73.94 323 ARG A O 1
ATOM 2570 N N . PHE A 1 324 ? 18.071 -1.840 37.323 1.00 74.00 324 PHE A N 1
ATOM 2571 C CA . PHE A 1 324 ? 18.289 -2.677 36.135 1.00 74.00 324 PHE A CA 1
ATOM 2572 C C . PHE A 1 324 ? 19.757 -2.984 35.851 1.00 74.00 324 PHE A C 1
ATOM 2574 O O . PHE A 1 324 ? 20.070 -4.077 35.397 1.00 74.00 324 PHE A O 1
ATOM 2581 N N . ILE A 1 325 ? 20.673 -2.041 36.098 1.00 75.00 325 ILE A N 1
ATOM 2582 C CA . ILE A 1 325 ? 22.092 -2.238 35.747 1.00 75.00 325 ILE A CA 1
ATOM 2583 C C . ILE A 1 325 ? 22.827 -3.024 36.833 1.00 75.00 325 ILE A C 1
ATOM 2585 O O . ILE A 1 325 ? 23.681 -3.844 36.520 1.00 75.00 325 ILE A O 1
ATOM 2589 N N . ARG A 1 326 ? 22.512 -2.785 38.109 1.00 70.31 326 ARG A N 1
ATOM 2590 C CA . ARG A 1 326 ? 23.112 -3.517 39.237 1.00 70.31 326 ARG A CA 1
ATOM 2591 C C . ARG A 1 326 ? 22.342 -4.777 39.639 1.00 70.31 326 ARG A C 1
ATOM 2593 O O . ARG A 1 326 ? 22.722 -5.408 40.619 1.00 70.31 326 ARG A O 1
ATOM 2600 N N . GLY A 1 327 ? 21.289 -5.134 38.901 1.00 67.38 327 GLY A N 1
ATOM 2601 C CA . GLY A 1 327 ? 20.508 -6.346 39.154 1.00 67.38 327 GLY A CA 1
ATOM 2602 C C . GLY A 1 327 ? 19.638 -6.287 40.414 1.00 67.38 327 GLY A C 1
ATOM 2603 O O . GLY A 1 327 ? 19.380 -7.316 41.026 1.00 67.38 327 GLY A O 1
ATOM 2604 N N . GLY A 1 328 ? 19.213 -5.093 40.841 1.00 67.38 328 GLY A N 1
ATOM 2605 C CA . GLY A 1 328 ? 18.408 -4.907 42.055 1.00 67.38 328 GLY A CA 1
ATOM 2606 C C . GLY A 1 328 ? 16.902 -5.142 41.883 1.00 67.38 328 GLY A C 1
ATOM 2607 O O . GLY A 1 328 ? 16.146 -4.954 42.835 1.00 67.38 328 GLY A O 1
ATOM 2608 N N . ASP A 1 329 ? 16.430 -5.486 40.684 1.00 73.38 329 ASP A N 1
ATOM 2609 C CA . ASP A 1 329 ? 15.004 -5.719 40.438 1.00 73.38 329 ASP A CA 1
ATOM 2610 C C . ASP A 1 329 ? 14.550 -7.065 41.024 1.00 73.38 329 ASP A C 1
ATOM 2612 O O . ASP A 1 329 ? 14.784 -8.114 40.435 1.00 73.38 329 ASP A O 1
ATOM 2616 N N . GLU A 1 330 ? 13.883 -7.036 42.179 1.00 63.34 330 GLU A N 1
ATOM 2617 C CA . GLU A 1 330 ? 13.360 -8.238 42.848 1.00 63.34 330 GLU A CA 1
ATOM 2618 C C . GLU A 1 330 ? 12.267 -8.952 42.033 1.00 63.34 330 GLU A C 1
ATOM 2620 O O . GLU A 1 330 ? 12.024 -10.143 42.234 1.00 63.34 330 GLU A O 1
ATOM 2625 N N . ASP A 1 331 ? 11.637 -8.247 41.086 1.00 65.88 331 ASP A N 1
ATOM 2626 C CA . ASP A 1 331 ? 10.632 -8.812 40.182 1.00 65.88 331 ASP A CA 1
ATOM 2627 C C . ASP A 1 331 ? 11.273 -9.594 39.014 1.00 65.88 331 ASP A C 1
ATOM 2629 O O . ASP A 1 331 ? 10.573 -10.279 38.259 1.00 65.88 331 ASP A O 1
ATOM 2633 N N . PHE A 1 332 ? 12.600 -9.507 38.846 1.00 64.50 332 PHE A N 1
ATOM 2634 C CA . PHE A 1 332 ? 13.342 -10.148 37.766 1.00 64.50 332 PHE A CA 1
ATOM 2635 C C . PHE A 1 332 ? 14.417 -11.103 38.305 1.00 64.50 332 PHE A C 1
ATOM 2637 O O . PHE A 1 332 ? 15.335 -10.727 39.026 1.00 64.50 332 PHE A O 1
ATOM 2644 N N . ASP A 1 333 ? 14.327 -12.375 37.918 1.00 72.88 333 ASP A N 1
ATOM 2645 C CA . ASP A 1 333 ? 15.281 -13.413 38.316 1.00 72.88 333 ASP A CA 1
ATOM 2646 C C . ASP A 1 333 ? 16.554 -13.344 37.456 1.00 72.88 333 ASP A C 1
ATOM 2648 O O . ASP A 1 333 ? 16.680 -14.035 36.439 1.00 72.88 333 ASP A O 1
ATOM 2652 N N . TYR A 1 334 ? 17.492 -12.481 37.857 1.00 70.81 334 TYR A N 1
ATOM 2653 C CA . TYR A 1 334 ? 18.749 -12.254 37.136 1.00 70.81 334 TYR A CA 1
ATOM 2654 C C . TYR A 1 334 ? 19.615 -13.512 37.011 1.00 70.81 334 TYR A C 1
ATOM 2656 O O . TYR A 1 334 ? 20.353 -13.621 36.040 1.00 70.81 334 TYR A O 1
ATOM 2664 N N . ALA A 1 335 ? 19.467 -14.516 37.885 1.00 69.50 335 ALA A N 1
ATOM 2665 C CA . ALA A 1 335 ? 20.221 -15.771 37.792 1.00 69.50 335 ALA A CA 1
ATOM 2666 C C . ALA A 1 335 ? 19.909 -16.590 36.521 1.00 69.50 335 ALA A C 1
ATOM 2668 O O . ALA A 1 335 ? 20.650 -17.507 36.177 1.00 69.50 335 ALA A O 1
ATOM 2669 N N . LYS A 1 336 ? 18.819 -16.278 35.805 1.00 69.50 336 LYS A N 1
ATOM 2670 C CA . LYS A 1 336 ? 18.498 -16.891 34.501 1.00 69.50 336 LYS A CA 1
ATOM 2671 C C . LYS A 1 336 ? 19.282 -16.298 33.331 1.00 69.50 336 LYS A C 1
ATOM 2673 O O . LYS A 1 336 ? 19.311 -16.902 32.256 1.00 69.50 336 LYS A O 1
ATOM 2678 N N . VAL A 1 337 ? 19.851 -15.111 33.521 1.00 68.38 337 VAL A N 1
ATOM 2679 C CA . VAL A 1 337 ? 20.563 -14.350 32.490 1.00 68.38 337 VAL A CA 1
ATOM 2680 C C . VAL A 1 337 ? 22.040 -14.242 32.854 1.00 68.38 337 VAL A C 1
ATOM 2682 O O . VAL A 1 337 ? 22.897 -14.563 32.034 1.00 68.38 337 VAL A O 1
ATOM 2685 N N . ASP A 1 338 ? 22.339 -13.881 34.100 1.00 68.19 338 ASP A N 1
ATOM 2686 C CA . ASP A 1 338 ? 23.697 -13.797 34.621 1.00 68.19 338 ASP A CA 1
ATOM 2687 C C . ASP A 1 338 ? 24.294 -15.205 34.751 1.00 68.19 338 ASP A C 1
ATOM 2689 O O . ASP A 1 338 ? 23.838 -16.029 35.543 1.00 68.19 338 ASP A O 1
ATOM 2693 N N . GLY A 1 339 ? 25.327 -15.483 33.950 1.00 62.91 339 GLY A N 1
ATOM 2694 C CA . GLY A 1 339 ? 25.998 -16.787 33.898 1.00 62.91 339 GLY A CA 1
ATOM 2695 C C . GLY A 1 339 ? 25.395 -17.788 32.907 1.00 62.91 339 GLY A C 1
ATOM 2696 O O . GLY A 1 339 ? 25.813 -18.943 32.895 1.00 62.91 339 GLY A O 1
ATOM 2697 N N . ASN A 1 340 ? 24.435 -17.373 32.072 1.00 72.12 340 ASN A N 1
ATOM 2698 C CA . ASN A 1 340 ? 23.913 -18.209 30.996 1.00 72.12 340 ASN A CA 1
ATOM 2699 C C . ASN A 1 340 ? 24.762 -18.056 29.721 1.00 72.12 340 ASN A C 1
ATOM 2701 O O . ASN A 1 340 ? 24.591 -17.106 28.956 1.00 72.12 340 ASN A O 1
ATOM 2705 N N . GLU A 1 341 ? 25.651 -19.022 29.479 1.00 67.88 341 GLU A N 1
ATOM 2706 C CA . GLU A 1 341 ? 26.540 -19.059 28.307 1.00 67.88 341 GLU A CA 1
ATOM 2707 C C . GLU A 1 341 ? 25.764 -19.058 26.971 1.00 67.88 341 GLU A C 1
ATOM 2709 O O . GLU A 1 341 ? 26.237 -18.506 25.980 1.00 67.88 341 GLU A O 1
ATOM 2714 N N . GLU A 1 342 ? 24.519 -19.559 26.933 1.00 64.50 342 GLU A N 1
ATOM 2715 C CA . GLU A 1 342 ? 23.676 -19.505 25.727 1.00 64.50 342 GLU A CA 1
ATOM 2716 C C . GLU A 1 342 ? 23.171 -18.095 25.391 1.00 64.50 342 GLU A C 1
ATOM 2718 O O . GLU A 1 342 ? 22.640 -17.878 24.297 1.00 64.50 342 GLU A O 1
ATOM 2723 N N . LEU A 1 343 ? 23.293 -17.131 26.301 1.00 66.06 343 LEU A N 1
ATOM 2724 C CA . LEU A 1 343 ? 22.931 -15.730 26.075 1.00 66.06 343 LEU A CA 1
ATOM 2725 C C . LEU A 1 343 ? 24.166 -14.831 25.929 1.00 66.06 343 LEU A C 1
ATOM 2727 O O . LEU A 1 343 ? 24.028 -13.687 25.492 1.00 66.06 343 LEU A O 1
ATOM 2731 N N . ASP A 1 344 ? 25.367 -15.354 26.193 1.00 70.12 344 ASP A N 1
ATOM 2732 C CA . ASP A 1 344 ? 26.624 -14.633 26.010 1.00 70.12 344 ASP A CA 1
ATOM 2733 C C . ASP A 1 344 ? 27.089 -14.706 24.547 1.00 70.12 344 ASP A C 1
ATOM 2735 O O . ASP A 1 344 ? 27.870 -15.553 24.109 1.00 70.12 344 ASP A O 1
ATOM 2739 N N . VAL A 1 345 ? 26.525 -13.804 23.743 1.00 71.06 345 VAL A N 1
ATOM 2740 C CA . VAL A 1 345 ? 26.792 -13.683 22.302 1.00 71.06 345 VAL A CA 1
ATOM 2741 C C . VAL A 1 345 ? 28.271 -13.398 22.011 1.00 71.06 345 VAL A C 1
ATOM 2743 O O . VAL A 1 345 ? 28.758 -13.780 20.949 1.00 71.06 345 VAL A O 1
ATOM 2746 N N . VAL A 1 346 ? 28.985 -12.744 22.933 1.00 70.81 346 VAL A N 1
ATOM 2747 C CA . VAL A 1 346 ? 30.409 -12.429 22.761 1.00 70.81 346 VAL A CA 1
ATOM 2748 C C . VAL A 1 346 ? 31.248 -13.685 22.966 1.00 70.81 346 VAL A C 1
ATOM 2750 O O . VAL A 1 346 ? 32.065 -14.001 22.108 1.00 70.81 346 VAL A O 1
ATOM 2753 N N . LEU A 1 347 ? 30.979 -14.450 24.027 1.00 72.25 347 LEU A N 1
ATOM 2754 C CA . LEU A 1 347 ? 31.674 -15.712 24.301 1.00 72.25 347 LEU A CA 1
ATOM 2755 C C . LEU A 1 347 ? 31.490 -16.733 23.170 1.00 72.25 347 LEU A C 1
ATOM 2757 O O . LEU A 1 347 ? 32.474 -17.314 22.721 1.00 72.25 347 LEU A O 1
ATOM 2761 N N . ARG A 1 348 ? 30.268 -16.883 22.636 1.00 72.81 348 ARG A N 1
ATOM 2762 C CA . ARG A 1 348 ? 30.012 -17.755 21.471 1.00 72.81 348 ARG A CA 1
ATOM 2763 C C . ARG A 1 348 ? 30.789 -17.337 20.232 1.00 72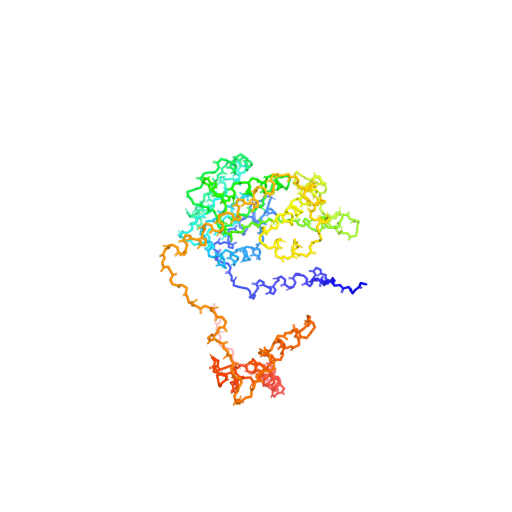.81 348 ARG A C 1
ATOM 2765 O O . ARG A 1 348 ? 31.337 -18.186 19.542 1.00 72.81 348 ARG A O 1
ATOM 2772 N N . ARG A 1 349 ? 30.837 -16.037 19.944 1.00 73.81 349 ARG A N 1
ATOM 2773 C CA . ARG A 1 349 ? 31.590 -15.527 18.799 1.00 73.81 349 ARG A CA 1
ATOM 2774 C C . ARG A 1 349 ? 33.092 -15.776 18.970 1.00 73.81 349 ARG A C 1
ATOM 2776 O O . ARG A 1 349 ? 33.737 -16.197 18.021 1.00 73.81 349 ARG A O 1
ATOM 2783 N N . ASP A 1 350 ? 33.629 -15.588 20.174 1.00 75.94 350 ASP A N 1
ATOM 2784 C CA . ASP A 1 350 ? 35.039 -15.866 20.483 1.00 75.94 350 ASP A CA 1
ATOM 2785 C C . ASP A 1 350 ? 35.375 -17.375 20.451 1.00 75.94 350 ASP A C 1
ATOM 2787 O O . ASP A 1 350 ? 36.542 -17.758 20.323 1.00 75.94 350 ASP A O 1
ATOM 2791 N N . GLU A 1 351 ? 34.382 -18.253 20.623 1.00 73.00 351 GLU A N 1
ATOM 2792 C CA . GLU A 1 351 ? 34.505 -19.704 20.425 1.00 73.00 351 GLU A CA 1
ATOM 2793 C C . GLU A 1 351 ? 34.415 -20.102 18.949 1.00 73.00 351 GLU A C 1
ATOM 2795 O O . GLU A 1 351 ? 35.204 -20.934 18.505 1.00 73.00 351 GLU A O 1
ATOM 2800 N N . GLU A 1 352 ? 33.512 -19.488 18.180 1.00 70.25 352 GLU A N 1
ATOM 2801 C CA . GLU A 1 352 ? 33.422 -19.663 16.726 1.00 70.25 352 GLU A CA 1
ATOM 2802 C C . GLU A 1 352 ? 34.708 -19.195 16.034 1.00 70.25 352 GLU A C 1
ATOM 2804 O O . GLU A 1 352 ? 35.267 -19.935 15.227 1.00 70.25 352 GLU A O 1
ATOM 2809 N N . ASP A 1 353 ? 35.231 -18.022 16.401 1.00 72.25 353 ASP A N 1
ATOM 2810 C CA . ASP A 1 353 ? 36.488 -17.491 15.862 1.00 72.25 353 ASP A CA 1
ATOM 2811 C C . ASP A 1 353 ? 37.667 -18.439 16.185 1.00 72.25 353 ASP A C 1
ATOM 2813 O O . ASP A 1 353 ? 38.473 -18.748 15.309 1.00 72.25 353 ASP A O 1
ATOM 2817 N N . ARG A 1 354 ? 37.719 -19.007 17.403 1.00 72.56 354 ARG A N 1
ATOM 2818 C CA . ARG A 1 354 ? 38.710 -20.042 17.766 1.00 72.56 354 ARG A CA 1
ATOM 2819 C C . ARG A 1 354 ? 38.553 -21.333 16.964 1.00 72.56 354 ARG A C 1
ATOM 2821 O O . ARG A 1 354 ? 39.553 -21.932 16.586 1.00 72.56 354 ARG A O 1
ATOM 2828 N N . TRP A 1 355 ? 37.320 -21.763 16.705 1.00 68.94 355 TRP A N 1
ATOM 2829 C CA . TRP A 1 355 ? 37.046 -22.948 15.893 1.00 68.94 355 TRP A CA 1
ATOM 2830 C C . TRP A 1 355 ? 37.543 -22.777 14.450 1.00 68.94 355 TRP A C 1
ATOM 2832 O O . TRP A 1 355 ? 38.107 -23.712 13.887 1.00 68.94 355 TRP A O 1
ATOM 2842 N N . PHE A 1 356 ? 37.401 -21.579 13.873 1.00 59.94 356 PHE A N 1
ATOM 2843 C CA . PHE A 1 356 ? 37.943 -21.263 12.548 1.00 59.94 356 PHE A CA 1
ATOM 2844 C C . PHE A 1 356 ? 39.475 -21.196 12.516 1.00 59.94 356 PHE A C 1
ATOM 2846 O O . PHE A 1 356 ? 40.069 -21.576 11.508 1.00 59.94 356 PHE A O 1
ATOM 2853 N N . ASP A 1 357 ? 40.112 -20.735 13.594 1.00 71.38 357 ASP A N 1
ATOM 2854 C CA . ASP A 1 357 ? 41.575 -20.654 13.689 1.00 71.38 357 ASP A CA 1
ATOM 2855 C C . ASP A 1 357 ? 42.245 -22.034 13.884 1.00 71.38 357 ASP A C 1
ATOM 2857 O O . ASP A 1 357 ? 43.386 -22.224 13.454 1.00 71.38 357 ASP A O 1
ATOM 2861 N N . ASP A 1 358 ? 41.544 -23.001 14.492 1.00 72.12 358 ASP A N 1
ATOM 2862 C CA . ASP A 1 358 ? 42.037 -24.368 14.744 1.00 72.12 358 ASP A CA 1
ATOM 2863 C C . ASP A 1 358 ? 41.781 -25.354 13.572 1.00 72.12 358 ASP A C 1
ATOM 2865 O O . ASP A 1 358 ? 42.308 -26.474 13.581 1.00 72.12 358 ASP A O 1
ATOM 2869 N N . GLU A 1 359 ? 41.008 -24.975 12.543 1.00 54.44 359 GLU A N 1
ATOM 2870 C CA . GLU A 1 359 ? 40.817 -25.791 11.331 1.00 54.44 359 GLU A CA 1
ATOM 2871 C C . GLU A 1 359 ? 41.975 -25.607 10.329 1.00 54.44 359 GLU A C 1
ATOM 2873 O O . GLU A 1 359 ? 42.092 -24.590 9.642 1.00 54.44 359 GLU A O 1
ATOM 2878 N N . GLU A 1 360 ? 42.814 -26.637 10.156 1.00 51.75 360 GLU A N 1
ATOM 2879 C CA . GLU A 1 360 ? 43.740 -26.682 9.018 1.00 51.75 360 GLU A CA 1
ATOM 2880 C C . GLU A 1 360 ? 42.978 -26.976 7.704 1.00 51.75 360 GLU A C 1
ATOM 2882 O O . GLU A 1 360 ? 42.279 -27.993 7.609 1.00 51.75 360 GLU A O 1
ATOM 2887 N N . PRO A 1 361 ? 43.131 -26.156 6.643 1.00 55.66 361 PRO A N 1
ATOM 2888 C CA . PRO A 1 361 ? 42.407 -26.354 5.389 1.00 55.66 361 PRO A CA 1
ATOM 2889 C C . PRO A 1 361 ? 42.785 -27.677 4.708 1.00 55.66 361 PRO A C 1
ATOM 2891 O O . PRO A 1 361 ? 43.887 -27.823 4.174 1.00 55.66 361 PRO A O 1
ATOM 2894 N N . SER A 1 362 ? 41.851 -28.632 4.644 1.00 50.62 362 SER A N 1
ATOM 2895 C CA . SER A 1 362 ? 42.009 -29.835 3.820 1.00 50.62 362 SER A CA 1
ATOM 2896 C C . SER A 1 362 ? 41.364 -29.631 2.445 1.00 50.62 362 SER A C 1
ATOM 2898 O O . SER A 1 362 ? 40.149 -29.502 2.298 1.00 50.62 362 SER A O 1
ATOM 2900 N N . TRP A 1 363 ? 42.192 -29.567 1.403 1.00 51.94 363 TRP A N 1
ATOM 2901 C CA . TRP A 1 363 ? 41.727 -29.432 0.024 1.00 51.94 363 TRP A CA 1
ATOM 2902 C C . TRP A 1 363 ? 41.397 -30.810 -0.554 1.00 51.94 363 TRP A C 1
ATOM 2904 O O . TRP A 1 363 ? 42.205 -31.740 -0.494 1.00 51.94 363 TRP A O 1
ATOM 2914 N N . VAL A 1 364 ? 40.214 -30.949 -1.156 1.00 49.88 364 VAL A N 1
ATOM 2915 C CA . VAL A 1 364 ? 39.834 -32.141 -1.928 1.00 49.88 364 VAL A CA 1
ATOM 2916 C C . VAL A 1 364 ? 40.679 -32.169 -3.209 1.00 49.88 364 VAL A C 1
ATOM 2918 O O . VAL A 1 364 ? 40.296 -31.599 -4.227 1.00 49.88 364 VAL A O 1
ATOM 2921 N N . GLY A 1 365 ? 41.862 -32.783 -3.134 1.00 50.81 365 GLY A N 1
ATOM 2922 C CA . GLY A 1 365 ? 42.802 -32.876 -4.256 1.00 50.81 365 GLY A CA 1
ATOM 2923 C C . GLY A 1 365 ? 43.963 -33.859 -4.070 1.00 50.81 365 GLY A C 1
ATOM 2924 O O . GLY A 1 365 ? 44.375 -34.466 -5.050 1.00 50.81 365 GLY A O 1
ATOM 2925 N N . ASP A 1 366 ? 44.427 -34.115 -2.843 1.00 49.09 366 ASP A N 1
ATOM 2926 C CA . ASP A 1 366 ? 45.557 -35.032 -2.587 1.00 49.09 366 ASP A CA 1
ATOM 2927 C C . ASP A 1 366 ? 45.109 -36.478 -2.308 1.00 49.09 366 ASP A C 1
ATOM 2929 O O . ASP A 1 366 ? 45.414 -37.085 -1.280 1.00 49.09 366 ASP A O 1
ATOM 2933 N N . ARG A 1 367 ? 44.364 -37.071 -3.245 1.00 46.22 367 ARG A N 1
ATOM 2934 C CA . ARG A 1 367 ? 44.291 -38.536 -3.345 1.00 46.22 367 ARG A CA 1
ATOM 2935 C C . ARG A 1 367 ? 44.612 -38.958 -4.764 1.00 46.22 367 ARG A C 1
ATOM 2937 O O . ARG A 1 367 ? 43.842 -38.694 -5.685 1.00 46.22 367 ARG A O 1
ATOM 2944 N N . ASP A 1 368 ? 45.747 -39.635 -4.899 1.00 41.12 368 ASP A N 1
ATOM 2945 C CA . ASP A 1 368 ? 46.179 -40.315 -6.111 1.00 41.12 368 ASP A CA 1
ATOM 2946 C C . ASP A 1 368 ? 45.034 -41.132 -6.725 1.00 41.12 368 ASP A C 1
ATOM 2948 O O . ASP A 1 368 ? 44.443 -42.016 -6.096 1.00 41.12 368 ASP A O 1
ATOM 2952 N N . ALA A 1 369 ? 44.731 -40.829 -7.985 1.00 44.94 369 ALA A N 1
ATOM 2953 C CA . ALA A 1 369 ? 43.810 -41.591 -8.805 1.00 44.94 369 ALA A CA 1
ATOM 2954 C C . ALA A 1 369 ? 44.451 -42.936 -9.191 1.00 44.94 369 ALA A C 1
ATOM 2956 O O . ALA A 1 369 ? 45.203 -43.025 -10.159 1.00 44.94 369 ALA A O 1
ATOM 2957 N N . ALA A 1 370 ? 44.118 -43.999 -8.459 1.00 37.56 370 ALA A N 1
ATOM 2958 C CA . ALA A 1 370 ? 44.229 -45.372 -8.942 1.00 37.56 370 ALA A CA 1
ATOM 2959 C C . ALA A 1 370 ? 42.817 -45.863 -9.288 1.00 37.56 370 ALA A C 1
ATOM 2961 O O . ALA A 1 370 ? 41.964 -46.013 -8.414 1.00 37.56 370 ALA A O 1
ATOM 2962 N N . GLY A 1 371 ? 42.551 -46.003 -10.586 1.00 39.44 371 GLY A N 1
ATOM 2963 C CA . GLY A 1 371 ? 41.242 -46.366 -11.113 1.00 39.44 371 GLY A CA 1
ATOM 2964 C C . GLY A 1 371 ? 40.911 -47.848 -10.987 1.00 39.44 371 GLY A C 1
ATOM 2965 O O . GLY A 1 371 ? 41.797 -48.680 -10.864 1.00 39.44 371 GLY A O 1
ATOM 2966 N N . GLU A 1 372 ? 39.623 -48.149 -11.126 1.00 38.12 372 GLU A N 1
ATOM 2967 C CA . GLU A 1 372 ? 39.117 -49.354 -11.782 1.00 38.12 372 GLU A CA 1
ATOM 2968 C C . GLU A 1 372 ? 37.710 -49.035 -12.312 1.00 38.12 372 GLU A C 1
ATOM 2970 O O . GLU A 1 372 ? 36.740 -48.857 -11.578 1.00 38.12 372 GLU A O 1
ATOM 2975 N N . THR A 1 373 ? 37.637 -48.851 -13.627 1.00 46.28 373 THR A N 1
ATOM 2976 C CA . THR A 1 373 ? 36.419 -48.607 -14.399 1.00 46.28 373 THR A CA 1
ATOM 2977 C C . THR A 1 373 ? 35.622 -49.900 -14.537 1.00 46.28 373 THR A C 1
ATOM 2979 O O . THR A 1 373 ? 36.141 -50.881 -15.067 1.00 46.28 373 THR A O 1
ATOM 2982 N N . GLY A 1 374 ? 34.353 -49.890 -14.129 1.00 40.78 374 GLY A N 1
ATOM 2983 C CA . GLY A 1 374 ? 33.450 -51.033 -14.258 1.00 40.78 374 GLY A CA 1
ATOM 2984 C C . GLY A 1 374 ? 32.092 -50.650 -14.835 1.00 40.78 374 GLY A C 1
ATOM 2985 O O . GLY A 1 374 ? 31.108 -50.690 -14.109 1.00 40.78 374 GLY A O 1
ATOM 2986 N N . VAL A 1 375 ? 32.025 -50.305 -16.126 1.00 39.50 375 VAL A N 1
ATOM 2987 C CA . VAL A 1 375 ? 30.784 -50.378 -16.919 1.00 39.50 375 VAL A CA 1
ATOM 2988 C C . VAL A 1 375 ? 31.143 -50.842 -18.332 1.00 39.50 375 VAL A C 1
ATOM 2990 O O . VAL A 1 375 ? 31.982 -50.234 -18.991 1.00 39.50 375 VAL A O 1
ATOM 2993 N N . GLN A 1 376 ? 30.542 -51.960 -18.745 1.00 39.28 376 GLN A N 1
ATOM 2994 C CA . GLN A 1 376 ? 30.620 -52.539 -20.087 1.00 39.28 376 GLN A CA 1
ATOM 2995 C C . GLN A 1 376 ? 29.640 -51.828 -21.029 1.00 39.28 376 GLN A C 1
ATOM 2997 O O . GLN A 1 376 ? 28.495 -51.580 -20.652 1.00 39.28 376 GLN A O 1
ATOM 3002 N N . ASP A 1 377 ? 30.107 -51.555 -22.246 1.00 37.72 377 ASP A N 1
ATOM 3003 C CA . ASP A 1 377 ? 29.339 -51.031 -23.377 1.00 37.72 377 ASP A CA 1
ATOM 3004 C C . ASP A 1 377 ? 28.146 -51.930 -23.744 1.00 37.72 377 ASP A C 1
ATOM 3006 O O . ASP A 1 377 ? 28.349 -53.132 -23.915 1.00 37.72 377 ASP A O 1
ATOM 3010 N N . PHE A 1 378 ? 26.957 -51.334 -23.927 1.00 38.88 378 PHE A N 1
ATOM 3011 C CA . PHE A 1 378 ? 26.002 -51.578 -25.028 1.00 38.88 378 PHE A CA 1
ATOM 3012 C C . PHE A 1 378 ? 25.002 -50.424 -25.155 1.00 38.88 378 PHE A C 1
ATOM 3014 O O . PHE A 1 378 ? 24.414 -50.030 -24.121 1.00 38.88 378 PHE A O 1
#

Secondary structure (DSSP, 8-state):
-------S-SSHHHHHHHHHHHHHSSPPPPHHHHHHHHHHHHH-TTGGGSPPHHHHHHHHHHHHHTT--EEEEE--TTSHHHHHHHHHH-TT-EEEEEES-HHHHHHHHHHHHHTT-TTEEEEES-HHHHHHH---SS-EEEEEE-S-GGGHHHHHHHHHHTTSTT-TT-SEEEEEEEEETTTTGGGTTT--STTSTHHHHS-TTBTTBSHHHHHHHHHHHHHHHHS--HHHHHHHTGGGS-HHHHHHHHHHH-THHHHHHHHHHHHHHHHHHHHHHTT-PPP---TTS--PPPSSSS--GGGSPPSSHHHHHHHHHHHHIIIIISS--TTS-GGGTTT-TTT-HHHHHHHHHHHHHH-----TT-S-----------

Nearest PDB structures (foldseek):
  4ymh-assembly2_D  TM=8.768E-01  e=2.291E-15  Podospora anserina
  5log-assembly1_A  TM=8.753E-01  e=7.885E-14  Myxococcus xanthus
  3tr6-assembly1_A-2  TM=8.548E-01  e=1.120E-12  Coxiella burnetii
  3cbg-assembly1_A-2  TM=8.719E-01  e=2.430E-12  Synechocystis sp. PCC 6803
  6jcl-assembly1_A  TM=8.519E-01  e=9.679E-12  Mycobacterium tuberculosis H37Rv

Organism: NCBI:txid2596975

pLDDT: mean 77.75, std 19.43, range [34.91, 98.81]